Protein AF-0000000070731380 (afdb_homodimer)

Nearest PDB structures (foldseek):
  3ho8-assembly1_C  TM=2.239E-01  e=1.434E+00  Staphylococcus aureus subsp. aureus Mu50
  8gk8-assembly1_B  TM=1.859E-01  e=1.007E+00  Staphylococcus aureus
  3ho8-assembly1_C  TM=2.167E-01  e=9.719E-01  Staphylococcus aureus subsp. aureus Mu50
  8gk8-assembly1_B  TM=1.859E-01  e=8.645E-01  Staphylococcus aureus

Solvent-accessible surface area (backbone atoms only — not comparable to full-atom values): 27606 Å² total; per-residue (Å²): 126,84,63,78,65,35,31,37,34,36,36,62,54,86,43,34,48,44,84,89,49,60,71,89,42,73,86,28,41,56,64,56,75,80,41,58,64,25,43,37,60,58,47,55,52,47,38,51,51,52,49,53,53,54,44,70,73,31,83,32,39,35,38,34,28,17,12,10,35,44,42,66,91,71,37,94,46,26,16,10,51,32,54,46,63,73,46,41,65,55,30,64,75,73,71,35,61,91,39,49,48,64,28,59,63,25,53,49,75,56,40,28,49,57,47,41,50,47,52,46,25,46,68,68,73,45,73,61,70,30,39,35,39,32,43,54,42,91,46,45,60,47,51,53,49,43,34,34,33,65,50,62,42,40,59,67,93,37,52,46,77,51,61,48,71,65,57,42,79,87,50,50,72,68,51,42,52,50,48,52,49,50,49,53,49,48,42,41,64,70,42,45,54,49,38,72,74,30,52,72,44,46,47,73,73,49,33,53,53,32,54,65,24,34,67,70,45,77,57,65,14,53,56,72,66,35,66,86,47,20,70,34,47,57,60,57,63,60,83,55,86,59,69,56,64,68,61,51,47,55,47,46,70,74,34,89,69,88,128,83,62,79,64,35,30,37,35,37,37,62,54,84,44,34,49,45,83,90,49,61,72,90,42,73,86,28,41,56,65,57,74,78,41,58,65,25,42,36,62,58,47,55,52,46,39,52,51,51,48,54,52,55,43,72,74,30,83,31,39,37,39,33,27,17,12,10,35,44,42,64,92,72,37,95,46,26,16,10,50,32,52,46,63,73,47,41,66,54,31,63,75,72,71,35,60,90,36,50,49,64,28,61,63,26,53,50,76,58,39,28,50,57,46,41,51,47,49,46,24,46,68,68,75,45,73,62,70,30,38,36,39,33,44,54,41,91,46,44,62,47,50,53,51,44,34,34,34,64,50,61,41,39,60,68,93,37,51,46,77,50,58,45,70,66,57,43,79,88,50,50,72,71,52,41,54,51,49,54,50,50,50,52,50,48,42,42,64,70,42,45,54,50,38,73,74,29,55,73,44,45,47,72,72,49,33,54,54,33,55,64,25,33,67,69,46,77,58,67,14,52,56,74,68,34,67,86,47,19,69,34,47,56,60,56,63,60,83,55,85,58,69,55,63,67,60,51,47,56,48,45,69,75,33,88,68,89

Structure (mmCIF, N/CA/C/O backbone):
data_AF-0000000070731380-model_v1
#
loop_
_entity.id
_entity.type
_entity.pdbx_description
1 polymer 'DUF218 domain-containing protein'
#
loop_
_atom_site.group_PDB
_atom_site.id
_atom_site.type_symbol
_atom_site.label_atom_id
_atom_site.label_alt_id
_atom_site.label_comp_id
_atom_site.label_asym_id
_atom_site.label_entity_id
_atom_site.label_seq_id
_atom_site.pdbx_PDB_ins_code
_atom_site.Cartn_x
_atom_site.Cartn_y
_atom_site.Cartn_z
_atom_site.occupancy
_atom_site.B_iso_or_equiv
_atom_site.auth_seq_id
_atom_site.auth_comp_id
_atom_site.auth_asym_id
_atom_site.auth_atom_id
_atom_site.pdbx_PDB_model_num
ATOM 1 N N . MET A 1 1 ? -2.666 6.352 -26.812 1 32.25 1 MET A N 1
ATOM 2 C CA . MET A 1 1 ? -3.359 5.219 -27.406 1 32.25 1 MET A CA 1
ATOM 3 C C . MET A 1 1 ? -3.502 4.07 -26.422 1 32.25 1 MET A C 1
ATOM 5 O O . MET A 1 1 ? -2.504 3.49 -25.984 1 32.25 1 MET A O 1
ATOM 9 N N . THR A 1 2 ? -4.27 4.199 -25.344 1 46.62 2 THR A N 1
ATOM 10 C CA . THR A 1 2 ? -4.395 3.219 -24.266 1 46.62 2 THR A CA 1
ATOM 11 C C . THR A 1 2 ? -4.488 1.805 -24.828 1 46.62 2 THR A C 1
ATOM 13 O O . THR A 1 2 ? -5.383 1.507 -25.625 1 46.62 2 THR A O 1
ATOM 16 N N . HIS A 1 3 ? -3.408 1.236 -25.266 1 59.09 3 HIS A N 1
ATOM 17 C CA . HIS A 1 3 ? -3.387 -0.129 -25.781 1 59.09 3 HIS A CA 1
ATOM 18 C C . HIS A 1 3 ? -4.438 -0.991 -25.094 1 59.09 3 HIS A C 1
ATOM 20 O O . HIS A 1 3 ? -4.793 -0.74 -23.938 1 59.09 3 HIS A O 1
ATOM 26 N N . ASP A 1 4 ? -5.25 -1.627 -25.875 1 86.94 4 ASP A N 1
ATOM 27 C CA . ASP A 1 4 ? -6.277 -2.559 -25.422 1 86.94 4 ASP A CA 1
ATOM 28 C C . ASP A 1 4 ? -5.684 -3.637 -24.516 1 86.94 4 ASP A C 1
ATOM 30 O O . ASP A 1 4 ? -5.281 -4.699 -25 1 86.94 4 ASP A O 1
ATOM 34 N N . VAL A 1 5 ? -5.34 -3.283 -23.266 1 96.25 5 VAL A N 1
ATOM 35 C CA . VAL A 1 5 ? -4.77 -4.207 -22.297 1 96.25 5 VAL A CA 1
ATOM 36 C C . VAL A 1 5 ? -5.824 -5.223 -21.875 1 96.25 5 VAL A C 1
ATOM 38 O O . VAL A 1 5 ? -6.91 -4.848 -21.422 1 96.25 5 VAL A O 1
ATOM 41 N N . ASP A 1 6 ? -5.496 -6.527 -22.141 1 97.69 6 ASP A N 1
ATOM 42 C CA . ASP A 1 6 ? -6.477 -7.543 -21.781 1 97.69 6 ASP A CA 1
ATOM 43 C C . ASP A 1 6 ? -5.801 -8.758 -21.156 1 97.69 6 ASP A C 1
ATOM 45 O O . ASP A 1 6 ? -6.465 -9.75 -20.828 1 97.69 6 ASP A O 1
ATOM 49 N N . HIS A 1 7 ? -4.484 -8.75 -21.016 1 98.5 7 HIS A N 1
ATOM 50 C CA . HIS A 1 7 ? -3.723 -9.875 -20.484 1 98.5 7 HIS A CA 1
ATOM 51 C C . HIS A 1 7 ? -3.049 -9.516 -19.172 1 98.5 7 HIS A C 1
ATOM 53 O O . HIS A 1 7 ? -2.215 -8.609 -19.125 1 98.5 7 HIS A O 1
ATOM 59 N N . LEU A 1 8 ? -3.387 -10.242 -18.125 1 98.81 8 LEU A N 1
ATOM 60 C CA . LEU A 1 8 ? -2.811 -10.047 -16.797 1 98.81 8 LEU A CA 1
ATOM 61 C C . LEU A 1 8 ? -1.689 -11.047 -16.531 1 98.81 8 LEU A C 1
ATOM 63 O O . LEU A 1 8 ? -1.9 -12.258 -16.625 1 98.81 8 LEU A O 1
ATOM 67 N N . ILE A 1 9 ? -0.518 -10.57 -16.281 1 98.94 9 ILE A N 1
ATOM 68 C CA . ILE A 1 9 ? 0.602 -11.375 -15.812 1 98.94 9 ILE A CA 1
ATOM 69 C C . ILE A 1 9 ? 0.777 -11.188 -14.312 1 98.94 9 ILE A C 1
ATOM 71 O O . ILE A 1 9 ? 0.86 -10.055 -13.828 1 98.94 9 ILE A O 1
ATOM 75 N N . ILE A 1 10 ? 0.822 -12.273 -13.562 1 98.94 10 ILE A N 1
ATOM 76 C CA . ILE A 1 10 ? 0.937 -12.211 -12.109 1 98.94 10 ILE A CA 1
ATOM 77 C C . ILE A 1 10 ? 2.246 -12.859 -11.664 1 98.94 10 ILE A C 1
ATOM 79 O O . ILE A 1 10 ? 2.566 -13.977 -12.086 1 98.94 10 ILE A O 1
ATOM 83 N N . VAL A 1 11 ? 2.99 -12.156 -10.883 1 98.94 11 VAL A N 1
ATOM 84 C CA . VAL A 1 11 ? 4.102 -12.734 -10.133 1 98.94 11 VAL A CA 1
ATOM 85 C C . VAL A 1 11 ? 3.758 -12.766 -8.648 1 98.94 11 VAL A C 1
ATOM 87 O O . VAL A 1 11 ? 3.785 -11.727 -7.977 1 98.94 11 VAL A O 1
ATOM 90 N N . PRO A 1 12 ? 3.363 -13.898 -8.133 1 98.88 12 PRO A N 1
ATOM 91 C CA . PRO A 1 12 ? 3.148 -14.016 -6.691 1 98.88 12 PRO A CA 1
ATOM 92 C C . PRO A 1 12 ? 4.457 -14.047 -5.902 1 98.88 12 PRO A C 1
ATOM 94 O O . PRO A 1 12 ? 5.336 -14.867 -6.188 1 98.88 12 PRO A O 1
ATOM 97 N N . CYS A 1 13 ? 4.566 -13.211 -4.902 1 98.69 13 CYS A N 1
ATOM 98 C CA . CYS A 1 13 ? 5.805 -13.062 -4.145 1 98.69 13 CYS A CA 1
ATOM 99 C C . CYS A 1 13 ? 5.855 -14.055 -2.984 1 98.69 13 CYS A C 1
ATOM 101 O O . CYS A 1 13 ? 4.832 -14.625 -2.609 1 98.69 13 CYS A O 1
ATOM 103 N N . HIS A 1 14 ? 7.062 -14.219 -2.408 1 97.06 14 HIS A N 1
ATOM 104 C CA . HIS A 1 14 ? 7.281 -15.219 -1.369 1 97.06 14 HIS A CA 1
ATOM 105 C C . HIS A 1 14 ? 8.234 -14.695 -0.296 1 97.06 14 HIS A C 1
ATOM 107 O O . HIS A 1 14 ? 8.523 -15.398 0.673 1 97.06 14 HIS A O 1
ATOM 113 N N . GLY A 1 15 ? 8.75 -13.586 -0.439 1 97.56 15 GLY A N 1
ATOM 114 C CA . GLY A 1 15 ? 9.711 -12.969 0.464 1 97.56 15 GLY A CA 1
ATOM 115 C C . GLY A 1 15 ? 9.789 -11.461 0.301 1 97.56 15 GLY A C 1
ATOM 116 O O . GLY A 1 15 ? 9.117 -10.883 -0.555 1 97.56 15 GLY A O 1
ATOM 117 N N . VAL A 1 16 ? 10.539 -10.836 1.182 1 98.5 16 VAL A N 1
ATOM 118 C CA . VAL A 1 16 ? 10.711 -9.391 1.114 1 98.5 16 VAL A CA 1
ATOM 119 C C . VAL A 1 16 ? 12.18 -9.055 0.866 1 98.5 16 VAL A C 1
ATOM 121 O O . VAL A 1 16 ? 13.047 -9.422 1.662 1 98.5 16 VAL A O 1
ATOM 124 N N . TYR A 1 17 ? 12.438 -8.453 -0.257 1 98.44 17 TYR A N 1
ATOM 125 C CA . TYR A 1 17 ? 13.773 -8 -0.62 1 98.44 17 TYR A CA 1
ATOM 126 C C . TYR A 1 17 ? 14.195 -6.797 0.22 1 98.44 17 TYR A C 1
ATOM 128 O O . TYR A 1 17 ? 13.391 -5.883 0.448 1 98.44 17 TYR A O 1
ATOM 136 N N . LYS A 1 18 ? 15.414 -6.84 0.768 1 96.94 18 LYS A N 1
ATOM 137 C CA . LYS A 1 18 ? 15.977 -5.691 1.468 1 96.94 18 LYS A CA 1
ATOM 138 C C . LYS A 1 18 ? 16.484 -4.637 0.483 1 96.94 18 LYS A C 1
ATOM 140 O O . LYS A 1 18 ? 17.516 -4.816 -0.151 1 96.94 18 LYS A O 1
ATOM 145 N N . LEU A 1 19 ? 15.844 -3.568 0.442 1 96.38 19 LEU A N 1
ATOM 146 C CA . LEU A 1 19 ? 16.094 -2.537 -0.562 1 96.38 19 LEU A CA 1
ATOM 147 C C . LEU A 1 19 ? 17.547 -2.104 -0.551 1 96.38 19 LEU A C 1
ATOM 149 O O . LEU A 1 19 ? 18.125 -1.886 0.515 1 96.38 19 LEU A O 1
ATOM 153 N N . GLY A 1 20 ? 18.141 -1.966 -1.717 1 92.88 20 GLY A N 1
ATOM 154 C CA . GLY A 1 20 ? 19.484 -1.446 -1.865 1 92.88 20 GLY A CA 1
ATOM 155 C C . GLY A 1 20 ? 20.547 -2.525 -1.811 1 92.88 20 GLY A C 1
ATOM 156 O O . GLY A 1 20 ? 21.703 -2.291 -2.186 1 92.88 20 GLY A O 1
ATOM 157 N N . GLU A 1 21 ? 20.203 -3.738 -1.331 1 96 21 GLU A N 1
ATOM 158 C CA . GLU A 1 21 ? 21.156 -4.848 -1.267 1 96 21 GLU A CA 1
ATOM 159 C C . GLU A 1 21 ? 21.281 -5.547 -2.617 1 96 21 GLU A C 1
ATOM 161 O O . GLU A 1 21 ? 20.531 -5.238 -3.553 1 96 21 GLU A O 1
ATOM 166 N N . LEU A 1 22 ? 22.281 -6.402 -2.701 1 97.31 22 LEU A N 1
ATOM 167 C CA . LEU A 1 22 ? 22.453 -7.199 -3.91 1 97.31 22 LEU A CA 1
ATOM 168 C C . LEU A 1 22 ? 21.438 -8.328 -3.959 1 97.31 22 LEU A C 1
ATOM 170 O O . LEU A 1 22 ? 21.5 -9.273 -3.166 1 97.31 22 LEU A O 1
ATOM 174 N N . PRO A 1 23 ? 20.547 -8.266 -4.906 1 97.62 23 PRO A N 1
ATOM 175 C CA . PRO A 1 23 ? 19.406 -9.172 -4.871 1 97.62 23 PRO A CA 1
ATOM 176 C C . PRO A 1 23 ? 19.797 -10.641 -5.008 1 97.62 23 PRO A C 1
ATOM 178 O O . PRO A 1 23 ? 19.047 -11.531 -4.609 1 97.62 23 PRO A O 1
ATOM 181 N N . HIS A 1 24 ? 20.969 -11.008 -5.562 1 97.38 24 HIS A N 1
ATOM 182 C CA . HIS A 1 24 ? 21.359 -12.398 -5.801 1 97.38 24 HIS A CA 1
ATOM 183 C C . HIS A 1 24 ? 21.891 -13.047 -4.527 1 97.38 24 HIS A C 1
ATOM 185 O O . HIS A 1 24 ? 22.109 -14.258 -4.492 1 97.38 24 HIS A O 1
ATOM 191 N N . ARG A 1 25 ? 22.031 -12.273 -3.457 1 96.88 25 ARG A N 1
ATOM 192 C CA . ARG A 1 25 ? 22.5 -12.812 -2.182 1 96.88 25 ARG A CA 1
ATOM 193 C C . ARG A 1 25 ? 21.328 -13.25 -1.312 1 96.88 25 ARG A C 1
ATOM 195 O O . ARG A 1 25 ? 20.328 -12.539 -1.197 1 96.88 25 ARG A O 1
ATOM 202 N N . GLN A 1 26 ? 21.5 -14.352 -0.763 1 95.5 26 GLN A N 1
ATOM 203 C CA . GLN A 1 26 ? 20.469 -14.906 0.093 1 95.5 26 GLN A CA 1
ATOM 204 C C . GLN A 1 26 ? 20.188 -13.992 1.289 1 95.5 26 GLN A C 1
ATOM 206 O O . GLN A 1 26 ? 19.047 -13.82 1.695 1 95.5 26 GLN A O 1
ATOM 211 N N . GLN A 1 27 ? 21.203 -13.352 1.863 1 95.62 27 GLN A N 1
ATOM 212 C CA . GLN A 1 27 ? 21.109 -12.516 3.051 1 95.62 27 GLN A CA 1
ATOM 213 C C . GLN A 1 27 ? 20.359 -11.211 2.748 1 95.62 27 GLN A C 1
ATOM 215 O O . GLN A 1 27 ? 19.984 -10.484 3.666 1 95.62 27 GLN A O 1
ATOM 220 N N . SER A 1 28 ? 20.141 -10.953 1.449 1 97.56 28 SER A N 1
ATOM 221 C CA . SER A 1 28 ? 19.484 -9.727 1.027 1 97.56 28 SER A CA 1
ATOM 222 C C . SER A 1 28 ? 17.969 -9.867 1.085 1 97.56 28 SER A C 1
ATOM 224 O O . SER A 1 28 ? 17.234 -9.016 0.584 1 97.56 28 SER A O 1
ATOM 226 N N . TRP A 1 29 ? 17.5 -10.938 1.713 1 97.94 29 TRP A N 1
ATOM 227 C CA . TRP A 1 29 ? 16.078 -11.219 1.717 1 97.94 29 TRP A CA 1
ATOM 228 C C . TRP A 1 29 ? 15.602 -11.617 3.109 1 97.94 29 TRP A C 1
ATOM 230 O O . TRP A 1 29 ? 16.344 -12.25 3.865 1 97.94 29 TRP A O 1
ATOM 240 N N . HIS A 1 30 ? 14.445 -11.141 3.488 1 97.19 30 HIS A N 1
ATOM 241 C CA . HIS A 1 30 ? 13.688 -11.773 4.562 1 97.19 30 HIS A CA 1
ATOM 242 C C . HIS A 1 30 ? 12.891 -12.969 4.051 1 97.19 30 HIS A C 1
ATOM 244 O O . HIS A 1 30 ? 11.891 -12.797 3.346 1 97.19 30 HIS A O 1
ATOM 250 N N . MET A 1 31 ? 13.328 -14.164 4.344 1 95.44 31 MET A N 1
ATOM 251 C CA . MET A 1 31 ? 12.703 -15.406 3.889 1 95.44 31 MET A CA 1
ATOM 252 C C . MET A 1 31 ? 12.539 -16.391 5.043 1 95.44 31 MET A C 1
ATOM 254 O O . MET A 1 31 ? 13.188 -16.25 6.078 1 95.44 31 MET A O 1
ATOM 258 N N . ALA A 1 32 ? 11.672 -17.312 4.867 1 90.38 32 ALA A N 1
ATOM 259 C CA . ALA A 1 32 ? 11.523 -18.391 5.84 1 90.38 32 ALA A CA 1
ATOM 260 C C . ALA A 1 32 ? 12.703 -19.359 5.77 1 90.38 32 ALA A C 1
ATOM 262 O O . ALA A 1 32 ? 13.375 -19.453 4.738 1 90.38 32 ALA A O 1
ATOM 263 N N . ASP A 1 33 ? 12.852 -20.109 6.789 1 86.94 33 ASP A N 1
ATOM 264 C CA . ASP A 1 33 ? 13.992 -21.016 6.898 1 86.94 33 ASP A CA 1
ATOM 265 C C . ASP A 1 33 ? 13.992 -22.047 5.77 1 86.94 33 ASP A C 1
ATOM 267 O O . ASP A 1 33 ? 15.039 -22.328 5.184 1 86.94 33 ASP A O 1
ATOM 271 N N . PHE A 1 34 ? 12.891 -22.547 5.484 1 84.06 34 PHE A N 1
ATOM 272 C CA . PHE A 1 34 ? 12.812 -23.609 4.492 1 84.06 34 PHE A CA 1
ATOM 273 C C . PHE A 1 34 ? 13.141 -23.078 3.1 1 84.06 34 PHE A C 1
ATOM 275 O O . PHE A 1 34 ? 13.477 -23.859 2.199 1 84.06 34 PHE A O 1
ATOM 282 N N . GLN A 1 35 ? 13.086 -21.781 2.883 1 90.44 35 GLN A N 1
ATOM 283 C CA . GLN A 1 35 ? 13.375 -21.156 1.594 1 90.44 35 GLN A CA 1
ATOM 284 C C . GLN A 1 35 ? 14.875 -21.016 1.377 1 90.44 35 GLN A C 1
ATOM 286 O O . GLN A 1 35 ? 15.336 -20.859 0.242 1 90.44 35 GLN A O 1
ATOM 291 N N . LEU A 1 36 ? 15.57 -21.062 2.461 1 90.56 36 LEU A N 1
ATOM 292 C CA . LEU A 1 36 ? 17.016 -20.891 2.404 1 90.56 36 LEU A CA 1
ATOM 293 C C . LEU A 1 36 ? 17.688 -22.078 1.74 1 90.56 36 LEU A C 1
ATOM 295 O O . LEU A 1 36 ? 18.562 -21.922 0.883 1 90.56 36 LEU A O 1
ATOM 299 N N . GLU A 1 37 ? 17.203 -23.234 2.059 1 89.44 37 GLU A N 1
ATOM 300 C CA . GLU A 1 37 ? 17.797 -24.453 1.536 1 89.44 37 GLU A CA 1
ATOM 301 C C . GLU A 1 37 ? 17.688 -24.516 0.016 1 89.44 37 GLU A C 1
ATOM 303 O O . GLU A 1 37 ? 18.594 -25 -0.662 1 89.44 37 GLU A O 1
ATOM 308 N N . GLY A 1 38 ? 16.641 -24.078 -0.526 1 92.12 38 GLY A N 1
ATOM 309 C CA . GLY A 1 38 ? 16.375 -24.188 -1.951 1 92.12 38 GLY A CA 1
ATOM 310 C C . GLY A 1 38 ? 16.922 -23.016 -2.748 1 92.12 38 GLY A C 1
ATOM 311 O O . GLY A 1 38 ? 16.844 -23.016 -3.979 1 92.12 38 GLY A O 1
ATOM 312 N N . ASN A 1 39 ? 17.531 -22.047 -2.037 1 94.25 39 ASN A N 1
ATOM 313 C CA . ASN A 1 39 ? 17.922 -20.797 -2.695 1 94.25 39 ASN A CA 1
ATOM 314 C C . ASN A 1 39 ? 16.75 -20.172 -3.441 1 94.25 39 ASN A C 1
ATOM 316 O O . ASN A 1 39 ? 16.859 -19.828 -4.617 1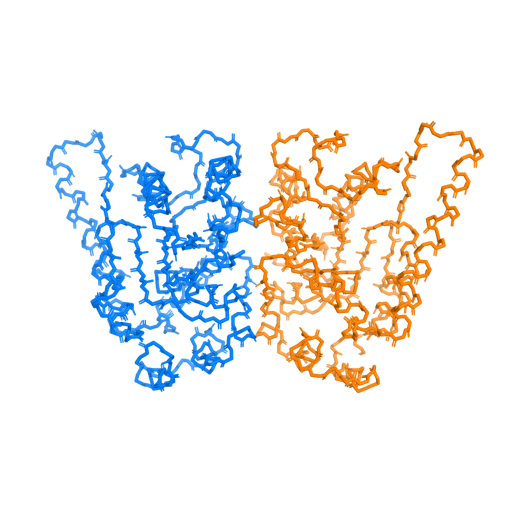 94.25 39 ASN A O 1
ATOM 320 N N . ASP A 1 40 ? 15.648 -20.062 -2.791 1 97.12 40 ASP A N 1
ATOM 321 C CA . ASP A 1 40 ? 14.398 -19.656 -3.414 1 97.12 40 ASP A CA 1
ATOM 322 C C . ASP A 1 40 ? 14.508 -18.25 -4.004 1 97.12 40 ASP A C 1
ATOM 324 O O . ASP A 1 40 ? 13.812 -17.922 -4.969 1 97.12 40 ASP A O 1
ATOM 328 N N . HIS A 1 41 ? 15.391 -17.359 -3.418 1 97.56 41 HIS A N 1
ATOM 329 C CA . HIS A 1 41 ? 15.531 -15.992 -3.895 1 97.56 41 HIS A CA 1
ATOM 330 C C . HIS A 1 41 ? 15.961 -15.961 -5.359 1 97.56 41 HIS A C 1
ATOM 332 O O . HIS A 1 41 ? 15.594 -15.039 -6.098 1 97.56 41 HIS A O 1
ATOM 338 N N . LEU A 1 42 ? 16.688 -17 -5.75 1 97.62 42 LEU A N 1
ATOM 339 C CA . LEU A 1 42 ? 17.109 -17.062 -7.148 1 97.62 42 LEU A CA 1
ATOM 340 C C . LEU A 1 42 ? 15.906 -17.312 -8.062 1 97.62 42 LEU A C 1
ATOM 342 O O . LEU A 1 42 ? 15.852 -16.781 -9.172 1 97.62 42 LEU A O 1
ATOM 346 N N . CYS A 1 43 ? 14.969 -18.109 -7.605 1 98 43 CYS A N 1
ATOM 347 C CA . CYS A 1 43 ? 13.734 -18.328 -8.344 1 98 43 CYS A CA 1
ATOM 348 C C . CYS A 1 43 ? 12.906 -17.047 -8.414 1 98 43 CYS A C 1
ATOM 350 O O . CYS A 1 43 ? 12.305 -16.75 -9.445 1 98 43 CYS A O 1
ATOM 352 N N . PHE A 1 44 ? 12.938 -16.266 -7.262 1 98.56 44 PHE A N 1
ATOM 353 C CA . PHE A 1 44 ? 12.219 -14.992 -7.25 1 98.56 44 PHE A CA 1
ATOM 354 C C . PHE A 1 44 ? 12.711 -14.078 -8.367 1 98.56 44 PHE A C 1
ATOM 356 O O . PHE A 1 44 ? 11.914 -13.5 -9.102 1 98.56 44 PHE A O 1
ATOM 363 N N . LEU A 1 45 ? 14.016 -14.016 -8.492 1 98.62 45 LEU A N 1
ATOM 364 C CA . LEU A 1 45 ? 14.633 -13.164 -9.508 1 98.62 45 LEU A CA 1
ATOM 365 C C . LEU A 1 45 ? 14.305 -13.664 -10.906 1 98.62 45 LEU A C 1
ATOM 367 O O . LEU A 1 45 ? 14.016 -12.867 -11.805 1 98.62 45 LEU A O 1
ATOM 371 N N . GLU A 1 46 ? 14.32 -14.953 -11.07 1 98.56 46 GLU A N 1
ATOM 372 C CA . GLU A 1 46 ? 14 -15.531 -12.367 1 98.56 46 GLU A CA 1
ATOM 373 C C . GLU A 1 46 ? 12.539 -15.281 -12.742 1 98.56 46 GLU A C 1
ATOM 375 O O . GLU A 1 46 ? 12.227 -15.07 -13.914 1 98.56 46 GLU A O 1
ATOM 380 N N . HIS A 1 47 ? 11.688 -15.398 -11.766 1 98.88 47 HIS A N 1
ATOM 381 C CA . HIS A 1 47 ? 10.289 -15.078 -12.008 1 98.88 47 HIS A CA 1
ATOM 382 C C . HIS A 1 47 ? 10.141 -13.672 -12.594 1 98.88 47 HIS A C 1
ATOM 384 O O . HIS A 1 47 ? 9.375 -13.469 -13.539 1 98.88 47 HIS A O 1
ATOM 390 N N . LEU A 1 48 ? 10.82 -12.703 -12.008 1 98.81 48 LEU A N 1
ATOM 391 C CA . LEU A 1 48 ? 10.766 -11.32 -12.477 1 98.81 48 LEU A CA 1
ATOM 392 C C . LEU A 1 48 ? 11.312 -11.211 -13.891 1 98.81 48 LEU A C 1
ATOM 394 O O . LEU A 1 48 ? 10.734 -10.523 -14.734 1 98.81 48 LEU A O 1
ATOM 398 N N . ASP A 1 49 ? 12.398 -11.93 -14.117 1 98.56 49 ASP A N 1
ATOM 399 C CA . ASP A 1 49 ? 12.992 -11.914 -15.453 1 98.56 49 ASP A CA 1
ATOM 400 C C . ASP A 1 49 ? 12.023 -12.461 -16.5 1 98.56 49 ASP A C 1
ATOM 402 O O . ASP A 1 49 ? 11.852 -11.875 -17.562 1 98.56 49 ASP A O 1
ATOM 406 N N . ILE A 1 50 ? 11.43 -13.594 -16.188 1 98.75 50 ILE A N 1
ATOM 407 C CA . ILE A 1 50 ? 10.469 -14.219 -17.078 1 98.75 50 ILE A CA 1
ATOM 408 C C . ILE A 1 50 ? 9.289 -13.281 -17.312 1 98.75 50 ILE A C 1
ATOM 410 O O . ILE A 1 50 ? 8.812 -13.125 -18.438 1 98.75 50 ILE A O 1
ATOM 414 N N . ALA A 1 51 ? 8.797 -12.633 -16.25 1 98.81 51 ALA A N 1
ATOM 415 C CA . ALA A 1 51 ? 7.664 -11.719 -16.359 1 98.81 51 ALA A CA 1
ATOM 416 C C . ALA A 1 51 ? 7.969 -10.562 -17.297 1 98.81 51 ALA A C 1
ATOM 418 O O . ALA A 1 51 ? 7.137 -10.195 -18.141 1 98.81 51 ALA A O 1
ATOM 419 N N . LEU A 1 52 ? 9.172 -9.992 -17.156 1 98.44 52 LEU A N 1
ATOM 420 C CA . LEU A 1 52 ? 9.57 -8.875 -18.016 1 98.44 52 LEU A CA 1
ATOM 421 C C . LEU A 1 52 ? 9.664 -9.32 -19.469 1 98.44 52 LEU A C 1
ATOM 423 O O . LEU A 1 52 ? 9.266 -8.578 -20.375 1 98.44 52 LEU A O 1
ATOM 427 N N . LYS A 1 53 ? 10.148 -10.547 -19.719 1 98.19 53 LYS A N 1
ATOM 428 C CA . LYS A 1 53 ? 10.227 -11.078 -21.078 1 98.19 53 LYS A CA 1
ATOM 429 C C . LYS A 1 53 ? 8.836 -11.281 -21.656 1 98.19 53 LYS A C 1
ATOM 431 O O . LYS A 1 53 ? 8.594 -10.961 -22.828 1 98.19 53 LYS A O 1
ATOM 436 N N . GLU A 1 54 ? 7.941 -11.859 -20.828 1 98 54 GLU A N 1
ATOM 437 C CA . GLU A 1 54 ? 6.566 -12.047 -21.281 1 98 54 GLU A CA 1
ATOM 438 C C . GLU A 1 54 ? 5.902 -10.711 -21.594 1 98 54 GLU A C 1
ATOM 440 O O . GLU A 1 54 ? 5.121 -10.602 -22.547 1 98 54 GLU A O 1
ATOM 445 N N . LEU A 1 55 ? 6.172 -9.719 -20.766 1 97.06 55 LEU A N 1
ATOM 446 C CA . LEU A 1 55 ? 5.633 -8.375 -20.969 1 97.06 55 LEU A CA 1
ATOM 447 C C . LEU A 1 55 ? 6.129 -7.777 -22.281 1 97.06 55 LEU A C 1
ATOM 449 O O . LEU A 1 55 ? 5.379 -7.098 -22.984 1 97.06 55 LEU A O 1
ATOM 453 N N . GLU A 1 56 ? 7.34 -7.965 -22.594 1 96.06 56 GLU A N 1
ATOM 454 C CA . GLU A 1 56 ? 7.938 -7.453 -23.812 1 96.06 56 GLU A CA 1
ATOM 455 C C . GLU A 1 56 ? 7.32 -8.117 -25.047 1 96.06 56 GLU A C 1
ATOM 457 O O . GLU A 1 56 ? 7.148 -7.473 -26.094 1 96.06 56 GLU A O 1
ATOM 462 N N . LYS A 1 57 ? 6.93 -9.352 -24.938 1 95.94 57 LYS A N 1
ATOM 463 C CA . LYS A 1 57 ? 6.387 -10.125 -26.047 1 95.94 57 LYS A CA 1
ATOM 464 C C . LYS A 1 57 ? 4.941 -9.727 -26.344 1 95.94 57 LYS A C 1
ATOM 466 O O . LYS A 1 57 ? 4.457 -9.922 -27.469 1 95.94 57 LYS A O 1
ATOM 471 N N . ASN A 1 58 ? 4.281 -9.281 -25.375 1 96.06 58 ASN A N 1
ATOM 472 C CA . ASN A 1 58 ? 2.854 -9.008 -25.484 1 96.06 58 ASN A CA 1
ATOM 473 C C . ASN A 1 58 ? 2.525 -7.574 -25.078 1 96.06 58 ASN A C 1
ATOM 475 O O . ASN A 1 58 ? 2.391 -7.277 -23.875 1 96.06 58 ASN A O 1
ATOM 479 N N . PHE A 1 59 ? 2.248 -6.77 -26.016 1 94.81 59 PHE A N 1
ATOM 480 C CA . PHE A 1 59 ? 2.025 -5.352 -25.766 1 94.81 59 PHE A CA 1
ATOM 481 C C . PHE A 1 59 ? 0.659 -5.125 -25.141 1 94.81 59 PHE A C 1
ATOM 483 O O . PHE A 1 59 ? 0.364 -4.023 -24.656 1 94.81 59 PHE A O 1
ATOM 490 N N . HIS A 1 60 ? -0.146 -6.164 -25.031 1 96.81 60 HIS A N 1
ATOM 491 C CA . HIS A 1 60 ? -1.463 -6.066 -24.406 1 96.81 60 HIS A CA 1
ATOM 492 C C . HIS A 1 60 ? -1.438 -6.59 -22.984 1 96.81 60 HIS A C 1
ATOM 494 O O . HIS A 1 60 ? -2.488 -6.723 -22.344 1 96.81 60 HIS A O 1
ATOM 500 N N . ALA A 1 61 ? -0.252 -6.84 -22.531 1 98.12 61 ALA A N 1
ATOM 501 C CA . ALA A 1 61 ? -0.121 -7.426 -21.203 1 98.12 61 ALA A CA 1
ATOM 502 C C . ALA A 1 61 ? 0.185 -6.355 -20.156 1 98.12 61 ALA A C 1
ATOM 504 O O . ALA A 1 61 ? 0.701 -5.285 -20.484 1 98.12 61 ALA A O 1
ATOM 505 N N . TYR A 1 62 ? -0.2 -6.578 -18.984 1 98.56 62 TYR A N 1
ATOM 506 C CA . TYR A 1 62 ? 0.038 -5.781 -17.781 1 98.56 62 TYR A CA 1
ATOM 507 C C . TYR A 1 62 ? 0.552 -6.648 -16.641 1 98.56 62 TYR A C 1
ATOM 509 O O . TYR A 1 62 ? -0.037 -7.688 -16.328 1 98.56 62 TYR A O 1
ATOM 517 N N . LEU A 1 63 ? 1.68 -6.266 -16.094 1 98.88 63 LEU A N 1
ATOM 518 C CA . LEU A 1 63 ? 2.307 -7.059 -15.039 1 98.88 63 LEU A CA 1
ATOM 519 C C . LEU A 1 63 ? 1.898 -6.547 -13.656 1 98.88 63 LEU A C 1
ATOM 521 O O . LEU A 1 63 ? 2.039 -5.359 -13.367 1 98.88 63 LEU A O 1
ATOM 525 N N . ILE A 1 64 ? 1.409 -7.414 -12.836 1 98.94 64 ILE A N 1
ATOM 526 C CA . ILE A 1 64 ? 1.121 -7.117 -11.438 1 98.94 64 ILE A CA 1
ATOM 527 C C . ILE A 1 64 ? 1.939 -8.039 -10.539 1 98.94 64 ILE A C 1
ATOM 529 O O . ILE A 1 64 ? 1.771 -9.258 -10.57 1 98.94 64 ILE A O 1
ATOM 533 N N . ILE A 1 65 ? 2.846 -7.473 -9.805 1 98.94 65 ILE A N 1
ATOM 534 C CA . ILE A 1 65 ? 3.584 -8.164 -8.758 1 98.94 65 ILE A CA 1
ATOM 535 C C . ILE A 1 65 ? 2.77 -8.164 -7.465 1 98.94 65 ILE A C 1
ATOM 537 O O . ILE A 1 65 ? 2.352 -7.102 -6.992 1 98.94 65 ILE A O 1
ATOM 541 N N . SER A 1 66 ? 2.557 -9.352 -6.883 1 98.94 66 SER A N 1
ATOM 542 C CA . SER A 1 66 ? 1.532 -9.438 -5.848 1 98.94 66 SER A CA 1
ATOM 543 C C . SER A 1 66 ? 2.096 -10.031 -4.559 1 98.94 66 SER A C 1
ATOM 545 O O . SER A 1 66 ? 2.729 -11.094 -4.586 1 98.94 66 SER A O 1
ATOM 547 N N . GLY A 1 67 ? 1.88 -9.328 -3.432 1 98.88 67 GLY A N 1
ATOM 548 C CA . GLY A 1 67 ? 2.281 -9.766 -2.104 1 98.88 67 GLY A CA 1
ATOM 549 C C . GLY A 1 67 ? 2.186 -8.664 -1.061 1 98.88 67 GLY A C 1
ATOM 550 O O . GLY A 1 67 ? 2.605 -7.535 -1.305 1 98.88 67 GLY A O 1
ATOM 551 N N . GLY A 1 68 ? 1.689 -8.93 0.026 1 98.69 68 GLY A N 1
ATOM 552 C CA . GLY A 1 68 ? 1.425 -7.953 1.069 1 98.69 68 GLY A CA 1
ATOM 553 C C . GLY A 1 68 ? 2.621 -7.699 1.968 1 98.69 68 GLY A C 1
ATOM 554 O O . GLY A 1 68 ? 3.756 -8 1.598 1 98.69 68 GLY A O 1
ATOM 555 N N . GLU A 1 69 ? 2.365 -6.91 3.049 1 98.31 69 GLU A N 1
ATOM 556 C CA . GLU A 1 69 ? 3.342 -6.672 4.105 1 98.31 69 GLU A CA 1
ATOM 557 C C . GLU A 1 69 ? 3.373 -7.828 5.102 1 98.31 69 GLU A C 1
ATOM 559 O O . GLU A 1 69 ? 2.795 -7.734 6.188 1 98.31 69 GLU A O 1
ATOM 564 N N . THR A 1 70 ? 4.117 -8.883 4.773 1 97.88 70 THR A N 1
ATOM 565 C CA . THR A 1 70 ? 3.898 -10.172 5.426 1 97.88 70 THR A CA 1
ATOM 566 C C . THR A 1 70 ? 4.914 -10.398 6.543 1 97.88 70 THR A C 1
ATOM 568 O O . THR A 1 70 ? 4.766 -11.312 7.355 1 97.88 70 THR A O 1
ATOM 571 N N . LYS A 1 71 ? 5.926 -9.594 6.551 1 96.25 71 LYS A N 1
ATOM 572 C CA . LYS A 1 71 ? 7 -9.82 7.52 1 96.25 71 LYS A CA 1
ATOM 573 C C . LYS A 1 71 ? 7.18 -8.609 8.43 1 96.25 71 LYS A C 1
ATOM 575 O O . LYS A 1 71 ? 7.566 -7.535 7.973 1 96.25 71 LYS A O 1
ATOM 580 N N . LYS A 1 72 ? 7.02 -8.867 9.672 1 95.06 72 LYS A N 1
ATOM 581 C CA . LYS A 1 72 ? 7.133 -7.793 10.648 1 95.06 72 LYS A CA 1
ATOM 582 C C . LYS A 1 72 ? 8.547 -7.215 10.664 1 95.06 72 LYS A C 1
ATOM 584 O O . LYS A 1 72 ? 8.727 -5.996 10.734 1 95.06 72 LYS A O 1
ATOM 589 N N . GLU A 1 73 ? 9.516 -8.094 10.508 1 94.12 73 GLU A N 1
ATOM 590 C CA . GLU A 1 73 ? 10.914 -7.699 10.641 1 94.12 73 GLU A CA 1
ATOM 591 C C . GLU A 1 73 ? 11.375 -6.875 9.445 1 94.12 73 GLU A C 1
ATOM 593 O O . GLU A 1 73 ? 12.445 -6.266 9.484 1 94.12 73 GLU A O 1
ATOM 598 N N . ALA A 1 74 ? 10.578 -6.855 8.398 1 95.69 74 ALA A N 1
ATOM 599 C CA . ALA A 1 74 ? 10.961 -6.117 7.199 1 95.69 74 ALA A CA 1
ATOM 600 C C . ALA A 1 74 ? 10.445 -4.68 7.254 1 95.69 74 ALA A C 1
ATOM 602 O O . ALA A 1 74 ? 10.805 -3.854 6.41 1 95.69 74 ALA A O 1
ATOM 603 N N . GLY A 1 75 ? 9.625 -4.289 8.312 1 95.94 75 GLY A N 1
ATOM 604 C CA . GLY A 1 75 ? 8.969 -2.992 8.305 1 95.94 75 GLY A CA 1
ATOM 605 C C . GLY A 1 75 ? 7.758 -2.943 7.387 1 95.94 75 GLY A C 1
ATOM 606 O O . GLY A 1 75 ? 7.328 -3.975 6.863 1 95.94 75 GLY A O 1
ATOM 607 N N . PRO A 1 76 ? 7.168 -1.75 7.246 1 97.56 76 PRO A N 1
ATOM 608 C CA . PRO A 1 76 ? 5.938 -1.615 6.465 1 97.56 76 PRO A CA 1
ATOM 609 C C . PRO A 1 76 ? 6.199 -1.584 4.957 1 97.56 76 PRO A C 1
ATOM 611 O O . PRO A 1 76 ? 5.844 -0.611 4.289 1 97.56 76 PRO A O 1
ATOM 614 N N . ILE A 1 77 ? 6.77 -2.652 4.488 1 97.81 77 ILE A N 1
ATOM 615 C CA . ILE A 1 77 ? 7.043 -2.822 3.066 1 97.81 77 ILE A CA 1
ATOM 616 C C . ILE A 1 77 ? 6.418 -4.125 2.574 1 97.81 77 ILE A C 1
ATOM 618 O O . ILE A 1 77 ? 6.5 -5.156 3.252 1 97.81 77 ILE A O 1
ATOM 622 N N . SER A 1 78 ? 5.707 -4.055 1.491 1 98.62 78 SER A N 1
ATOM 623 C CA . SER A 1 78 ? 5.105 -5.254 0.918 1 98.62 78 SER A CA 1
ATOM 624 C C . SER A 1 78 ? 6.137 -6.082 0.159 1 98.62 78 SER A C 1
ATOM 626 O O . SER A 1 78 ? 7.152 -5.551 -0.296 1 98.62 78 SER A O 1
ATOM 628 N N . GLU A 1 79 ? 5.852 -7.379 0.09 1 98.81 79 GLU A N 1
ATOM 629 C CA . GLU A 1 79 ? 6.629 -8.227 -0.811 1 98.81 79 GLU A CA 1
ATOM 630 C C . GLU A 1 79 ? 6.637 -7.66 -2.229 1 98.81 79 GLU A C 1
ATOM 632 O O . GLU A 1 79 ? 7.699 -7.523 -2.842 1 98.81 79 GLU A O 1
ATOM 637 N N . ALA A 1 80 ? 5.527 -7.262 -2.701 1 98.88 80 ALA A N 1
ATOM 638 C CA . ALA A 1 80 ? 5.328 -6.816 -4.078 1 98.88 80 ALA A CA 1
ATOM 639 C C . ALA A 1 80 ? 6.215 -5.617 -4.398 1 98.88 80 ALA A C 1
ATOM 641 O O . ALA A 1 80 ? 6.934 -5.617 -5.402 1 98.88 80 ALA A O 1
ATOM 642 N N . PHE A 1 81 ? 6.148 -4.645 -3.551 1 98.69 81 PHE A N 1
ATOM 643 C CA . PHE A 1 81 ? 6.938 -3.451 -3.83 1 98.69 81 PHE A CA 1
ATOM 644 C C . PHE A 1 81 ? 8.43 -3.768 -3.777 1 98.69 81 PHE A C 1
ATOM 646 O O . PHE A 1 81 ? 9.211 -3.223 -4.559 1 98.69 81 PHE A O 1
ATOM 653 N N . SER A 1 82 ? 8.82 -4.578 -2.789 1 98.62 82 SER A N 1
ATOM 654 C CA . SER A 1 82 ? 10.242 -4.898 -2.697 1 98.62 82 SER A CA 1
ATOM 655 C C . SER A 1 82 ? 10.742 -5.566 -3.975 1 98.62 82 SER A C 1
ATOM 657 O O . SER A 1 82 ? 11.875 -5.336 -4.398 1 98.62 82 SER A O 1
ATOM 659 N N . TYR A 1 83 ? 9.883 -6.441 -4.609 1 98.81 83 TYR A N 1
ATOM 660 C CA . TYR A 1 83 ? 10.219 -7.043 -5.895 1 98.81 83 TYR A CA 1
ATOM 661 C C . TYR A 1 83 ? 10.289 -5.984 -6.992 1 98.81 83 TYR A C 1
ATOM 663 O O . TYR A 1 83 ? 11.227 -5.977 -7.797 1 98.81 83 TYR A O 1
ATOM 671 N N . TYR A 1 84 ? 9.32 -5.141 -7.035 1 98.69 84 TYR A N 1
ATOM 672 C CA . TYR A 1 84 ? 9.297 -4.07 -8.031 1 98.69 84 TYR A CA 1
ATOM 673 C C . TYR A 1 84 ? 10.578 -3.256 -7.988 1 98.69 84 TYR A C 1
ATOM 675 O O . TYR A 1 84 ? 11.125 -2.881 -9.031 1 98.69 84 TYR A O 1
ATOM 683 N N . ALA A 1 85 ? 11.031 -2.967 -6.773 1 97.88 85 ALA A N 1
ATOM 684 C CA . ALA A 1 85 ? 12.219 -2.148 -6.586 1 97.88 85 ALA A CA 1
ATOM 685 C C . ALA A 1 85 ? 13.43 -2.766 -7.289 1 97.88 85 ALA A C 1
ATOM 687 O O . ALA A 1 85 ? 14.336 -2.053 -7.719 1 97.88 85 ALA A O 1
ATOM 688 N N . ILE A 1 86 ? 13.445 -4.078 -7.395 1 98.12 86 ILE A N 1
ATOM 689 C CA . ILE A 1 86 ? 14.547 -4.781 -8.039 1 98.12 86 ILE A CA 1
ATOM 690 C C . ILE A 1 86 ? 14.562 -4.469 -9.531 1 98.12 86 ILE A C 1
ATOM 692 O O . ILE A 1 86 ? 15.633 -4.297 -10.125 1 98.12 86 ILE A O 1
ATOM 696 N N . ILE A 1 87 ? 13.391 -4.363 -10.133 1 97.94 87 ILE A N 1
ATOM 697 C CA . ILE A 1 87 ? 13.32 -4.262 -11.586 1 97.94 87 ILE A CA 1
ATOM 698 C C . ILE A 1 87 ? 12.969 -2.83 -11.992 1 97.94 87 ILE A C 1
ATOM 700 O O . ILE A 1 87 ? 12.711 -2.557 -13.164 1 97.94 87 ILE A O 1
ATOM 704 N N . GLU A 1 88 ? 12.93 -1.909 -11.086 1 96.88 88 GLU A N 1
ATOM 705 C CA . GLU A 1 88 ? 12.477 -0.54 -11.32 1 96.88 88 GLU A CA 1
ATOM 706 C C . GLU A 1 88 ? 13.234 0.102 -12.477 1 96.88 88 GLU A C 1
ATOM 708 O O . GLU A 1 88 ? 12.641 0.762 -13.328 1 96.88 88 GLU A O 1
ATOM 713 N N . LYS A 1 89 ? 14.547 -0.008 -12.469 1 95.19 89 LYS A N 1
ATOM 714 C CA . LYS A 1 89 ? 15.367 0.606 -13.516 1 95.19 89 LYS A CA 1
ATOM 715 C C . LYS A 1 89 ? 14.977 0.083 -14.898 1 95.19 89 LYS A C 1
ATOM 717 O O . LYS A 1 89 ? 14.852 0.858 -15.844 1 95.19 89 LYS A O 1
ATOM 722 N N . GLN A 1 90 ? 14.852 -1.236 -14.953 1 96.5 90 GLN A N 1
ATOM 723 C CA . GLN A 1 90 ? 14.477 -1.84 -16.234 1 96.5 90 GLN A CA 1
ATOM 724 C C . GLN A 1 90 ? 13.094 -1.378 -16.672 1 96.5 90 GLN A C 1
ATOM 726 O O . GLN A 1 90 ? 12.859 -1.125 -17.859 1 96.5 90 GLN A O 1
ATOM 731 N N . VAL A 1 91 ? 12.18 -1.279 -15.711 1 96.19 91 VAL A N 1
ATOM 732 C CA . VAL A 1 91 ? 10.836 -0.809 -16.016 1 96.19 91 VAL A CA 1
ATOM 733 C C . VAL A 1 91 ? 10.891 0.624 -16.531 1 96.19 91 VAL A C 1
ATOM 735 O O . VAL A 1 91 ? 10.281 0.942 -17.562 1 96.19 91 VAL A O 1
ATOM 738 N N . ARG A 1 92 ? 11.578 1.401 -15.836 1 94.12 92 ARG A N 1
ATOM 739 C CA . ARG A 1 92 ? 11.672 2.818 -16.172 1 94.12 92 ARG A CA 1
ATOM 740 C C . ARG A 1 92 ? 12.312 3.02 -17.531 1 94.12 92 ARG A C 1
ATOM 742 O O . ARG A 1 92 ? 11.844 3.84 -18.328 1 94.12 92 ARG A O 1
ATOM 749 N N . GLU A 1 93 ? 13.305 2.264 -17.875 1 94.81 93 GLU A N 1
ATOM 750 C CA . GLU A 1 93 ? 14.133 2.523 -19.047 1 94.81 93 GLU A CA 1
ATOM 751 C C . GLU A 1 93 ? 13.625 1.749 -20.266 1 94.81 93 GLU A C 1
ATOM 753 O O . GLU A 1 93 ? 13.773 2.203 -21.406 1 94.81 93 GLU A O 1
ATOM 758 N N . GLU A 1 94 ? 12.984 0.578 -20.016 1 94.19 94 GLU A N 1
ATOM 759 C CA . GLU A 1 94 ? 12.758 -0.308 -21.156 1 94.19 94 GLU A CA 1
ATOM 760 C C . GLU A 1 94 ? 11.273 -0.63 -21.312 1 94.19 94 GLU A C 1
ATOM 762 O O . GLU A 1 94 ? 10.797 -0.852 -22.422 1 94.19 94 GLU A O 1
ATOM 767 N N . ILE A 1 95 ? 10.492 -0.692 -20.266 1 93.19 95 ILE A N 1
ATOM 768 C CA . ILE A 1 95 ? 9.133 -1.225 -20.312 1 93.19 95 ILE A CA 1
ATOM 769 C C . ILE A 1 95 ? 8.125 -0.078 -20.25 1 93.19 95 ILE A C 1
ATOM 771 O O . ILE A 1 95 ? 7.227 0.01 -21.094 1 93.19 95 ILE A O 1
ATOM 775 N N . GLY A 1 96 ? 8.398 0.854 -19.219 1 91.88 96 GLY A N 1
ATOM 776 C CA . GLY A 1 96 ? 7.434 1.904 -18.938 1 91.88 96 GLY A CA 1
ATOM 777 C C . GLY A 1 96 ? 6.629 1.649 -17.672 1 91.88 96 GLY A C 1
ATOM 778 O O . GLY A 1 96 ? 6.164 0.532 -17.453 1 91.88 96 GLY A O 1
ATOM 779 N N . PHE A 1 97 ? 6.363 2.699 -16.891 1 89.5 97 PHE A N 1
ATOM 780 C CA . PHE A 1 97 ? 5.691 2.619 -15.602 1 89.5 97 PHE A CA 1
ATOM 781 C C . PHE A 1 97 ? 4.227 2.238 -15.781 1 89.5 97 PHE A C 1
ATOM 783 O O . PHE A 1 97 ? 3.6 1.715 -14.852 1 89.5 97 PHE A O 1
ATOM 790 N N . ASP A 1 98 ? 3.711 2.406 -16.953 1 92.5 98 ASP A N 1
ATOM 791 C CA . ASP A 1 98 ? 2.287 2.217 -17.203 1 92.5 98 ASP A CA 1
ATOM 792 C C . ASP A 1 98 ? 1.976 0.753 -17.516 1 92.5 98 ASP A C 1
ATOM 794 O O . ASP A 1 98 ? 0.837 0.412 -17.844 1 92.5 98 ASP A O 1
ATOM 798 N N . ARG A 1 99 ? 2.9 -0.137 -17.344 1 96.69 99 ARG A N 1
ATOM 799 C CA . ARG A 1 99 ? 2.666 -1.529 -17.719 1 96.69 99 ARG A CA 1
ATOM 800 C C . ARG A 1 99 ? 2.902 -2.457 -16.531 1 96.69 99 ARG A C 1
ATOM 802 O O . ARG A 1 99 ? 2.695 -3.668 -16.641 1 96.69 99 ARG A O 1
ATOM 809 N N . VAL A 1 100 ? 3.379 -1.877 -15.477 1 98.06 100 VAL A N 1
ATOM 810 C CA . VAL A 1 100 ? 3.725 -2.666 -14.305 1 98.06 100 VAL A CA 1
ATOM 811 C C . VAL A 1 100 ? 3.166 -1.996 -13.047 1 98.06 100 VAL A C 1
ATOM 813 O O . VAL A 1 100 ? 3.238 -0.773 -12.906 1 98.06 100 VAL A O 1
ATOM 816 N N . THR A 1 101 ? 2.586 -2.74 -12.203 1 98.19 101 THR A N 1
ATOM 817 C CA . THR A 1 101 ? 2.184 -2.229 -10.898 1 98.19 101 THR A CA 1
ATOM 818 C C . THR A 1 101 ? 2.307 -3.312 -9.828 1 98.19 101 THR A C 1
ATOM 820 O O . THR A 1 101 ? 2.863 -4.383 -10.086 1 98.19 101 THR A O 1
ATOM 823 N N . THR A 1 102 ? 1.931 -2.945 -8.617 1 98.81 102 THR A N 1
ATOM 824 C CA . THR A 1 102 ? 2.004 -3.875 -7.492 1 98.81 102 THR A CA 1
ATOM 825 C C . THR A 1 102 ? 0.622 -4.105 -6.891 1 98.81 102 THR A C 1
ATOM 827 O O . THR A 1 102 ? -0.283 -3.287 -7.07 1 98.81 102 THR A O 1
ATOM 830 N N . GLU A 1 103 ? 0.347 -5.191 -6.387 1 98.88 103 GLU A N 1
ATOM 831 C CA . GLU A 1 103 ? -0.722 -5.551 -5.457 1 98.88 103 GLU A CA 1
ATOM 832 C C . GLU A 1 103 ? -0.167 -5.863 -4.074 1 98.88 103 GLU A C 1
ATOM 834 O O . GLU A 1 103 ? 0.61 -6.805 -3.908 1 98.88 103 GLU A O 1
ATOM 839 N N . ASN A 1 104 ? -0.537 -5.102 -3.014 1 98.75 104 ASN A N 1
ATOM 840 C CA . ASN A 1 104 ? 0.26 -5.027 -1.793 1 98.75 104 ASN A CA 1
ATOM 841 C C . ASN A 1 104 ? -0.472 -5.652 -0.608 1 98.75 104 ASN A C 1
ATOM 843 O O . ASN A 1 104 ? -0.154 -5.363 0.546 1 98.75 104 ASN A O 1
ATOM 847 N N . TYR A 1 105 ? -1.433 -6.566 -0.833 1 98.62 105 TYR A N 1
ATOM 848 C CA . TYR A 1 105 ? -2.264 -6.977 0.293 1 98.62 105 TYR A CA 1
ATOM 849 C C . TYR A 1 105 ? -2.352 -8.492 0.38 1 98.62 105 TYR A C 1
ATOM 851 O O . TYR A 1 105 ? -2.783 -9.039 1.398 1 98.62 105 TYR A O 1
ATOM 859 N N . ALA A 1 106 ? -1.976 -9.211 -0.661 1 98.81 106 ALA A N 1
ATOM 860 C CA . ALA A 1 106 ? -2.148 -10.664 -0.708 1 98.81 106 ALA A CA 1
ATOM 861 C C . ALA A 1 106 ? -1.389 -11.344 0.426 1 98.81 106 ALA A C 1
ATOM 863 O O . ALA A 1 106 ? -0.229 -11.016 0.689 1 98.81 106 ALA A O 1
ATOM 864 N N . ARG A 1 107 ? -2.062 -12.281 1.077 1 98.38 107 ARG A N 1
ATOM 865 C CA . ARG A 1 107 ? -1.485 -12.992 2.215 1 98.38 107 ARG A CA 1
ATOM 866 C C . ARG A 1 107 ? -1.339 -14.477 1.916 1 98.38 107 ARG A C 1
ATOM 868 O O . ARG A 1 107 ? -0.772 -15.227 2.717 1 98.38 107 ARG A O 1
ATOM 875 N N . ASP A 1 108 ? -1.832 -14.914 0.786 1 98 108 ASP A N 1
ATOM 876 C CA . ASP A 1 108 ? -1.671 -16.281 0.302 1 98 108 ASP A CA 1
ATOM 877 C C . ASP A 1 108 ? -1.822 -16.344 -1.217 1 98 108 ASP A C 1
ATOM 879 O O . ASP A 1 108 ? -1.952 -15.312 -1.879 1 98 108 ASP A O 1
ATOM 883 N N . SER A 1 109 ? -1.779 -17.641 -1.738 1 98.38 109 SER A N 1
ATOM 884 C CA . SER A 1 109 ? -1.79 -17.828 -3.184 1 98.38 109 SER A CA 1
ATOM 885 C C . SER A 1 109 ? -3.133 -17.438 -3.787 1 98.38 109 SER A C 1
ATOM 887 O O . SER A 1 109 ? -3.184 -16.859 -4.879 1 98.38 109 SER A O 1
ATOM 889 N N . PHE A 1 110 ? -4.246 -17.703 -3.135 1 98.69 110 PHE A N 1
ATOM 890 C CA . PHE A 1 110 ? -5.551 -17.328 -3.662 1 98.69 110 PHE A CA 1
ATOM 891 C C . PHE A 1 110 ? -5.684 -15.812 -3.762 1 98.69 110 PHE A C 1
ATOM 893 O O . PHE A 1 110 ? -6.117 -15.289 -4.789 1 98.69 110 PHE A O 1
ATOM 900 N N . GLU A 1 111 ? -5.27 -15.109 -2.688 1 98.69 111 GLU A N 1
ATOM 901 C CA . GLU A 1 111 ? -5.348 -13.648 -2.67 1 98.69 111 GLU A CA 1
ATOM 902 C C . GLU A 1 111 ? -4.418 -13.039 -3.711 1 98.69 111 GLU A C 1
ATOM 904 O O . GLU A 1 111 ? -4.727 -11.992 -4.289 1 98.69 111 GLU A O 1
ATOM 909 N N . ASN A 1 112 ? -3.275 -13.688 -3.977 1 98.88 112 ASN A N 1
ATOM 910 C CA . ASN A 1 112 ? -2.436 -13.211 -5.07 1 98.88 112 ASN A CA 1
ATOM 911 C C . ASN A 1 112 ? -3.213 -13.133 -6.383 1 98.88 112 ASN A C 1
ATOM 913 O O . ASN A 1 112 ? -3.053 -12.18 -7.145 1 98.88 112 ASN A O 1
ATOM 917 N N . VAL A 1 113 ? -4.062 -14.094 -6.578 1 98.81 113 VAL A N 1
ATOM 918 C CA . VAL A 1 113 ? -4.793 -14.18 -7.836 1 98.81 113 VAL A CA 1
ATOM 919 C C . VAL A 1 113 ? -5.949 -13.172 -7.832 1 98.81 113 VAL A C 1
ATOM 921 O O . VAL A 1 113 ? -5.977 -12.25 -8.641 1 98.81 113 VAL A O 1
ATOM 924 N N . ILE A 1 114 ? -6.844 -13.266 -6.863 1 98.69 114 ILE A N 1
ATOM 925 C CA . ILE A 1 114 ? -8.07 -12.484 -6.891 1 98.69 114 ILE A CA 1
ATOM 926 C C . ILE A 1 114 ? -7.746 -11 -6.703 1 98.69 114 ILE A C 1
ATOM 928 O O . ILE A 1 114 ? -8.359 -10.141 -7.336 1 98.69 114 ILE A O 1
ATOM 932 N N . PHE A 1 115 ? -6.754 -10.664 -5.852 1 98.81 115 PHE A N 1
ATOM 933 C CA . PHE A 1 115 ? -6.406 -9.258 -5.645 1 98.81 115 PHE A CA 1
ATOM 934 C C . PHE A 1 115 ? -5.711 -8.688 -6.875 1 98.81 115 PHE A C 1
ATOM 936 O O . PHE A 1 115 ? -5.852 -7.504 -7.18 1 98.81 115 PHE A O 1
ATOM 943 N N . SER A 1 116 ? -4.961 -9.531 -7.602 1 98.88 116 SER A N 1
ATOM 944 C CA . SER A 1 116 ? -4.387 -9.055 -8.859 1 98.88 116 SER A CA 1
ATOM 945 C C . SER A 1 116 ? -5.473 -8.758 -9.883 1 98.88 116 SER A C 1
ATOM 947 O O . SER A 1 116 ? -5.379 -7.773 -10.625 1 98.88 116 SER A O 1
ATOM 949 N N . ILE A 1 117 ? -6.5 -9.594 -9.945 1 98.62 117 ILE A N 1
ATOM 950 C CA . ILE A 1 117 ? -7.637 -9.344 -10.82 1 98.62 117 ILE A CA 1
ATOM 951 C C . ILE A 1 117 ? -8.32 -8.039 -10.422 1 98.62 117 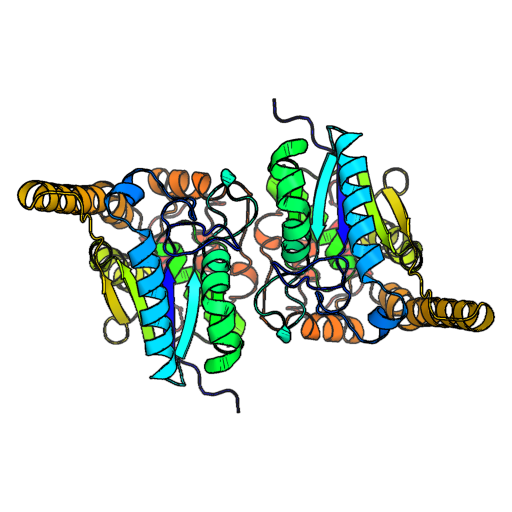ILE A C 1
ATOM 953 O O . ILE A 1 117 ? -8.664 -7.223 -11.281 1 98.62 117 ILE A O 1
ATOM 957 N N . CYS A 1 118 ? -8.461 -7.82 -9.148 1 98.62 118 CYS A N 1
ATOM 958 C CA . CYS A 1 118 ? -9.07 -6.594 -8.648 1 98.62 118 CYS A CA 1
ATOM 959 C C . CYS A 1 118 ? -8.203 -5.383 -8.977 1 98.62 118 CYS A C 1
ATOM 961 O O . CYS A 1 118 ? -8.719 -4.324 -9.336 1 98.62 118 CYS A O 1
ATOM 963 N N . ARG A 1 119 ? -6.883 -5.535 -8.789 1 98.62 119 ARG A N 1
ATOM 964 C CA . ARG A 1 119 ? -5.949 -4.469 -9.125 1 98.62 119 ARG A CA 1
ATOM 965 C C . ARG A 1 119 ? -6.031 -4.109 -10.602 1 98.62 119 ARG A C 1
ATOM 967 O O . ARG A 1 119 ? -6 -2.932 -10.969 1 98.62 119 ARG A O 1
ATOM 974 N N . PHE A 1 120 ? -6.117 -5.141 -11.445 1 98.56 120 PHE A N 1
ATOM 975 C CA . PHE A 1 120 ? -6.312 -4.941 -12.875 1 98.56 120 PHE A CA 1
ATOM 976 C C . PHE A 1 120 ? -7.57 -4.125 -13.141 1 98.56 120 PHE A C 1
ATOM 978 O O . PHE A 1 120 ? -7.547 -3.178 -13.93 1 98.56 120 PHE A O 1
ATOM 985 N N . TYR A 1 121 ? -8.633 -4.422 -12.453 1 97.94 121 TYR A N 1
ATOM 986 C CA . TYR A 1 121 ? -9.891 -3.705 -12.594 1 97.94 121 TYR A CA 1
ATOM 987 C C . TYR A 1 121 ? -9.75 -2.256 -12.148 1 97.94 121 TYR A C 1
ATOM 989 O O . TYR A 1 121 ? -10.344 -1.354 -12.742 1 97.94 121 TYR A O 1
ATOM 997 N N . GLU A 1 122 ? -9.008 -2.037 -11.102 1 97.44 122 GLU A N 1
ATOM 998 C CA . GLU A 1 122 ? -8.797 -0.673 -10.625 1 97.44 122 GLU A CA 1
ATOM 999 C C . GLU A 1 122 ? -8.148 0.194 -11.711 1 97.44 122 GLU A C 1
ATOM 1001 O O . GLU A 1 122 ? -8.484 1.373 -11.844 1 97.44 122 GLU A O 1
ATOM 1006 N N . VAL A 1 123 ? -7.266 -0.423 -12.438 1 97.12 123 VAL A N 1
ATOM 1007 C CA . VAL A 1 123 ? -6.469 0.33 -13.398 1 97.12 123 VAL A CA 1
ATOM 1008 C C . VAL A 1 123 ? -7.258 0.512 -14.688 1 97.12 123 VAL A C 1
ATOM 1010 O O . VAL A 1 123 ? -7.281 1.605 -15.266 1 97.12 123 VAL A O 1
ATOM 1013 N N . PHE A 1 124 ? -8.031 -0.527 -15.109 1 96.69 124 PHE A N 1
ATOM 1014 C CA . PHE A 1 124 ? -8.539 -0.502 -16.484 1 96.69 124 PHE A CA 1
ATOM 1015 C C . PHE A 1 124 ? -10.062 -0.48 -16.484 1 96.69 124 PHE A C 1
ATOM 1017 O O . PHE A 1 124 ? -10.68 -0.313 -17.547 1 96.69 124 PHE A O 1
ATOM 1024 N N . LYS A 1 125 ? -10.703 -0.703 -15.305 1 95.62 125 LYS A N 1
ATOM 1025 C CA . LYS A 1 125 ? -12.156 -0.764 -15.172 1 95.62 125 LYS A CA 1
ATOM 1026 C C . LYS A 1 125 ? -12.742 -1.874 -16.031 1 95.62 125 LYS A C 1
ATOM 1028 O O . LYS A 1 125 ? -13.82 -1.717 -16.609 1 95.62 125 LYS A O 1
ATOM 1033 N N . ARG A 1 126 ? -11.977 -2.889 -16.203 1 96.38 126 ARG A N 1
ATOM 1034 C CA . ARG A 1 126 ? -12.367 -4.141 -16.844 1 96.38 126 ARG A CA 1
ATOM 1035 C C . ARG A 1 126 ? -11.562 -5.312 -16.297 1 96.38 126 ARG A C 1
ATOM 1037 O O . ARG A 1 126 ? -10.562 -5.113 -15.602 1 96.38 126 ARG A O 1
ATOM 1044 N N . TYR A 1 127 ? -12.016 -6.5 -16.594 1 97.44 127 TYR A N 1
ATOM 1045 C CA . TYR A 1 127 ? -11.312 -7.699 -16.156 1 97.44 127 TYR A CA 1
ATOM 1046 C C . TYR A 1 127 ? -10.43 -8.258 -17.25 1 97.44 127 TYR A C 1
ATOM 1048 O O . TYR A 1 127 ? -10.672 -8.016 -18.438 1 97.44 127 TYR A O 1
ATOM 1056 N N . PRO A 1 128 ? -9.359 -8.938 -16.891 1 98.06 128 PRO A N 1
ATOM 1057 C CA . PRO A 1 128 ? -8.5 -9.516 -17.922 1 98.06 128 PRO A CA 1
ATOM 1058 C C . PRO A 1 128 ? -9.172 -10.656 -18.688 1 98.06 128 PRO A C 1
ATOM 1060 O O . PRO A 1 128 ? -9.938 -11.43 -18.094 1 98.06 128 PRO A O 1
ATOM 1063 N N . GLU A 1 129 ? -8.844 -10.742 -19.906 1 97.5 129 GLU A N 1
ATOM 1064 C CA . GLU A 1 129 ? -9.273 -11.867 -20.719 1 97.5 129 GLU A CA 1
ATOM 1065 C C . GLU A 1 129 ? -8.375 -13.078 -20.516 1 97.5 129 GLU A C 1
ATOM 1067 O O . GLU A 1 129 ? -8.852 -14.219 -20.516 1 97.5 129 GLU A O 1
ATOM 1072 N N . TYR A 1 130 ? -7.113 -12.82 -20.391 1 98.06 130 TYR A N 1
ATOM 1073 C CA . TYR A 1 130 ? -6.105 -13.859 -20.188 1 98.06 130 TYR A CA 1
ATOM 1074 C C . TYR A 1 130 ? -5.312 -13.617 -18.906 1 98.06 130 TYR A C 1
ATOM 1076 O O . TYR A 1 130 ? -5.102 -12.469 -18.516 1 98.06 130 TYR A O 1
ATOM 1084 N N . ILE A 1 131 ? -4.867 -14.719 -18.297 1 98.69 131 ILE A N 1
ATOM 1085 C CA . ILE A 1 131 ? -4.031 -14.617 -17.109 1 98.69 131 ILE A CA 1
ATOM 1086 C C . ILE A 1 131 ? -2.822 -15.539 -17.25 1 98.69 131 ILE A C 1
ATOM 1088 O O . ILE A 1 131 ? -2.963 -16.703 -17.625 1 98.69 131 ILE A O 1
ATOM 1092 N N . THR A 1 132 ? -1.679 -15.008 -17.047 1 98.88 132 THR A N 1
ATOM 1093 C CA . THR A 1 132 ? -0.457 -15.797 -16.922 1 98.88 132 THR A CA 1
ATOM 1094 C C . THR A 1 132 ? 0.122 -15.664 -15.516 1 98.88 132 THR A C 1
ATOM 1096 O O . THR A 1 132 ? 0.28 -14.555 -15.008 1 98.88 132 THR A O 1
ATOM 1099 N N . ILE A 1 133 ? 0.381 -16.766 -14.906 1 98.88 133 ILE A N 1
ATOM 1100 C CA . ILE A 1 133 ? 1.028 -16.781 -13.594 1 98.88 133 ILE A CA 1
ATOM 1101 C C . ILE A 1 133 ? 2.463 -17.281 -13.734 1 98.88 133 ILE A C 1
ATOM 1103 O O . ILE A 1 133 ? 2.709 -18.297 -14.398 1 98.88 133 ILE A O 1
ATOM 1107 N N . ILE A 1 134 ? 3.344 -16.594 -13.164 1 98.88 134 ILE A N 1
ATOM 1108 C CA . ILE A 1 134 ? 4.746 -17 -13.117 1 98.88 134 ILE A CA 1
ATOM 1109 C C . ILE A 1 134 ? 5.152 -17.281 -11.68 1 98.88 134 ILE A C 1
ATOM 1111 O O . ILE A 1 134 ? 5.188 -16.375 -10.836 1 98.88 134 ILE A O 1
ATOM 1115 N N . GLY A 1 135 ? 5.43 -18.531 -11.328 1 98.56 135 GLY A N 1
ATOM 1116 C CA . GLY A 1 135 ? 5.727 -18.922 -9.953 1 98.56 135 GLY A CA 1
ATOM 1117 C C . GLY A 1 135 ? 6.391 -20.281 -9.844 1 98.56 135 GLY A C 1
ATOM 1118 O O . GLY A 1 135 ? 6.945 -20.781 -10.82 1 98.56 135 GLY A O 1
ATOM 1119 N N . PHE A 1 136 ? 6.402 -20.844 -8.695 1 98.06 136 PHE A N 1
ATOM 1120 C CA . PHE A 1 136 ? 6.996 -22.156 -8.453 1 98.06 136 PHE A CA 1
ATOM 1121 C C . PHE A 1 136 ? 6.18 -23.266 -9.117 1 98.06 136 PHE A C 1
ATOM 1123 O O . PHE A 1 136 ? 4.957 -23.312 -8.969 1 98.06 136 PHE A O 1
ATOM 1130 N N . GLU A 1 137 ? 6.816 -24.156 -9.703 1 97.81 137 GLU A N 1
ATOM 1131 C CA . GLU A 1 137 ? 6.156 -25.25 -10.414 1 97.81 137 GLU A CA 1
ATOM 1132 C C . GLU A 1 137 ? 5.316 -26.109 -9.461 1 97.81 137 GLU A C 1
ATOM 1134 O O . GLU A 1 137 ? 4.227 -26.547 -9.82 1 97.81 137 GLU A O 1
ATOM 1139 N N . PHE A 1 138 ? 5.832 -26.344 -8.305 1 96.62 138 PHE A N 1
ATOM 1140 C CA . PHE A 1 138 ? 5.148 -27.234 -7.375 1 96.62 138 PHE A CA 1
ATOM 1141 C C . PHE A 1 138 ? 3.838 -26.625 -6.898 1 96.62 138 PHE A C 1
ATOM 1143 O O . PHE A 1 138 ? 3.051 -27.281 -6.215 1 96.62 138 PHE A O 1
ATOM 1150 N N . LYS A 1 139 ? 3.566 -25.375 -7.254 1 97.81 139 LYS A N 1
ATOM 1151 C CA . LYS A 1 139 ? 2.32 -24.719 -6.875 1 97.81 139 LYS A CA 1
ATOM 1152 C C . LYS A 1 139 ? 1.347 -24.656 -8.047 1 97.81 139 LYS A C 1
ATOM 1154 O O . LYS A 1 139 ? 0.222 -24.172 -7.902 1 97.81 139 LYS A O 1
ATOM 1159 N N . ARG A 1 140 ? 1.678 -25.156 -9.219 1 97.62 140 ARG A N 1
ATOM 1160 C CA . ARG A 1 140 ? 0.9 -25.078 -10.445 1 97.62 140 ARG A CA 1
ATOM 1161 C C . ARG A 1 140 ? -0.523 -25.578 -10.227 1 97.62 140 ARG A C 1
ATOM 1163 O O . ARG A 1 140 ? -1.488 -24.906 -10.594 1 97.62 140 ARG A O 1
ATOM 1170 N N . GLU A 1 141 ? -0.629 -26.688 -9.641 1 95.81 141 GLU A N 1
ATOM 1171 C CA . GLU A 1 141 ? -1.936 -27.312 -9.469 1 95.81 141 GLU A CA 1
ATOM 1172 C C . GLU A 1 141 ? -2.863 -26.438 -8.633 1 95.81 141 GLU A C 1
ATOM 1174 O O . GLU A 1 141 ? -4.031 -26.25 -8.984 1 95.81 141 GLU A O 1
ATOM 1179 N N . ARG A 1 142 ? -2.354 -25.922 -7.605 1 97.19 142 ARG A N 1
ATOM 1180 C CA . ARG A 1 142 ? -3.135 -25.094 -6.703 1 97.19 142 ARG A CA 1
ATOM 1181 C C . ARG A 1 142 ? -3.631 -23.828 -7.414 1 97.19 142 ARG A C 1
ATOM 1183 O O . ARG A 1 142 ? -4.816 -23.5 -7.336 1 97.19 142 ARG A O 1
ATOM 1190 N N . PHE A 1 143 ? -2.768 -23.156 -8.156 1 98.38 143 PHE A N 1
ATOM 1191 C CA . PHE A 1 143 ? -3.123 -21.922 -8.844 1 98.38 143 PHE A CA 1
ATOM 1192 C C . PHE A 1 143 ? -4.125 -22.203 -9.961 1 98.38 143 PHE A C 1
ATOM 1194 O O . PHE A 1 143 ? -5.152 -21.516 -10.062 1 98.38 143 PHE A O 1
ATOM 1201 N N . LEU A 1 144 ? -3.885 -23.203 -10.812 1 97.81 144 LEU A N 1
ATOM 1202 C CA . LEU A 1 144 ? -4.699 -23.438 -12 1 97.81 144 LEU A CA 1
ATOM 1203 C C . LEU A 1 144 ? -6.008 -24.125 -11.641 1 97.81 144 LEU A C 1
ATOM 1205 O O . LEU A 1 144 ? -7.086 -23.672 -12.023 1 97.81 144 LEU A O 1
ATOM 1209 N N . ASN A 1 145 ? -5.953 -25.172 -10.805 1 97.06 145 ASN A N 1
ATOM 1210 C CA . ASN A 1 145 ? -7.133 -26 -10.594 1 97.06 145 ASN A CA 1
ATOM 1211 C C . ASN A 1 145 ? -7.949 -25.516 -9.398 1 97.06 145 ASN A C 1
ATOM 1213 O O . ASN A 1 145 ? -9.18 -25.469 -9.469 1 97.06 145 ASN A O 1
ATOM 1217 N N . LEU A 1 146 ? -7.289 -25.156 -8.328 1 98 146 LEU A N 1
ATOM 1218 C CA . LEU A 1 146 ? -8.031 -24.797 -7.125 1 98 146 LEU A CA 1
ATOM 1219 C C . LEU A 1 146 ? -8.453 -23.328 -7.16 1 98 146 LEU A C 1
ATOM 1221 O O . LEU A 1 146 ? -9.633 -23.016 -6.992 1 98 146 LEU A O 1
ATOM 1225 N N . HIS A 1 147 ? -7.512 -22.391 -7.426 1 98.5 147 HIS A N 1
ATOM 1226 C CA . HIS A 1 147 ? -7.812 -20.953 -7.348 1 98.5 147 HIS A CA 1
ATOM 1227 C C . HIS A 1 147 ? -8.57 -20.484 -8.586 1 98.5 147 HIS A C 1
ATOM 1229 O O . HIS A 1 147 ? -9.703 -20.016 -8.484 1 98.5 147 HIS A O 1
ATOM 1235 N N . LEU A 1 148 ? -8.016 -20.703 -9.797 1 98.19 148 LEU A N 1
ATOM 1236 C CA . LEU A 1 148 ? -8.562 -20.109 -11.008 1 98.19 148 LEU A CA 1
ATOM 1237 C C . LEU A 1 148 ? -9.773 -20.891 -11.5 1 98.19 148 LEU A C 1
ATOM 1239 O O . LEU A 1 148 ? -10.805 -20.297 -11.844 1 98.19 148 LEU A O 1
ATOM 1243 N N . SER A 1 149 ? -9.672 -22.219 -11.516 1 96.12 149 SER A N 1
ATOM 1244 C CA . SER A 1 149 ? -10.758 -23.016 -12.062 1 96.12 149 SER A CA 1
ATOM 1245 C C . SER A 1 149 ? -11.859 -23.234 -11.031 1 96.12 149 SER A C 1
ATOM 1247 O O . SER A 1 149 ? -12.961 -22.703 -11.164 1 96.12 149 SER A O 1
ATOM 1249 N N . GLN A 1 150 ? -11.531 -23.844 -9.906 1 96.06 150 GLN A N 1
ATOM 1250 C CA . GLN A 1 150 ? -12.539 -24.234 -8.922 1 96.06 150 GLN A CA 1
ATOM 1251 C C . GLN A 1 150 ? -13.117 -23.016 -8.211 1 96.06 150 GLN A C 1
ATOM 1253 O O . GLN A 1 150 ? -14.328 -22.812 -8.203 1 96.06 150 GLN A O 1
ATOM 1258 N N . ALA A 1 151 ? -12.312 -22.188 -7.68 1 97.62 151 ALA A N 1
ATOM 1259 C CA . ALA A 1 151 ? -12.766 -21.109 -6.809 1 97.62 151 ALA A CA 1
ATOM 1260 C C . ALA A 1 151 ? -13.328 -19.938 -7.621 1 97.62 151 ALA A C 1
ATOM 1262 O O . ALA A 1 151 ? -14.375 -19.391 -7.285 1 97.62 151 ALA A O 1
ATOM 1263 N N . LEU A 1 152 ? -12.688 -19.578 -8.773 1 97.88 152 LEU A N 1
ATOM 1264 C CA . LEU A 1 152 ? -13.031 -18.344 -9.461 1 97.88 152 LEU A CA 1
ATOM 1265 C C . LEU A 1 152 ? -13.766 -18.625 -10.766 1 97.88 152 LEU A C 1
ATOM 1267 O O . LEU A 1 152 ? -14.359 -17.734 -11.367 1 97.88 152 LEU A O 1
ATOM 1271 N N . ARG A 1 153 ? -13.75 -19.844 -11.25 1 96.94 153 ARG A N 1
ATOM 1272 C CA . ARG A 1 153 ? -14.398 -20.266 -12.484 1 96.94 153 ARG A CA 1
ATOM 1273 C C . ARG A 1 153 ? -13.852 -19.5 -13.688 1 96.94 153 ARG A C 1
ATOM 1275 O O . ARG A 1 153 ? -14.602 -19.141 -14.594 1 96.94 153 ARG A O 1
ATOM 1282 N N . PHE A 1 154 ? -12.57 -19.141 -13.594 1 97.38 154 PHE A N 1
ATOM 1283 C CA . PHE A 1 154 ? -11.93 -18.531 -14.75 1 97.38 154 PHE A CA 1
ATOM 1284 C C . PHE A 1 154 ? -11.695 -19.547 -15.852 1 97.38 154 PHE A C 1
ATOM 1286 O O . PHE A 1 154 ? -11.281 -20.688 -15.586 1 97.38 154 PHE A O 1
ATOM 1293 N N . PRO A 1 155 ? -11.992 -19.25 -17.109 1 95.62 155 PRO A N 1
ATOM 1294 C CA . PRO A 1 155 ? -11.859 -20.234 -18.188 1 95.62 155 PRO A CA 1
ATOM 1295 C C . PRO A 1 155 ? -10.445 -20.797 -18.297 1 95.62 155 PRO A C 1
ATOM 1297 O O . PRO A 1 155 ? -9.484 -20.047 -18.484 1 95.62 155 PRO A O 1
ATOM 1300 N N . ARG A 1 156 ? -10.32 -22.062 -18.266 1 95.56 156 ARG A N 1
ATOM 1301 C CA . ARG A 1 156 ? -9.023 -22.734 -18.188 1 95.56 156 ARG A CA 1
ATOM 1302 C C . ARG A 1 156 ? -8.211 -22.5 -19.453 1 95.56 156 ARG A C 1
ATOM 1304 O O . ARG A 1 156 ? -6.984 -22.453 -19.406 1 95.56 156 ARG A O 1
ATOM 1311 N N . ASP A 1 157 ? -8.844 -22.328 -20.578 1 96.19 157 ASP A N 1
ATOM 1312 C CA . ASP A 1 157 ? -8.156 -22.172 -21.844 1 96.19 157 ASP A CA 1
ATOM 1313 C C . ASP A 1 157 ? -7.562 -20.766 -21.984 1 96.19 157 ASP A C 1
ATOM 1315 O O . ASP A 1 157 ? -6.883 -20.453 -22.969 1 96.19 157 ASP A O 1
ATOM 1319 N N . ARG A 1 158 ? -7.77 -19.938 -20.984 1 97.62 158 ARG A N 1
ATOM 1320 C CA . ARG A 1 158 ? -7.27 -18.562 -21.031 1 97.62 158 ARG A CA 1
ATOM 1321 C C . ARG A 1 158 ? -6.277 -18.297 -19.906 1 97.62 158 ARG A C 1
ATOM 1323 O O .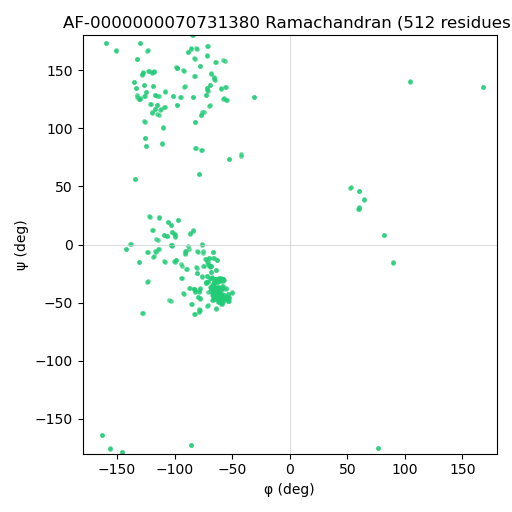 ARG A 1 158 ? -5.977 -17.141 -19.594 1 97.62 158 ARG A O 1
ATOM 1330 N N . VAL A 1 159 ? -5.855 -19.375 -19.266 1 98 159 VAL A N 1
ATOM 1331 C CA . VAL A 1 159 ? -4.895 -19.25 -18.172 1 98 159 VAL A CA 1
ATOM 1332 C C . VAL A 1 159 ? -3.617 -20.016 -18.516 1 98 159 VAL A C 1
ATOM 1334 O O . VAL A 1 159 ? -3.672 -21.125 -19.047 1 98 159 VAL A O 1
ATOM 1337 N N . TYR A 1 160 ? -2.533 -19.406 -18.25 1 97.81 160 TYR A N 1
ATOM 1338 C CA . TYR A 1 160 ? -1.215 -20 -18.469 1 97.81 160 TYR A CA 1
ATOM 1339 C C . TYR A 1 160 ? -0.37 -19.922 -17.203 1 97.81 160 TYR A C 1
ATOM 1341 O O . TYR A 1 160 ? -0.563 -19.031 -16.375 1 97.81 160 TYR A O 1
ATOM 1349 N N . TYR A 1 161 ? 0.467 -20.922 -17.062 1 98.69 161 TYR A N 1
ATOM 1350 C CA . TYR A 1 161 ? 1.364 -20.984 -15.914 1 98.69 161 TYR A CA 1
ATOM 1351 C C . TYR A 1 161 ? 2.795 -21.266 -16.359 1 98.69 161 TYR A C 1
ATOM 1353 O O . TYR A 1 161 ? 3.041 -22.203 -17.125 1 98.69 161 TYR A O 1
ATOM 1361 N N . ILE A 1 162 ? 3.695 -20.438 -15.977 1 98.75 162 ILE A N 1
ATOM 1362 C CA . ILE A 1 162 ? 5.121 -20.641 -16.203 1 98.75 162 ILE A CA 1
ATOM 1363 C C . ILE A 1 162 ? 5.828 -20.891 -14.883 1 98.75 162 ILE A C 1
ATOM 1365 O O . ILE A 1 162 ? 5.855 -20.031 -14.008 1 98.75 162 ILE A O 1
ATOM 1369 N N . GLY A 1 163 ? 6.383 -22.062 -14.742 1 98.25 163 GLY A N 1
ATOM 1370 C CA . GLY A 1 163 ? 6.918 -22.484 -13.453 1 98.25 163 GLY A CA 1
ATOM 1371 C C . GLY A 1 163 ? 8.406 -22.75 -13.484 1 98.25 163 GLY A C 1
ATOM 1372 O O . GLY A 1 163 ? 8.961 -23.109 -14.531 1 98.25 163 GLY A O 1
ATOM 1373 N N . ASN A 1 164 ? 9.047 -22.484 -12.336 1 97.44 164 ASN A N 1
ATOM 1374 C CA . ASN A 1 164 ? 10.406 -22.938 -12.086 1 97.44 164 ASN A CA 1
ATOM 1375 C C . ASN A 1 164 ? 10.523 -23.641 -10.742 1 97.44 164 ASN A C 1
ATOM 1377 O O . ASN A 1 164 ? 9.523 -23.828 -10.039 1 97.44 164 ASN A O 1
ATOM 1381 N N . SER A 1 165 ? 11.688 -24.203 -10.484 1 96.12 165 SER A N 1
ATOM 1382 C CA . SER A 1 165 ? 11.906 -24.969 -9.258 1 96.12 165 SER A CA 1
ATOM 1383 C C . SER A 1 165 ? 13.156 -24.484 -8.523 1 96.12 165 SER A C 1
ATOM 1385 O O . SER A 1 165 ? 14.117 -24.031 -9.148 1 96.12 165 SER A O 1
ATOM 1387 N N . PRO A 1 166 ? 13.039 -24.562 -7.195 1 94.56 166 PRO A N 1
ATOM 1388 C CA . PRO A 1 166 ? 14.25 -24.25 -6.441 1 94.56 166 PRO A CA 1
ATOM 1389 C C . PRO A 1 166 ? 15.445 -25.109 -6.844 1 94.56 166 PRO A C 1
ATOM 1391 O O . PRO A 1 166 ? 15.266 -26.141 -7.504 1 94.56 166 PRO A O 1
ATOM 1394 N N . ASN A 1 167 ? 16.609 -24.547 -6.535 1 91.31 167 ASN A N 1
ATOM 1395 C CA . ASN A 1 167 ? 17.844 -25.266 -6.832 1 91.31 167 ASN A CA 1
ATOM 1396 C C . ASN A 1 167 ? 18.719 -25.406 -5.594 1 91.31 167 ASN A C 1
ATOM 1398 O O . ASN A 1 167 ? 19.625 -24.609 -5.379 1 91.31 167 ASN A O 1
ATOM 1402 N N . PRO A 1 168 ? 18.562 -26.5 -4.848 1 92.5 168 PRO A N 1
ATOM 1403 C CA . PRO A 1 168 ? 19.469 -26.766 -3.727 1 92.5 168 PRO A CA 1
ATOM 1404 C C . PRO A 1 168 ? 20.828 -27.297 -4.176 1 92.5 168 PRO A C 1
ATOM 1406 O O . PRO A 1 168 ? 21.094 -28.484 -4.035 1 92.5 168 PRO A O 1
ATOM 1409 N N . ASN A 1 169 ? 21.625 -26.406 -4.555 1 87.94 169 ASN A N 1
ATOM 1410 C CA . ASN A 1 169 ? 22.859 -26.766 -5.254 1 87.94 169 ASN A CA 1
ATOM 1411 C C . ASN A 1 169 ? 23.875 -27.422 -4.324 1 87.94 169 ASN A C 1
ATOM 1413 O O . ASN A 1 169 ? 24.812 -28.078 -4.781 1 87.94 169 ASN A O 1
ATOM 1417 N N . HIS A 1 170 ? 23.719 -27.344 -3.137 1 89.88 170 HIS A N 1
ATOM 1418 C CA . HIS A 1 170 ? 24.688 -27.891 -2.186 1 89.88 170 HIS A CA 1
ATOM 1419 C C . HIS A 1 170 ? 24.344 -29.328 -1.824 1 89.88 170 HIS A C 1
ATOM 1421 O O . HIS A 1 170 ? 25.141 -30.016 -1.178 1 89.88 170 HIS A O 1
ATOM 1427 N N . LEU A 1 171 ? 23.266 -29.812 -2.215 1 90.62 171 LEU A N 1
ATOM 1428 C CA . LEU A 1 171 ? 22.781 -31.141 -1.848 1 90.62 171 LEU A CA 1
ATOM 1429 C C . LEU A 1 171 ? 23.234 -32.188 -2.871 1 90.62 171 LEU A C 1
ATOM 1431 O O . LEU A 1 171 ? 23.422 -31.859 -4.047 1 90.62 171 LEU A O 1
ATOM 1435 N N . THR A 1 172 ? 23.422 -33.344 -2.389 1 92.81 172 THR A N 1
ATOM 1436 C CA . THR A 1 172 ? 23.672 -34.469 -3.283 1 92.81 172 THR A CA 1
ATOM 1437 C C . THR A 1 172 ? 22.406 -34.844 -4.047 1 92.81 172 THR A C 1
ATOM 1439 O O . THR A 1 172 ? 21.312 -34.344 -3.736 1 92.81 172 THR A O 1
ATOM 1442 N N . LYS A 1 173 ? 22.625 -35.719 -4.992 1 92.88 173 LYS A N 1
ATOM 1443 C CA . LYS A 1 173 ? 21.484 -36.125 -5.801 1 92.88 173 LYS A CA 1
ATOM 1444 C C . LYS A 1 173 ? 20.406 -36.781 -4.938 1 92.88 173 LYS A C 1
ATOM 1446 O O . LYS A 1 173 ? 19.219 -36.5 -5.09 1 92.88 173 LYS A O 1
ATOM 1451 N N . GLU A 1 174 ? 20.812 -37.594 -4.109 1 93.5 174 GLU A N 1
ATOM 1452 C CA . GLU A 1 174 ? 19.875 -38.281 -3.23 1 93.5 174 GLU A CA 1
ATOM 1453 C C . GLU A 1 174 ? 19.172 -37.312 -2.295 1 93.5 174 GLU A C 1
ATOM 1455 O O . GLU A 1 174 ? 17.969 -37.406 -2.062 1 93.5 174 GLU A O 1
ATOM 1460 N N . GLU A 1 175 ? 19.906 -36.406 -1.81 1 93.56 175 GLU A N 1
ATOM 1461 C CA . GLU A 1 175 ? 19.375 -35.375 -0.916 1 93.56 175 GLU A CA 1
ATOM 1462 C C . GLU A 1 175 ? 18.406 -34.438 -1.651 1 93.56 175 GLU A C 1
ATOM 1464 O O . GLU A 1 175 ? 17.406 -34 -1.075 1 93.56 175 GLU A O 1
ATOM 1469 N N . LYS A 1 176 ? 18.688 -34.188 -2.881 1 93.31 176 LYS A N 1
ATOM 1470 C CA . LYS A 1 176 ? 17.812 -33.375 -3.703 1 93.31 176 LYS A CA 1
ATOM 1471 C C . LYS A 1 176 ? 16.469 -34.062 -3.932 1 93.31 176 LYS A C 1
ATOM 1473 O O . LYS A 1 176 ? 15.414 -33.438 -3.873 1 93.31 176 LYS A O 1
ATOM 1478 N N . ASP A 1 177 ? 16.531 -35.312 -4.207 1 94.19 177 ASP A N 1
ATOM 1479 C CA . ASP A 1 177 ? 15.289 -36.062 -4.387 1 94.19 177 ASP A CA 1
ATOM 1480 C C . ASP A 1 177 ? 14.422 -36.031 -3.133 1 94.19 177 ASP A C 1
ATOM 1482 O O . ASP A 1 177 ? 13.211 -35.844 -3.223 1 94.19 177 ASP A O 1
ATOM 1486 N N . LYS A 1 178 ? 15.102 -36.188 -2.049 1 94.25 178 LYS A N 1
ATOM 1487 C CA . LYS A 1 178 ? 14.391 -36.094 -0.777 1 94.25 178 LYS A CA 1
ATOM 1488 C C . LYS A 1 178 ? 13.836 -34.688 -0.54 1 94.25 178 LYS A C 1
ATOM 1490 O O . LYS A 1 178 ? 12.711 -34.531 -0.049 1 94.25 178 LYS A O 1
ATOM 1495 N N . TYR A 1 179 ? 14.609 -33.781 -0.897 1 93.5 179 TYR A N 1
ATOM 1496 C CA . TYR A 1 179 ? 14.195 -32.375 -0.77 1 93.5 179 TYR A CA 1
ATOM 1497 C C . TYR A 1 179 ? 12.914 -32.125 -1.552 1 93.5 179 TYR A C 1
ATOM 1499 O O . TYR A 1 179 ? 11.961 -31.547 -1.02 1 93.5 179 TYR A O 1
ATOM 1507 N N . PHE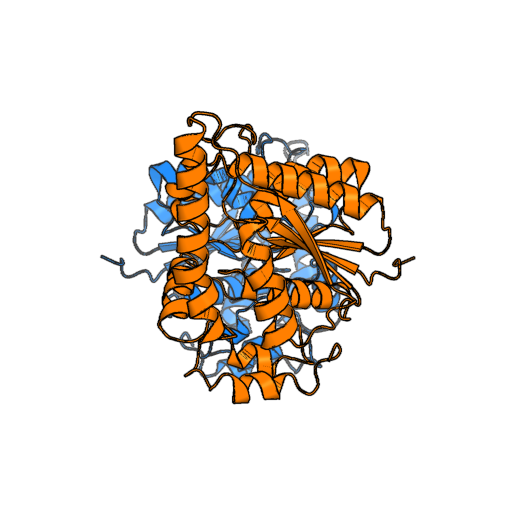 A 1 180 ? 12.859 -32.531 -2.752 1 94.5 180 PHE A N 1
ATOM 1508 C CA . PHE A 1 180 ? 11.711 -32.25 -3.611 1 94.5 180 PHE A CA 1
ATOM 1509 C C . PHE A 1 180 ? 10.508 -33.094 -3.191 1 94.5 180 PHE A C 1
ATOM 1511 O O . PHE A 1 180 ? 9.367 -32.656 -3.314 1 94.5 180 PHE A O 1
ATOM 1518 N N . GLU A 1 181 ? 10.766 -34.25 -2.709 1 94.94 181 GLU A N 1
ATOM 1519 C CA . GLU A 1 181 ? 9.68 -35.062 -2.168 1 94.94 181 GLU A CA 1
ATOM 1520 C C . GLU A 1 181 ? 9.039 -34.375 -0.957 1 94.94 181 GLU A C 1
ATOM 1522 O O . GLU A 1 181 ? 7.816 -34.344 -0.843 1 94.94 181 GLU A O 1
ATOM 1527 N N . ASP A 1 182 ? 9.891 -33.906 -0.118 1 94.38 182 ASP A N 1
ATOM 1528 C CA . ASP A 1 182 ? 9.406 -33.219 1.064 1 94.38 182 ASP A CA 1
ATOM 1529 C C . ASP A 1 182 ? 8.648 -31.938 0.676 1 94.38 182 ASP A C 1
ATOM 1531 O O . ASP A 1 182 ? 7.641 -31.609 1.292 1 94.38 182 ASP A O 1
ATOM 1535 N N . LEU A 1 183 ? 9.203 -31.312 -0.3 1 93.75 183 LEU A N 1
ATOM 1536 C CA . LEU A 1 183 ? 8.578 -30.078 -0.793 1 93.75 183 LEU A CA 1
ATOM 1537 C C . LEU A 1 183 ? 7.18 -30.359 -1.333 1 93.75 183 LEU A C 1
ATOM 1539 O O . LEU A 1 183 ? 6.23 -29.656 -1.001 1 93.75 183 LEU A O 1
ATOM 1543 N N . ARG A 1 184 ? 7.031 -31.359 -2.111 1 94.75 184 ARG A N 1
ATOM 1544 C CA . ARG A 1 184 ? 5.742 -31.734 -2.686 1 94.75 184 ARG A CA 1
ATOM 1545 C C . ARG A 1 184 ? 4.77 -32.188 -1.602 1 94.75 184 ARG A C 1
ATOM 1547 O O . ARG A 1 184 ? 3.588 -31.828 -1.634 1 94.75 184 ARG A O 1
ATOM 1554 N N . SER A 1 185 ? 5.285 -32.906 -0.683 1 95.31 185 SER A N 1
ATOM 1555 C CA . SER A 1 185 ? 4.449 -33.375 0.409 1 95.31 185 SER A CA 1
ATOM 1556 C C . SER A 1 185 ? 3.955 -32.25 1.285 1 95.31 185 SER A C 1
ATOM 1558 O O . SER A 1 185 ? 2.793 -32.219 1.698 1 95.31 185 SER A O 1
ATOM 1560 N N . SER A 1 186 ? 4.84 -31.375 1.579 1 93.94 186 SER A N 1
ATOM 1561 C CA . SER A 1 186 ? 4.477 -30.203 2.383 1 93.94 186 SER A CA 1
ATOM 1562 C C . SER A 1 186 ? 3.445 -29.344 1.667 1 93.94 186 SER A C 1
ATOM 1564 O O . SER A 1 186 ? 2.471 -28.891 2.277 1 93.94 186 SER A O 1
ATOM 1566 N N . GLU A 1 187 ? 3.652 -29.141 0.369 1 94.56 187 GLU A N 1
ATOM 1567 C CA . GLU A 1 187 ? 2.693 -28.406 -0.454 1 94.56 187 GLU A CA 1
ATOM 1568 C C . GLU A 1 187 ? 1.325 -29.094 -0.44 1 94.56 187 GLU A C 1
ATOM 1570 O O . GLU A 1 187 ? 0.3 -28.422 -0.279 1 94.56 187 GLU A O 1
ATOM 1575 N N . TYR A 1 188 ? 1.292 -30.312 -0.606 1 94.69 188 TYR A N 1
ATOM 1576 C CA . TYR A 1 188 ? 0.034 -31.062 -0.63 1 94.69 188 TYR A CA 1
ATOM 1577 C C . TYR A 1 188 ? -0.67 -30.984 0.719 1 94.69 188 TYR A C 1
ATOM 1579 O O . TYR A 1 188 ? -1.846 -30.609 0.792 1 94.69 188 TYR A O 1
ATOM 1587 N N . ARG A 1 189 ? 0.051 -31.141 1.812 1 94.81 189 ARG A N 1
ATOM 1588 C CA . ARG A 1 189 ? -0.524 -31.25 3.148 1 94.81 189 ARG A CA 1
ATOM 1589 C C . ARG A 1 189 ? -0.933 -29.875 3.682 1 94.81 189 ARG A C 1
ATOM 1591 O O . ARG A 1 189 ? -1.998 -29.734 4.285 1 94.81 189 ARG A O 1
ATOM 1598 N N . ASN A 1 190 ? -0.117 -28.906 3.369 1 92.56 190 ASN A N 1
ATOM 1599 C CA . ASN A 1 190 ? -0.309 -27.641 4.055 1 92.56 190 ASN A CA 1
ATOM 1600 C C . ASN A 1 190 ? -1.059 -26.641 3.178 1 92.56 190 ASN A C 1
ATOM 1602 O O . ASN A 1 190 ? -1.562 -25.625 3.672 1 92.56 190 ASN A O 1
ATOM 1606 N N . ALA A 1 191 ? -1.156 -26.922 1.907 1 94.38 191 ALA A N 1
ATOM 1607 C CA . ALA A 1 191 ? -1.777 -25.938 1.021 1 94.38 191 ALA A CA 1
ATOM 1608 C C . ALA A 1 191 ? -2.883 -26.578 0.186 1 94.38 191 ALA A C 1
ATOM 1610 O O . ALA A 1 191 ? -4.062 -26.25 0.354 1 94.38 191 ALA A O 1
ATOM 1611 N N . VAL A 1 192 ? -2.598 -27.562 -0.584 1 96.25 192 VAL A N 1
ATOM 1612 C CA . VAL A 1 192 ? -3.562 -28.141 -1.514 1 96.25 192 VAL A CA 1
ATOM 1613 C C . VAL A 1 192 ? -4.754 -28.703 -0.74 1 96.25 192 VAL A C 1
ATOM 1615 O O . VAL A 1 192 ? -5.902 -28.344 -1.014 1 96.25 192 VAL A O 1
ATOM 1618 N N . GLN A 1 193 ? -4.52 -29.453 0.245 1 96.75 193 GLN A N 1
ATOM 1619 C CA . GLN A 1 193 ? -5.59 -30.094 1.011 1 96.75 193 GLN A CA 1
ATOM 1620 C C . GLN A 1 193 ? -6.438 -29.047 1.736 1 96.75 193 GLN A C 1
ATOM 1622 O O . GLN A 1 193 ? -7.66 -29.172 1.807 1 96.75 193 GLN A O 1
ATOM 1627 N N . GLU A 1 194 ? -5.754 -28.078 2.26 1 97.19 194 GLU A N 1
ATOM 1628 C CA . GLU A 1 194 ? -6.465 -27.047 2.992 1 97.19 194 GLU A CA 1
ATOM 1629 C C . GLU A 1 194 ? -7.344 -26.203 2.059 1 97.19 194 GLU A C 1
ATOM 1631 O O . GLU A 1 194 ? -8.5 -25.922 2.381 1 97.19 194 GLU A O 1
ATOM 1636 N N . PHE A 1 195 ? -6.891 -25.922 0.835 1 97.75 195 PHE A N 1
ATOM 1637 C CA . PHE A 1 195 ? -7.66 -25.109 -0.101 1 97.75 195 PHE A CA 1
ATOM 1638 C C . PHE A 1 195 ? -8.742 -25.938 -0.782 1 97.75 195 PHE A C 1
ATOM 1640 O O . PHE A 1 195 ? -9.719 -25.391 -1.291 1 97.75 195 PHE A O 1
ATOM 1647 N N . ARG A 1 196 ? -8.523 -27.219 -0.847 1 97.19 196 ARG A N 1
ATOM 1648 C CA . ARG A 1 196 ? -9.594 -28.078 -1.343 1 97.19 196 ARG A CA 1
ATOM 1649 C C . ARG A 1 196 ? -10.82 -28.016 -0.435 1 97.19 196 ARG A C 1
ATOM 1651 O O . ARG A 1 196 ? -11.953 -28.078 -0.909 1 97.19 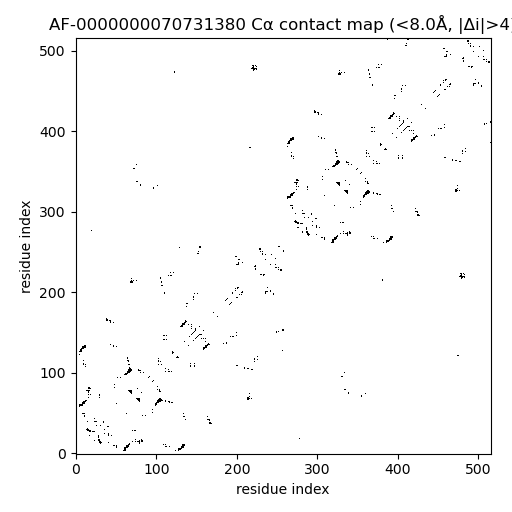196 ARG A O 1
ATOM 1658 N N . LYS A 1 197 ? -10.586 -27.828 0.845 1 96.62 197 LYS A N 1
ATOM 1659 C CA . LYS A 1 197 ? -11.648 -27.766 1.838 1 96.62 197 LYS A CA 1
ATOM 1660 C C . LYS A 1 197 ? -12.18 -26.328 1.968 1 96.62 197 LYS A C 1
ATOM 1662 O O . LYS A 1 197 ? -13.375 -26.125 2.182 1 96.62 197 LYS A O 1
ATOM 1667 N N . ASP A 1 198 ? -11.367 -25.375 1.878 1 97.56 198 ASP A N 1
ATOM 1668 C CA . ASP A 1 198 ? -11.641 -23.953 2.049 1 97.56 198 ASP A CA 1
ATOM 1669 C C . ASP A 1 198 ? -11.195 -23.156 0.827 1 97.56 198 ASP A C 1
ATOM 1671 O O . ASP A 1 198 ? -10.125 -22.531 0.841 1 97.56 198 ASP A O 1
ATOM 1675 N N . TRP A 1 199 ? -12.062 -23.094 -0.163 1 98.12 199 TRP A N 1
ATOM 1676 C CA . TRP A 1 199 ? -11.719 -22.625 -1.501 1 98.12 199 TRP A CA 1
ATOM 1677 C C . TRP A 1 199 ? -11.164 -21.203 -1.453 1 98.12 199 TRP A C 1
ATOM 1679 O O . TRP A 1 199 ? -10.344 -20.828 -2.285 1 98.12 199 TRP A O 1
ATOM 1689 N N . TYR A 1 200 ? -11.633 -20.484 -0.472 1 98 200 TYR A N 1
ATOM 1690 C CA . TYR A 1 200 ? -11.352 -19.062 -0.468 1 98 200 TYR A CA 1
ATOM 1691 C C . TYR A 1 200 ? -10.469 -18.688 0.718 1 98 200 TYR A C 1
ATOM 1693 O O . TYR A 1 200 ? -10.195 -17.5 0.943 1 98 200 TYR A O 1
ATOM 1701 N N . GLY A 1 201 ? -10.016 -19.641 1.509 1 96.88 201 GLY A N 1
ATOM 1702 C CA . GLY A 1 201 ? -9.094 -19.453 2.615 1 96.88 201 GLY A CA 1
ATOM 1703 C C . GLY A 1 201 ? -9.68 -18.594 3.729 1 96.88 201 GLY A C 1
ATOM 1704 O O . GLY A 1 201 ? -8.977 -17.766 4.316 1 96.88 201 GLY A O 1
ATOM 1705 N N . VAL A 1 202 ? -10.922 -18.734 4.047 1 96.12 202 VAL A N 1
ATOM 1706 C CA . VAL A 1 202 ? -11.555 -17.844 4.996 1 96.12 202 VAL A CA 1
ATOM 1707 C C . VAL A 1 202 ? -11.938 -18.594 6.258 1 96.12 202 VAL A C 1
ATOM 1709 O O . VAL A 1 202 ? -12.453 -18.016 7.215 1 96.12 202 VAL A O 1
ATOM 1712 N N . GLN A 1 203 ? -11.719 -19.891 6.262 1 95.25 203 GLN A N 1
ATOM 1713 C CA . GLN A 1 203 ? -12.008 -20.688 7.445 1 95.25 203 GLN A CA 1
ATOM 1714 C C . GLN A 1 203 ? -10.844 -20.656 8.43 1 95.25 203 GLN A C 1
ATOM 1716 O O . GLN A 1 203 ? -9.797 -20.078 8.141 1 95.25 203 GLN A O 1
ATOM 1721 N N . ASP A 1 204 ? -10.945 -21.312 9.531 1 93.56 204 ASP A N 1
ATOM 1722 C CA . ASP A 1 204 ? -10.094 -21.109 10.703 1 93.56 204 ASP A CA 1
ATOM 1723 C C . ASP A 1 204 ? -8.625 -21.359 10.359 1 93.56 204 ASP A C 1
ATOM 1725 O O . ASP A 1 204 ? -7.773 -20.516 10.641 1 93.56 204 ASP A O 1
ATOM 1729 N N . VAL A 1 205 ? -8.312 -22.469 9.742 1 95.12 205 VAL A N 1
ATOM 1730 C CA . VAL A 1 205 ? -6.93 -22.875 9.516 1 95.12 205 VAL A CA 1
ATOM 1731 C C . VAL A 1 205 ? -6.238 -21.875 8.602 1 95.12 205 VAL A C 1
ATOM 1733 O O . VAL A 1 205 ? -5.219 -21.281 8.969 1 95.12 205 VAL A O 1
ATOM 1736 N N . LEU A 1 206 ? -6.777 -21.641 7.461 1 96.69 206 LEU A N 1
ATOM 1737 C CA . LEU A 1 206 ? -6.148 -20.766 6.477 1 96.69 206 LEU A CA 1
ATOM 1738 C C . LEU A 1 206 ? -6.242 -19.297 6.91 1 96.69 206 LEU A C 1
ATOM 1740 O O . LEU A 1 206 ? -5.332 -18.516 6.648 1 96.69 206 LEU A O 1
ATOM 1744 N N . MET A 1 207 ? -7.285 -18.922 7.578 1 95.81 207 MET A N 1
ATOM 1745 C CA . MET A 1 207 ? -7.43 -17.547 8.047 1 95.81 207 MET A CA 1
ATOM 1746 C C . MET A 1 207 ? -6.371 -17.219 9.102 1 95.81 207 MET A C 1
ATOM 1748 O O . MET A 1 207 ? -5.852 -16.109 9.141 1 95.81 207 MET A O 1
ATOM 1752 N N . SER A 1 208 ? -6.141 -18.188 9.984 1 96.06 208 SER A N 1
ATOM 1753 C CA . SER A 1 208 ? -5.102 -17.984 10.984 1 96.06 208 SER A CA 1
ATOM 1754 C C . SER A 1 208 ? -3.744 -17.734 10.344 1 96.06 208 SER A C 1
ATOM 1756 O O . SER A 1 208 ? -2.982 -16.875 10.797 1 96.06 208 SER A O 1
ATOM 1758 N N . LYS A 1 209 ? -3.465 -18.438 9.281 1 95.94 209 LYS A N 1
ATOM 1759 C CA . LYS A 1 209 ? -2.223 -18.219 8.539 1 95.94 209 LYS A CA 1
ATOM 1760 C C . LYS A 1 209 ? -2.182 -16.844 7.91 1 95.94 209 LYS A C 1
ATOM 1762 O O . LYS A 1 209 ? -1.152 -16.156 7.957 1 95.94 209 LYS A O 1
ATOM 1767 N N . LYS A 1 210 ? -3.281 -16.422 7.359 1 96.62 210 LYS A N 1
ATOM 1768 C CA . LYS A 1 210 ? -3.383 -15.094 6.754 1 96.62 210 LYS A CA 1
ATOM 1769 C C . LYS A 1 210 ? -3.135 -14 7.789 1 96.62 210 LYS A C 1
ATOM 1771 O O . LYS A 1 210 ? -2.432 -13.023 7.512 1 96.62 210 LYS A O 1
ATOM 1776 N N . GLU A 1 211 ? -3.707 -14.164 8.922 1 95.81 211 GLU A N 1
ATOM 1777 C CA . GLU A 1 211 ? -3.594 -13.164 9.969 1 95.81 211 GLU A CA 1
ATOM 1778 C C . GLU A 1 211 ? -2.145 -12.984 10.414 1 95.81 211 GLU A C 1
ATOM 1780 O O . GLU A 1 211 ? -1.697 -11.867 10.664 1 95.81 211 GLU A O 1
ATOM 1785 N N . LYS A 1 212 ? -1.407 -14.07 10.438 1 96.5 212 LYS A N 1
ATOM 1786 C CA . LYS A 1 212 ? 0.003 -14.023 10.812 1 96.5 212 LYS A CA 1
ATOM 1787 C C . LYS A 1 212 ? 0.828 -13.289 9.766 1 96.5 212 LYS A C 1
ATOM 1789 O O . LYS A 1 212 ? 1.892 -12.742 10.07 1 96.5 212 LYS A O 1
ATOM 1794 N N . ARG A 1 213 ? 0.279 -13.281 8.547 1 97.25 213 ARG A N 1
ATOM 1795 C CA . ARG A 1 213 ? 0.982 -12.656 7.43 1 97.25 213 ARG A CA 1
ATOM 1796 C C . ARG A 1 213 ? 0.485 -11.242 7.188 1 97.25 213 ARG A C 1
ATOM 1798 O O . ARG A 1 213 ? 0.646 -10.695 6.09 1 97.25 213 ARG A O 1
ATOM 1805 N N . ASN A 1 214 ? -0.122 -10.633 8.172 1 97.38 214 ASN A N 1
ATOM 1806 C CA . ASN A 1 214 ? -0.568 -9.242 8.133 1 97.38 214 ASN A CA 1
ATOM 1807 C C . ASN A 1 214 ? -0.201 -8.5 9.414 1 97.38 214 ASN A C 1
ATOM 1809 O O . ASN A 1 214 ? -1.064 -7.902 10.062 1 97.38 214 ASN A O 1
ATOM 1813 N N . PRO A 1 215 ? 1.118 -8.508 9.727 1 96.94 215 PRO A N 1
ATOM 1814 C CA . PRO A 1 215 ? 1.547 -7.938 11.008 1 96.94 215 PRO A CA 1
ATOM 1815 C C . PRO A 1 215 ? 1.256 -6.441 11.117 1 96.94 215 PRO A C 1
ATOM 1817 O O . PRO A 1 215 ? 1.252 -5.891 12.219 1 96.94 215 PRO A O 1
ATOM 1820 N N . TYR A 1 216 ? 0.92 -5.777 10.031 1 96.56 216 TYR A N 1
ATOM 1821 C CA . TYR A 1 216 ? 0.715 -4.336 10.078 1 96.56 216 TYR A CA 1
ATOM 1822 C C . TYR A 1 216 ? -0.76 -3.988 9.914 1 96.56 216 TYR A C 1
ATOM 1824 O O . TYR A 1 216 ? -1.108 -2.834 9.656 1 96.56 216 TYR A O 1
ATOM 1832 N N . SER A 1 217 ? -1.65 -4.938 9.922 1 96.44 217 SER A N 1
ATOM 1833 C CA . SER A 1 217 ? -3.098 -4.75 9.961 1 96.44 217 SER A CA 1
ATOM 1834 C C . SER A 1 217 ? -3.586 -3.963 8.75 1 96.44 217 SER A C 1
ATOM 1836 O O . SER A 1 217 ? -4.359 -3.014 8.891 1 96.44 217 SER A O 1
ATOM 1838 N N . ARG A 1 218 ? -3.086 -4.367 7.582 1 97.81 218 ARG A N 1
ATOM 1839 C CA . ARG A 1 218 ? -3.473 -3.697 6.344 1 97.81 218 ARG A CA 1
ATOM 1840 C C . ARG A 1 218 ? -4.797 -4.238 5.82 1 97.81 218 ARG A C 1
ATOM 1842 O O . ARG A 1 218 ? -5.078 -5.434 5.938 1 97.81 218 ARG A O 1
ATOM 1849 N N . SER A 1 219 ? -5.586 -3.383 5.238 1 96.75 219 SER A N 1
ATOM 1850 C CA . SER A 1 219 ? -6.82 -3.75 4.559 1 96.75 219 SER A CA 1
ATOM 1851 C C . SER A 1 219 ? -6.848 -3.213 3.131 1 96.75 219 SER A C 1
ATOM 1853 O O . SER A 1 219 ? -6.414 -2.088 2.879 1 96.75 219 SER A O 1
ATOM 1855 N N . HIS A 1 220 ? -7.277 -4.016 2.242 1 97.12 220 HIS A N 1
ATOM 1856 C CA . HIS A 1 220 ? -7.328 -3.621 0.839 1 97.12 220 HIS A CA 1
ATOM 1857 C C . HIS A 1 220 ? -8.586 -2.816 0.539 1 97.12 220 HIS A C 1
ATOM 1859 O O . HIS A 1 220 ? -9.57 -2.891 1.283 1 97.12 220 HIS A O 1
ATOM 1865 N N . GLY A 1 221 ? -8.57 -2.062 -0.554 1 96.88 221 GLY A N 1
ATOM 1866 C CA . GLY A 1 221 ? -9.695 -1.219 -0.937 1 96.88 221 GLY A CA 1
ATOM 1867 C C . GLY A 1 221 ? -10.516 -1.801 -2.07 1 96.88 221 GLY A C 1
ATOM 1868 O O . GLY A 1 221 ? -11.359 -1.11 -2.652 1 96.88 221 GLY A O 1
ATOM 1869 N N . TYR A 1 222 ? -10.391 -3.07 -2.357 1 97.38 222 TYR A N 1
ATOM 1870 C CA . TYR A 1 222 ? -11 -3.652 -3.545 1 97.38 222 TYR A CA 1
ATOM 1871 C C . TYR A 1 222 ? -12.516 -3.736 -3.391 1 97.38 222 TYR A C 1
ATOM 1873 O O . TYR A 1 222 ? -13.25 -3.678 -4.379 1 97.38 222 TYR A O 1
ATOM 1881 N N . THR A 1 223 ? -13.047 -3.84 -2.166 1 94.94 223 THR A N 1
ATOM 1882 C CA . THR A 1 223 ? -14.484 -3.844 -1.959 1 94.94 223 THR A CA 1
ATOM 1883 C C . THR A 1 223 ? -15.102 -2.51 -2.379 1 94.94 223 THR A C 1
ATOM 1885 O O . THR A 1 223 ? -16.25 -2.461 -2.83 1 94.94 223 THR A O 1
ATOM 1888 N N . LEU A 1 224 ? -14.312 -1.48 -2.25 1 93.19 224 LEU A N 1
ATOM 1889 C CA . LEU A 1 224 ? -14.766 -0.149 -2.637 1 93.19 224 LEU A CA 1
ATOM 1890 C C . LEU A 1 224 ? -14.617 0.061 -4.141 1 93.19 224 LEU A C 1
ATOM 1892 O O . LEU A 1 224 ? -15.5 0.643 -4.781 1 93.19 224 LEU A O 1
ATOM 1896 N N . SER A 1 225 ? -13.531 -0.406 -4.707 1 95.38 225 SER A N 1
ATOM 1897 C CA . SER A 1 225 ? -13.195 -0.051 -6.082 1 95.38 225 SER A CA 1
ATOM 1898 C C . SER A 1 225 ? -13.812 -1.032 -7.07 1 95.38 225 SER A C 1
ATOM 1900 O O . SER A 1 225 ? -13.922 -0.732 -8.266 1 95.38 225 SER A O 1
ATOM 1902 N N . ASN A 1 226 ? -14.148 -2.201 -6.59 1 96 226 ASN A N 1
ATOM 1903 C CA . ASN A 1 226 ? -14.641 -3.236 -7.492 1 96 226 ASN A CA 1
ATOM 1904 C C . ASN A 1 226 ? -16.125 -3.518 -7.262 1 96 226 ASN A C 1
ATOM 1906 O O . ASN A 1 226 ? -16.484 -4.484 -6.59 1 96 226 ASN A O 1
ATOM 1910 N N . GLY A 1 227 ? -16.969 -2.795 -7.891 1 93.19 227 GLY A N 1
ATOM 1911 C CA . GLY A 1 227 ? -18.422 -2.852 -7.715 1 93.19 227 GLY A CA 1
ATOM 1912 C C . GLY A 1 227 ? -19.016 -4.176 -8.148 1 93.19 227 GLY A C 1
ATOM 1913 O O . GLY A 1 227 ? -19.75 -4.805 -7.395 1 93.19 227 GLY A O 1
ATOM 1914 N N . PRO A 1 228 ? -18.656 -4.68 -9.273 1 95.19 228 PRO A N 1
ATOM 1915 C CA . PRO A 1 228 ? -19.312 -5.863 -9.836 1 95.19 228 PRO A CA 1
ATOM 1916 C C . PRO A 1 228 ? -19.172 -7.094 -8.945 1 95.19 228 PRO A C 1
ATOM 1918 O O . PRO A 1 228 ? -20.094 -7.914 -8.875 1 95.19 228 PRO A O 1
ATOM 1921 N N . ILE A 1 229 ? -18.047 -7.207 -8.18 1 96.56 229 ILE A N 1
ATOM 1922 C CA . ILE A 1 229 ? -17.906 -8.406 -7.367 1 96.56 229 ILE A CA 1
ATOM 1923 C C . ILE A 1 229 ? -17.75 -8.023 -5.895 1 96.56 229 ILE A C 1
ATOM 1925 O O . ILE A 1 229 ? -17.156 -8.766 -5.109 1 96.56 229 ILE A O 1
ATOM 1929 N N . ARG A 1 230 ? -18.219 -6.902 -5.5 1 94.94 230 ARG A N 1
ATOM 1930 C CA . ARG A 1 230 ? -18.109 -6.375 -4.145 1 94.94 230 ARG A CA 1
ATOM 1931 C C . ARG A 1 230 ? -18.656 -7.363 -3.125 1 94.94 230 ARG A C 1
ATOM 1933 O O . ARG A 1 230 ? -18.047 -7.59 -2.08 1 94.94 230 ARG A O 1
ATOM 1940 N N . GLU A 1 231 ? -19.797 -7.91 -3.393 1 94.19 231 GLU A N 1
ATOM 1941 C CA . GLU A 1 231 ? -20.422 -8.852 -2.461 1 94.19 231 GLU A CA 1
ATOM 1942 C C . GLU A 1 231 ? -19.516 -10.055 -2.209 1 94.19 231 GLU A C 1
ATOM 1944 O O . GLU A 1 231 ? -19.359 -10.484 -1.067 1 94.19 231 GLU A O 1
ATOM 1949 N N . PHE A 1 232 ? -19 -10.625 -3.293 1 96.69 232 PHE A N 1
ATOM 1950 C CA . PHE A 1 232 ? -18.062 -11.727 -3.18 1 96.69 232 PHE A CA 1
ATOM 1951 C C . PHE A 1 232 ? -16.859 -11.336 -2.318 1 96.69 232 PHE A C 1
ATOM 1953 O O . PHE A 1 232 ? -16.484 -12.07 -1.399 1 96.69 232 PHE A O 1
ATOM 1960 N N . LEU A 1 233 ? -16.266 -10.117 -2.566 1 96.69 233 LEU A N 1
ATOM 1961 C CA . LEU A 1 233 ? -15.078 -9.648 -1.854 1 96.69 233 LEU A CA 1
ATOM 1962 C C . LEU A 1 233 ? -15.383 -9.43 -0.376 1 96.69 233 LEU A C 1
ATOM 1964 O O . LEU A 1 233 ? -14.531 -9.672 0.48 1 96.69 233 LEU A O 1
ATOM 1968 N N . CYS A 1 234 ? -16.547 -8.969 -0.066 1 94.31 234 CYS A N 1
ATOM 1969 C CA . CYS A 1 234 ? -16.953 -8.797 1.325 1 94.31 234 CYS A CA 1
ATOM 1970 C C . CYS A 1 234 ? -17.031 -10.141 2.037 1 94.31 234 CYS A C 1
ATOM 1972 O O . CYS A 1 234 ? -16.625 -10.266 3.191 1 94.31 234 CYS A O 1
ATOM 1974 N N . GLN A 1 235 ? -17.484 -11.156 1.34 1 94.5 235 GLN A N 1
ATOM 1975 C CA . GLN A 1 235 ? -17.641 -12.484 1.923 1 94.5 235 GLN A CA 1
ATOM 1976 C C . GLN A 1 235 ? -16.281 -13.109 2.23 1 94.5 235 GLN A C 1
ATOM 1978 O O . GLN A 1 235 ? -16.141 -13.875 3.191 1 94.5 235 GLN A O 1
ATOM 1983 N N . ILE A 1 236 ? -15.305 -12.719 1.451 1 95.94 236 ILE A N 1
ATOM 1984 C CA . ILE A 1 236 ? -14.023 -13.383 1.645 1 95.94 236 ILE A CA 1
ATOM 1985 C C . ILE A 1 236 ? -13.086 -12.477 2.441 1 95.94 236 ILE A C 1
ATOM 1987 O O . ILE A 1 236 ? -11.883 -12.742 2.525 1 95.94 236 ILE A O 1
ATOM 1991 N N . SER A 1 237 ? -13.508 -11.383 3.023 1 91.31 237 SER A N 1
ATOM 1992 C CA . SER A 1 237 ? -12.68 -10.398 3.707 1 91.31 237 SER A CA 1
ATOM 1993 C C . SER A 1 237 ? -12.219 -10.914 5.066 1 91.31 237 SER A C 1
ATOM 1995 O O . SER A 1 237 ? -11.281 -10.367 5.656 1 91.31 237 SER A O 1
ATOM 1997 N N . GLY A 1 238 ? -12.891 -11.969 5.641 1 86 238 GLY A N 1
ATOM 1998 C CA . GLY A 1 238 ? -12.547 -12.5 6.953 1 86 238 GLY A CA 1
ATOM 1999 C C . GLY A 1 238 ? -13.148 -11.703 8.094 1 86 238 GLY A C 1
ATOM 2000 O O . GLY A 1 238 ? -12.875 -11.984 9.266 1 86 238 GLY A O 1
ATOM 2001 N N . ARG A 1 239 ? -14.023 -10.742 7.867 1 81.5 239 ARG A N 1
ATOM 2002 C CA . ARG A 1 239 ? -14.531 -9.844 8.898 1 81.5 239 ARG A CA 1
ATOM 2003 C C . ARG A 1 239 ? -15.844 -10.359 9.477 1 81.5 239 ARG A C 1
ATOM 2005 O O . ARG A 1 239 ? -16.312 -9.867 10.508 1 81.5 239 ARG A O 1
ATOM 2012 N N . ALA A 1 240 ? -16.422 -11.25 8.742 1 81.12 240 ALA A N 1
ATOM 2013 C CA . ALA A 1 240 ? -17.641 -11.875 9.211 1 81.12 240 ALA A CA 1
ATOM 2014 C C . ALA A 1 240 ? -17.5 -13.398 9.266 1 81.12 240 ALA A C 1
ATOM 2016 O O . ALA A 1 240 ? -16.5 -13.945 8.789 1 81.12 240 ALA A O 1
ATOM 2017 N N . ARG A 1 241 ? -18.438 -14.023 9.914 1 88.19 241 ARG A N 1
ATOM 2018 C CA . ARG A 1 241 ? -18.453 -15.484 9.891 1 88.19 241 ARG A CA 1
ATOM 2019 C C . ARG A 1 241 ? -18.469 -16 8.453 1 88.19 241 ARG A C 1
ATOM 2021 O O . ARG A 1 241 ? -19.312 -15.586 7.648 1 88.19 241 ARG A O 1
ATOM 2028 N N . PRO A 1 242 ? -17.516 -16.781 8.234 1 91.38 242 PRO A N 1
ATOM 2029 C CA . PRO A 1 242 ? -17.406 -17.25 6.848 1 91.38 242 PRO A CA 1
ATOM 2030 C C . PRO A 1 242 ? -18.594 -18.109 6.426 1 91.38 242 PRO A C 1
ATOM 2032 O O . PRO A 1 242 ? -19.109 -18.906 7.227 1 91.38 242 PRO A O 1
ATOM 2035 N N . GLU A 1 243 ? -19 -17.953 5.285 1 93.31 243 GLU A N 1
ATOM 2036 C CA . GLU A 1 243 ? -20.016 -18.797 4.668 1 93.31 243 GLU A CA 1
ATOM 2037 C C . GLU A 1 243 ? -19.406 -20.047 4.035 1 93.31 243 GLU A C 1
ATOM 2039 O O . GLU A 1 243 ? -18.172 -20.172 3.959 1 93.31 243 GLU A O 1
ATOM 2044 N N . SER A 1 244 ? -20.281 -21.016 3.654 1 95.5 244 SER A N 1
ATOM 2045 C CA . SER A 1 244 ? -19.797 -22.203 2.963 1 95.5 244 SER A CA 1
ATOM 2046 C C . SER A 1 244 ? -19.203 -21.844 1.602 1 95.5 244 SER A C 1
ATOM 2048 O O . SER A 1 244 ? -19.516 -20.797 1.039 1 95.5 244 SER A O 1
ATOM 2050 N N . ASN A 1 245 ? -18.328 -22.719 1.104 1 96.94 245 ASN A N 1
ATOM 2051 C CA . ASN A 1 245 ? -17.75 -22.531 -0.224 1 96.94 245 ASN A CA 1
ATOM 2052 C C . ASN A 1 245 ? -18.844 -22.266 -1.271 1 96.94 245 ASN A C 1
ATOM 2054 O O . ASN A 1 245 ? -18.688 -21.391 -2.125 1 96.94 245 ASN A O 1
ATOM 2058 N N . GLU A 1 246 ? -19.938 -23 -1.182 1 95.88 246 GLU A N 1
ATOM 2059 C CA . GLU A 1 246 ? -21 -22.938 -2.168 1 95.88 246 GLU A CA 1
ATOM 2060 C C . GLU A 1 246 ? -21.703 -21.578 -2.139 1 95.88 246 GLU A C 1
ATOM 2062 O O . GLU A 1 246 ? -22.031 -21.031 -3.188 1 95.88 246 GLU A O 1
ATOM 2067 N N . VAL A 1 247 ? -21.906 -21.094 -0.939 1 95.69 247 VAL A N 1
ATOM 2068 C CA . VAL A 1 247 ? -22.578 -19.797 -0.783 1 95.69 247 VAL A CA 1
ATOM 2069 C C . VAL A 1 247 ? -21.688 -18.688 -1.347 1 95.69 247 VAL A C 1
ATOM 2071 O O . VAL A 1 247 ? -22.156 -17.828 -2.096 1 95.69 247 VAL A O 1
ATOM 2074 N N . VAL A 1 248 ? -20.422 -18.734 -1.02 1 96.31 248 VAL A N 1
ATOM 2075 C CA . VAL A 1 248 ? -19.484 -17.734 -1.522 1 96.31 248 VAL A CA 1
ATOM 2076 C C . VAL A 1 248 ? -19.359 -17.859 -3.041 1 96.31 248 VAL A C 1
ATOM 2078 O O . VAL A 1 248 ? -19.312 -16.859 -3.748 1 96.31 248 VAL A O 1
ATOM 2081 N N . HIS A 1 249 ? -19.312 -19.094 -3.49 1 96.25 249 HIS A N 1
ATOM 2082 C CA . HIS A 1 249 ? -19.203 -19.375 -4.918 1 96.25 249 HIS A CA 1
ATOM 2083 C C . HIS A 1 249 ? -20.359 -18.766 -5.695 1 96.25 249 HIS A C 1
ATOM 2085 O O . HIS A 1 249 ? -20.172 -18.281 -6.816 1 96.25 249 HIS A O 1
ATOM 2091 N N . LYS A 1 250 ? -21.547 -18.734 -5.145 1 95.56 250 LYS A N 1
ATOM 2092 C CA . LYS A 1 250 ? -22.75 -18.188 -5.773 1 95.56 250 LYS A CA 1
ATOM 2093 C C . LYS A 1 250 ? -22.641 -16.672 -5.945 1 95.56 250 LYS A C 1
ATOM 2095 O O . LYS A 1 250 ? -23.203 -16.109 -6.883 1 95.56 250 LYS A O 1
ATOM 2100 N N . ALA A 1 251 ? -21.859 -16.094 -5.035 1 94.88 251 ALA A N 1
ATOM 2101 C CA . ALA A 1 251 ? -21.672 -14.656 -5.125 1 94.88 251 ALA A CA 1
ATOM 2102 C C . ALA A 1 251 ? -20.906 -14.281 -6.391 1 94.88 251 ALA A C 1
ATOM 2104 O O . ALA A 1 251 ? -20.875 -13.109 -6.781 1 94.88 251 ALA A O 1
ATOM 2105 N N . LEU A 1 252 ? -20.312 -15.273 -7.086 1 94.94 252 LEU A N 1
ATOM 2106 C CA . LEU A 1 252 ? -19.547 -15.039 -8.305 1 94.94 252 LEU A CA 1
ATOM 2107 C C . LEU A 1 252 ? -20.391 -15.352 -9.539 1 94.94 252 LEU A C 1
ATOM 2109 O O . LEU A 1 252 ? -19.875 -15.312 -10.664 1 94.94 252 LEU A O 1
ATOM 2113 N N . ASP A 1 253 ? -21.625 -15.633 -9.383 1 93.06 253 ASP A N 1
ATOM 2114 C CA . ASP A 1 253 ? -22.484 -16.031 -10.5 1 93.06 253 ASP A CA 1
ATOM 2115 C C . ASP A 1 253 ? -22.516 -14.953 -11.578 1 93.06 253 ASP A C 1
ATOM 2117 O O . ASP A 1 253 ? -22.562 -15.258 -12.773 1 93.06 253 ASP A O 1
ATOM 2121 N N . ASP A 1 254 ? -22.391 -13.688 -11.18 1 87.44 254 ASP A N 1
ATOM 2122 C CA . ASP A 1 254 ? -22.469 -12.594 -12.141 1 87.44 254 ASP A CA 1
ATOM 2123 C C . ASP A 1 254 ? -21.094 -11.992 -12.406 1 87.44 254 ASP A C 1
ATOM 2125 O O . ASP A 1 254 ? -20.984 -10.852 -12.867 1 87.44 254 ASP A O 1
ATOM 2129 N N . ALA A 1 255 ? -20.078 -12.812 -12.055 1 88.81 255 ALA A N 1
ATOM 2130 C CA . ALA A 1 255 ? -18.75 -12.297 -12.344 1 88.81 255 ALA A CA 1
ATOM 2131 C C . ALA A 1 255 ? -18.516 -12.164 -13.844 1 88.81 255 ALA A C 1
ATOM 2133 O O . ALA A 1 255 ? -18.922 -13.039 -14.617 1 88.81 255 ALA A O 1
ATOM 2134 N N . PRO A 1 256 ? -17.844 -11.188 -14.227 1 88 256 PRO A N 1
ATOM 2135 C CA . PRO A 1 256 ? -17.766 -10.859 -15.648 1 88 256 PRO A CA 1
ATOM 2136 C C . PRO A 1 256 ? -16.953 -11.875 -16.453 1 88 256 PRO A C 1
ATOM 2138 O O . PRO A 1 256 ? -17.031 -11.898 -17.672 1 88 256 PRO A O 1
ATOM 2141 N N . TRP A 1 257 ? -16.172 -12.656 -15.844 1 86.06 257 TRP A N 1
ATOM 2142 C CA . TRP A 1 257 ? -15.352 -13.594 -16.594 1 86.06 257 TRP A CA 1
ATOM 2143 C C . TRP A 1 257 ? -15.938 -15 -16.531 1 86.06 257 TRP A C 1
ATOM 2145 O O . TRP A 1 257 ? -15.367 -15.945 -17.078 1 86.06 257 TRP A O 1
ATOM 2155 N N . THR A 1 258 ? -17 -15.109 -15.836 1 79.5 258 THR A N 1
ATOM 2156 C CA . THR A 1 258 ? -17.609 -16.438 -15.742 1 79.5 258 THR A CA 1
ATOM 2157 C C . THR A 1 258 ? -18.531 -16.688 -16.922 1 79.5 258 THR A C 1
ATOM 2159 O O . THR A 1 258 ? -19.062 -15.75 -17.516 1 79.5 258 THR A O 1
ATOM 2162 N N . MET B 1 1 ? 3.346 -6.188 26.469 1 32 1 MET B N 1
ATOM 2163 C CA . MET B 1 1 ? 2.607 -5.168 27.219 1 32 1 MET B CA 1
ATOM 2164 C C . MET B 1 1 ? 2.137 -4.055 26.281 1 32 1 MET B C 1
ATOM 2166 O O . MET B 1 1 ? 2.953 -3.328 25.719 1 32 1 MET B O 1
ATOM 2170 N N . THR B 1 2 ? 1.232 -4.281 25.344 1 46.5 2 THR B N 1
ATOM 2171 C CA . THR B 1 2 ? 0.795 -3.334 24.328 1 46.5 2 THR B CA 1
ATOM 2172 C C . THR B 1 2 ? 0.596 -1.945 24.922 1 46.5 2 THR B C 1
ATOM 2174 O O . THR B 1 2 ? -0.165 -1.78 25.875 1 46.5 2 THR B O 1
ATOM 2177 N N . HIS B 1 3 ? 1.638 -1.213 25.156 1 59.06 3 HIS B N 1
ATOM 2178 C CA . HIS B 1 3 ? 1.55 0.145 25.688 1 59.06 3 HIS B CA 1
ATOM 2179 C C . HIS B 1 3 ? 0.263 0.829 25.234 1 59.06 3 HIS B C 1
ATOM 2181 O O . HIS B 1 3 ? -0.264 0.523 24.156 1 59.06 3 HIS B O 1
ATOM 2187 N N . ASP B 1 4 ? -0.467 1.332 26.172 1 87 4 ASP B N 1
ATOM 2188 C CA . ASP B 1 4 ? -1.698 2.086 25.953 1 87 4 ASP B CA 1
ATOM 2189 C C . ASP B 1 4 ? -1.473 3.238 24.969 1 87 4 ASP B C 1
ATOM 2191 O O . ASP B 1 4 ? -1.161 4.355 25.391 1 87 4 ASP B O 1
ATOM 2195 N N . VAL B 1 5 ? -1.327 2.926 23.688 1 96.25 5 VAL B N 1
ATOM 2196 C CA . VAL B 1 5 ? -1.112 3.92 22.641 1 96.25 5 VAL B CA 1
ATOM 2197 C C . VAL B 1 5 ? -2.387 4.734 22.422 1 96.25 5 VAL B C 1
ATOM 2199 O O . VAL B 1 5 ? -3.455 4.176 22.172 1 96.25 5 VAL B O 1
ATOM 2202 N N . ASP B 1 6 ? -2.238 6.074 22.656 1 97.69 6 ASP B N 1
ATOM 2203 C CA . ASP B 1 6 ? -3.428 6.906 22.5 1 97.69 6 ASP B CA 1
ATOM 2204 C C . ASP B 1 6 ? -3.096 8.211 21.781 1 97.69 6 ASP B C 1
ATOM 2206 O O . ASP B 1 6 ? -3.961 9.078 21.625 1 97.69 6 ASP B O 1
ATOM 2210 N N . HIS B 1 7 ? -1.851 8.422 21.391 1 98.5 7 HIS B N 1
ATOM 2211 C CA . HIS B 1 7 ? -1.401 9.648 20.75 1 98.5 7 HIS B CA 1
ATOM 2212 C C . HIS B 1 7 ? -0.938 9.391 19.328 1 98.5 7 HIS B C 1
ATOM 2214 O O . HIS B 1 7 ? 0.01 8.633 19.109 1 98.5 7 HIS B O 1
ATOM 2220 N N . LEU B 1 8 ? -1.581 10.031 18.375 1 98.81 8 LEU B N 1
ATOM 2221 C CA . LEU B 1 8 ? -1.243 9.914 16.953 1 98.81 8 LEU B CA 1
ATOM 2222 C C . LEU B 1 8 ? -0.375 11.086 16.5 1 98.81 8 LEU B C 1
ATOM 2224 O O . LEU B 1 8 ? -0.767 12.242 16.656 1 98.81 8 LEU B O 1
ATOM 2228 N N . ILE B 1 9 ? 0.792 10.805 16.031 1 98.94 9 ILE B N 1
ATOM 2229 C CA . ILE B 1 9 ? 1.647 11.781 15.367 1 98.94 9 ILE B CA 1
ATOM 2230 C C . ILE B 1 9 ? 1.563 11.594 13.852 1 98.94 9 ILE B C 1
ATOM 2232 O O . ILE B 1 9 ? 1.739 10.484 13.344 1 98.94 9 ILE B O 1
ATOM 2236 N N . ILE B 1 10 ? 1.281 12.656 13.125 1 98.94 10 ILE B N 1
ATOM 2237 C CA . ILE B 1 10 ? 1.126 12.594 11.68 1 98.94 10 ILE B CA 1
ATOM 2238 C C . ILE B 1 10 ? 2.201 13.453 11.008 1 98.94 10 ILE B C 1
ATOM 2240 O O . ILE B 1 10 ? 2.402 14.609 11.375 1 98.94 10 ILE B O 1
ATOM 2244 N N . VAL B 1 11 ? 2.885 12.875 10.078 1 98.94 11 VAL B N 1
ATOM 2245 C CA . VAL B 1 11 ? 3.723 13.617 9.141 1 98.94 11 VAL B CA 1
ATOM 2246 C C . VAL B 1 11 ? 3.105 13.57 7.746 1 98.94 11 VAL B C 1
ATOM 2248 O O . VAL B 1 11 ? 3.178 12.539 7.066 1 98.94 11 VAL B O 1
ATOM 2251 N N . PRO B 1 12 ? 2.439 14.609 7.344 1 98.88 12 PRO B N 1
ATOM 2252 C CA . PRO B 1 12 ? 1.937 14.672 5.969 1 98.88 12 PRO B CA 1
ATOM 2253 C C . PRO B 1 12 ? 3.043 14.906 4.945 1 98.88 12 PRO B C 1
ATOM 2255 O O . PRO B 1 12 ? 3.809 15.867 5.07 1 98.88 12 PRO B O 1
ATOM 2258 N N . CYS B 1 13 ? 3.096 14.086 3.934 1 98.69 13 CYS B N 1
ATOM 2259 C CA . CYS B 1 13 ? 4.176 14.133 2.953 1 98.69 13 CYS B CA 1
ATOM 2260 C C . CYS B 1 13 ? 3.84 15.102 1.822 1 98.69 13 CYS B C 1
ATOM 2262 O O . CYS B 1 13 ? 2.682 15.484 1.654 1 98.69 13 CYS B O 1
ATOM 2264 N N . HIS B 1 14 ? 4.875 15.461 1.029 1 97.06 14 HIS B N 1
ATOM 2265 C CA . HIS B 1 14 ? 4.723 16.469 -0.018 1 97.06 14 HIS B CA 1
ATOM 2266 C C . HIS B 1 14 ? 5.527 16.094 -1.259 1 97.06 14 HIS B C 1
ATOM 2268 O O . HIS B 1 14 ? 5.512 16.812 -2.254 1 97.06 14 HIS B O 1
ATOM 2274 N N . GLY B 1 15 ? 6.242 15.078 -1.229 1 97.56 15 GLY B N 1
ATOM 2275 C CA . GLY B 1 15 ? 7.098 14.609 -2.307 1 97.56 15 GLY B CA 1
ATOM 2276 C C . GLY B 1 15 ? 7.457 13.141 -2.188 1 97.56 15 GLY B C 1
ATOM 2277 O O . GLY B 1 15 ? 7.062 12.477 -1.229 1 97.56 15 GLY B O 1
ATOM 2278 N N . VAL B 1 16 ? 8.117 12.641 -3.203 1 98.5 16 VAL B N 1
ATOM 2279 C CA . VAL B 1 16 ? 8.539 11.242 -3.193 1 98.5 16 VAL B CA 1
ATOM 2280 C C . VAL B 1 16 ? 10.062 11.164 -3.236 1 98.5 16 VAL B C 1
ATOM 2282 O O . VAL B 1 16 ? 10.695 11.656 -4.176 1 98.5 16 VAL B O 1
ATOM 2285 N N . TYR B 1 17 ? 10.633 10.625 -2.191 1 98.44 17 TYR B N 1
ATOM 2286 C CA . TYR B 1 17 ? 12.07 10.414 -2.098 1 98.44 17 TYR B CA 1
ATOM 2287 C C . TYR B 1 17 ? 12.516 9.281 -3.02 1 98.44 17 TYR B C 1
ATOM 2289 O O . TYR B 1 17 ? 11.852 8.242 -3.104 1 98.44 17 TYR B O 1
ATOM 2297 N N . LYS B 1 18 ? 13.586 9.516 -3.779 1 96.94 18 LYS B N 1
ATOM 2298 C CA . LYS B 1 18 ? 14.195 8.461 -4.594 1 96.94 18 LYS B CA 1
ATOM 2299 C C . LYS B 1 18 ? 15.039 7.523 -3.738 1 96.94 18 LYS B C 1
ATOM 2301 O O . LYS B 1 18 ? 16.141 7.887 -3.309 1 96.94 18 LYS B O 1
ATOM 2306 N N . LEU B 1 19 ? 14.617 6.363 -3.602 1 96.38 19 LEU B N 1
ATOM 2307 C CA . LEU B 1 19 ? 15.211 5.406 -2.676 1 96.38 19 LEU B CA 1
ATOM 2308 C C . LEU B 1 19 ? 16.703 5.223 -2.969 1 96.38 19 LEU B C 1
ATOM 2310 O O . LEU B 1 19 ? 17.094 5.086 -4.129 1 96.38 19 LEU B O 1
ATOM 2314 N N . GLY B 1 20 ? 17.5 5.207 -1.937 1 92.88 20 GLY B N 1
ATOM 2315 C CA . GLY B 1 20 ? 18.922 4.922 -2.051 1 92.88 20 GLY B CA 1
ATOM 2316 C C . GLY B 1 20 ? 19.766 6.164 -2.289 1 92.88 20 GLY B C 1
ATOM 2317 O O . GLY B 1 20 ? 20.984 6.129 -2.143 1 92.88 20 GLY B O 1
ATOM 2318 N N . GLU B 1 21 ? 19.141 7.293 -2.684 1 96 21 GLU B N 1
ATOM 2319 C CA . GLU B 1 21 ? 19.859 8.547 -2.908 1 96 21 GLU B CA 1
ATOM 2320 C C . GLU B 1 21 ? 20.125 9.273 -1.594 1 96 21 GLU B C 1
ATOM 2322 O O . GLU B 1 21 ? 19.625 8.867 -0.542 1 96 21 GLU B O 1
ATOM 2327 N N . LEU B 1 22 ? 20.984 10.289 -1.683 1 97.31 22 LEU B N 1
ATOM 2328 C CA . LEU B 1 22 ? 21.234 11.125 -0.515 1 97.31 22 LEU B CA 1
ATOM 2329 C C . LEU B 1 22 ? 20.062 12.07 -0.257 1 97.31 22 LEU B C 1
ATOM 2331 O O . LEU B 1 22 ? 19.828 12.992 -1.037 1 97.31 22 LEU B O 1
ATOM 2335 N N . PRO B 1 23 ? 19.391 11.875 0.836 1 97.62 23 PRO B N 1
ATOM 2336 C CA . PRO B 1 23 ? 18.125 12.57 1.03 1 97.62 23 PRO B CA 1
ATOM 2337 C C . PRO B 1 23 ? 18.297 14.086 1.109 1 97.62 23 PRO B C 1
ATOM 2339 O O . PRO B 1 23 ? 17.344 14.836 0.869 1 97.62 23 PRO B O 1
ATOM 2342 N N . HIS B 1 24 ? 19.469 14.664 1.442 1 97.38 24 HIS B N 1
ATOM 2343 C CA . HIS B 1 24 ? 19.656 16.094 1.623 1 97.38 24 HIS B CA 1
ATOM 2344 C C . HIS B 1 24 ? 19.812 16.812 0.283 1 97.38 24 HIS B C 1
ATOM 2346 O O . HIS B 1 24 ? 19.812 18.047 0.222 1 97.38 24 HIS B O 1
ATOM 2352 N N . ARG B 1 25 ? 19.891 16.047 -0.811 1 96.81 25 ARG B N 1
ATOM 2353 C CA . ARG B 1 25 ? 20.016 16.641 -2.141 1 96.81 25 ARG B CA 1
ATOM 2354 C C . ARG B 1 25 ? 18.641 16.859 -2.764 1 96.81 25 ARG B C 1
ATOM 2356 O O . ARG B 1 25 ? 17.766 15.992 -2.699 1 96.81 25 ARG B O 1
ATOM 2363 N N . GLN B 1 26 ? 18.531 17.969 -3.322 1 95.5 26 GLN B N 1
ATOM 2364 C CA . GLN B 1 26 ? 17.266 18.328 -3.957 1 95.5 26 GLN B CA 1
ATOM 2365 C C . GLN B 1 26 ? 16.922 17.359 -5.094 1 95.5 26 GLN B C 1
ATOM 2367 O O . GLN B 1 26 ? 15.766 17 -5.273 1 95.5 26 GLN B O 1
ATOM 2372 N N . GLN B 1 27 ? 17.891 16.891 -5.855 1 95.62 27 GLN B N 1
ATOM 2373 C CA . GLN B 1 27 ? 17.719 16.031 -7.016 1 95.62 27 GLN B CA 1
ATOM 2374 C C . GLN B 1 27 ? 17.266 14.625 -6.598 1 95.62 27 GLN B C 1
ATOM 2376 O O . GLN B 1 27 ? 16.844 13.828 -7.438 1 95.62 27 GLN B O 1
ATOM 2381 N N . SER B 1 28 ? 17.344 14.352 -5.289 1 97.56 28 SER B N 1
ATOM 2382 C CA . SER B 1 28 ? 16.984 13.039 -4.77 1 97.56 28 SER B CA 1
ATOM 2383 C C . SER B 1 28 ? 15.484 12.93 -4.531 1 97.56 28 SER B C 1
ATOM 2385 O O . SER B 1 28 ? 15.016 11.969 -3.916 1 97.56 28 SER B O 1
ATOM 2387 N N . TRP B 1 29 ? 14.742 13.891 -5.043 1 97.94 29 TRP B N 1
ATOM 2388 C CA . TRP B 1 29 ? 13.312 13.93 -4.77 1 97.94 29 TRP B CA 1
ATOM 2389 C C . TRP B 1 29 ? 12.516 14.227 -6.039 1 97.94 29 TRP B C 1
ATOM 2391 O O . TRP B 1 29 ? 12.984 14.969 -6.91 1 97.94 29 TRP B O 1
ATOM 2401 N N . HIS B 1 30 ? 11.406 13.555 -6.195 1 97.06 30 HIS B N 1
ATOM 2402 C CA . HIS B 1 30 ? 10.367 14.031 -7.098 1 97.06 30 HIS B CA 1
ATOM 2403 C C . HIS B 1 30 ? 9.492 15.086 -6.422 1 97.06 30 HIS B C 1
ATOM 2405 O O . HIS B 1 30 ? 8.695 14.766 -5.539 1 97.06 30 HIS B O 1
ATOM 2411 N N . MET B 1 31 ? 9.672 16.344 -6.777 1 95.31 31 MET B N 1
ATOM 2412 C CA . MET B 1 31 ? 8.945 17.469 -6.191 1 95.31 31 MET B CA 1
ATOM 2413 C C . MET B 1 31 ? 8.406 18.391 -7.281 1 95.31 31 MET B C 1
ATOM 2415 O O . MET B 1 31 ? 8.867 18.359 -8.422 1 95.31 31 MET B O 1
ATOM 2419 N N . ALA B 1 32 ? 7.441 19.156 -6.93 1 90.19 32 ALA B N 1
ATOM 2420 C CA . ALA B 1 32 ? 6.938 20.188 -7.844 1 90.19 32 ALA B CA 1
ATOM 2421 C C . ALA B 1 32 ? 7.934 21.328 -7.98 1 90.19 32 ALA B C 1
ATOM 2423 O O . ALA B 1 32 ? 8.766 21.547 -7.098 1 90.19 32 ALA B O 1
ATOM 2424 N N . ASP B 1 33 ? 7.762 22.094 -8.992 1 86.75 33 ASP B N 1
ATOM 2425 C CA . ASP B 1 33 ? 8.695 23.172 -9.305 1 86.75 33 ASP B CA 1
ATOM 2426 C C . ASP B 1 33 ? 8.742 24.203 -8.18 1 86.75 33 ASP B C 1
ATOM 2428 O O . ASP B 1 33 ? 9.812 24.656 -7.801 1 86.75 33 ASP B O 1
ATOM 2432 N N . PHE B 1 34 ? 7.641 24.516 -7.684 1 84 34 PHE B N 1
ATOM 2433 C CA . PHE B 1 34 ? 7.582 25.562 -6.676 1 84 34 PHE B CA 1
ATOM 2434 C C . PHE B 1 34 ? 8.25 25.125 -5.383 1 84 34 PHE B C 1
ATOM 2436 O O . PHE B 1 34 ? 8.625 25.953 -4.551 1 84 34 PHE B O 1
ATOM 2443 N N . GLN B 1 35 ? 8.453 23.828 -5.176 1 90.12 35 GLN B N 1
ATOM 2444 C CA . GLN B 1 35 ? 9.078 23.281 -3.977 1 90.12 35 GLN B CA 1
ATOM 2445 C C . GLN B 1 35 ? 10.602 23.375 -4.055 1 90.12 35 GLN B C 1
ATOM 2447 O O . GLN B 1 35 ? 11.281 23.312 -3.031 1 90.12 35 GLN B O 1
ATOM 2452 N N . LEU B 1 36 ? 11.047 23.531 -5.246 1 90.5 36 LEU B N 1
ATOM 2453 C CA . LEU B 1 36 ? 12.484 23.594 -5.473 1 90.5 36 LEU B CA 1
ATOM 2454 C C . LEU B 1 36 ? 13.062 24.891 -4.934 1 90.5 36 LEU B C 1
ATOM 2456 O O . LEU B 1 36 ? 14.094 24.891 -4.262 1 90.5 36 LEU B O 1
ATOM 2460 N N . GLU B 1 37 ? 12.344 25.938 -5.141 1 89.44 37 GLU B N 1
ATOM 2461 C CA . GLU B 1 37 ? 12.82 27.266 -4.723 1 89.44 37 GLU B CA 1
ATOM 2462 C C . GLU B 1 37 ? 12.984 27.328 -3.209 1 89.44 37 GLU B C 1
ATOM 2464 O O . GLU B 1 37 ? 13.914 27.969 -2.711 1 89.44 37 GLU B O 1
ATOM 2469 N N . GLY B 1 38 ? 12.148 26.734 -2.484 1 92.19 38 GLY B N 1
ATOM 2470 C CA . GLY B 1 38 ? 12.141 26.812 -1.032 1 92.19 38 GLY B CA 1
ATOM 2471 C C . GLY B 1 38 ? 13.023 25.781 -0.371 1 92.19 38 GLY B C 1
ATOM 2472 O O . GLY B 1 38 ? 13.188 25.781 0.851 1 92.19 38 GLY B O 1
ATOM 2473 N N . ASN B 1 39 ? 13.625 24.891 -1.204 1 94.25 39 ASN B N 1
ATOM 2474 C CA . ASN B 1 39 ? 14.328 23.734 -0.65 1 94.25 39 ASN B CA 1
ATOM 2475 C C . ASN B 1 39 ? 13.438 22.938 0.297 1 94.25 39 ASN B C 1
ATOM 2477 O O . ASN B 1 39 ? 13.836 22.641 1.425 1 94.25 39 ASN B O 1
ATOM 2481 N N . ASP B 1 40 ? 12.289 22.641 -0.133 1 97.12 40 ASP B N 1
ATOM 2482 C CA . ASP B 1 40 ? 11.258 22.047 0.715 1 97.12 40 ASP B CA 1
ATOM 2483 C C . ASP B 1 40 ? 11.711 20.688 1.252 1 97.12 40 ASP B C 1
ATOM 2485 O O . ASP B 1 40 ? 11.273 20.266 2.324 1 97.12 40 ASP B O 1
ATOM 2489 N N . HIS B 1 41 ? 12.602 19.953 0.497 1 97.56 41 HIS B N 1
ATOM 2490 C CA . HIS B 1 41 ? 13.055 18.625 0.917 1 97.56 41 HIS B CA 1
ATOM 2491 C C . HIS B 1 41 ? 13.75 18.703 2.271 1 97.56 41 HIS B C 1
ATOM 2493 O O . HIS B 1 41 ? 13.688 17.75 3.053 1 97.56 41 HIS B O 1
ATOM 2499 N N . LEU B 1 42 ? 14.375 19.844 2.531 1 97.62 42 LEU B N 1
ATOM 2500 C CA . LEU B 1 42 ? 15.031 20 3.826 1 97.62 42 LEU B CA 1
ATOM 2501 C C . LEU B 1 42 ? 14 20.062 4.949 1 97.62 42 LEU B C 1
ATOM 2503 O O . LEU B 1 42 ? 14.242 19.562 6.051 1 97.62 42 LEU B O 1
ATOM 2507 N N . CYS B 1 43 ? 12.867 20.688 4.691 1 98 43 CYS B N 1
ATOM 2508 C CA . CYS B 1 43 ? 11.773 20.703 5.656 1 98 43 CYS B CA 1
ATOM 2509 C C . CYS B 1 43 ? 11.203 19.297 5.859 1 98 43 CYS B C 1
ATOM 2511 O O . CYS B 1 43 ? 10.867 18.922 6.98 1 98 43 CYS B O 1
ATOM 2513 N N . PHE B 1 44 ? 11.141 18.516 4.723 1 98.56 44 PHE B N 1
ATOM 2514 C CA . PHE B 1 44 ? 10.656 17.141 4.828 1 98.56 44 PHE B CA 1
ATOM 2515 C C . PHE B 1 44 ? 11.5 16.344 5.812 1 98.56 44 PHE B C 1
ATOM 2517 O O . PHE B 1 44 ? 10.961 15.656 6.68 1 98.56 44 PHE B O 1
ATOM 2524 N N . LEU B 1 45 ? 12.797 16.5 5.684 1 98.62 45 LEU B N 1
ATOM 2525 C CA . LEU B 1 45 ? 13.727 15.789 6.547 1 98.62 45 LEU B CA 1
ATOM 2526 C C . LEU B 1 45 ? 13.594 16.25 7.992 1 98.62 45 LEU B C 1
ATOM 2528 O O . LEU B 1 45 ? 13.617 15.43 8.914 1 98.62 45 LEU B O 1
ATOM 2532 N N . GLU B 1 46 ? 13.422 17.531 8.172 1 98.62 46 GLU B N 1
ATOM 2533 C CA . GLU B 1 46 ? 13.266 18.062 9.516 1 98.62 46 GLU B CA 1
ATOM 2534 C C . GLU B 1 46 ? 11.969 17.578 10.156 1 98.62 46 GLU B C 1
ATOM 2536 O O . GLU B 1 46 ? 11.914 17.344 11.367 1 98.62 46 GLU B O 1
ATOM 2541 N N . HIS B 1 47 ? 10.93 17.531 9.359 1 98.88 47 HIS B N 1
ATOM 2542 C CA . HIS B 1 47 ? 9.68 16.984 9.859 1 98.88 47 HIS B CA 1
ATOM 2543 C C . HIS B 1 47 ? 9.875 15.586 10.438 1 98.88 47 HIS B C 1
ATOM 2545 O O . HIS B 1 47 ? 9.359 15.266 11.508 1 98.88 47 HIS B O 1
ATOM 2551 N N . LEU B 1 48 ? 10.586 14.734 9.719 1 98.81 48 LEU B N 1
ATOM 2552 C CA . LEU B 1 48 ? 10.852 13.375 10.164 1 98.81 48 LEU B CA 1
ATOM 2553 C C . LEU B 1 48 ? 11.672 13.375 11.453 1 98.81 48 LEU B C 1
ATOM 2555 O O . LEU B 1 48 ? 11.391 12.609 12.375 1 98.81 48 LEU B O 1
ATOM 2559 N N . ASP B 1 49 ? 12.648 14.266 11.477 1 98.56 49 ASP B N 1
ATOM 2560 C CA . ASP B 1 49 ? 13.477 14.375 12.672 1 98.56 49 ASP B CA 1
ATOM 2561 C C . ASP B 1 49 ? 12.641 14.766 13.883 1 98.56 49 ASP B C 1
ATOM 2563 O O . ASP B 1 49 ? 12.781 14.18 14.961 1 98.56 49 ASP B O 1
ATOM 2567 N N . ILE B 1 50 ? 11.82 15.781 13.711 1 98.75 50 ILE B N 1
ATOM 2568 C CA . ILE B 1 50 ? 10.961 16.25 14.789 1 98.75 50 ILE B CA 1
ATOM 2569 C C . ILE B 1 50 ? 10.008 15.133 15.219 1 98.75 50 ILE B C 1
ATOM 2571 O O . ILE B 1 50 ? 9.797 14.914 16.422 1 98.75 50 ILE B O 1
ATOM 2575 N N . ALA B 1 51 ? 9.445 14.391 14.266 1 98.81 51 ALA B N 1
ATOM 2576 C CA . ALA B 1 51 ? 8.523 13.305 14.57 1 98.81 51 ALA B CA 1
ATOM 2577 C C . ALA B 1 51 ? 9.195 12.227 15.422 1 98.81 51 ALA B C 1
ATOM 2579 O O . ALA B 1 51 ? 8.609 11.742 16.391 1 98.81 51 ALA B O 1
ATOM 2580 N N . LEU B 1 52 ? 10.422 11.867 15.039 1 98.44 52 LEU B N 1
ATOM 2581 C CA . LEU B 1 52 ? 11.156 10.852 15.781 1 98.44 52 LEU B CA 1
ATOM 2582 C C . LEU B 1 52 ? 11.445 11.32 17.203 1 98.44 52 LEU B C 1
ATOM 2584 O O . LEU B 1 52 ? 11.359 10.539 18.156 1 98.44 52 LEU B O 1
ATOM 2588 N N . LYS B 1 53 ? 11.758 12.609 17.375 1 98.19 53 LYS B N 1
ATOM 2589 C CA . LYS B 1 53 ? 12 13.172 18.703 1 98.19 53 LYS B CA 1
ATOM 2590 C C . LYS B 1 53 ? 10.734 13.148 19.547 1 98.19 53 LYS B C 1
ATOM 2592 O O . LYS B 1 53 ? 10.781 12.812 20.734 1 98.19 53 LYS B O 1
ATOM 2597 N N . GLU B 1 54 ? 9.609 13.555 18.906 1 98 54 GLU B N 1
ATOM 2598 C CA . GLU B 1 54 ? 8.336 13.516 19.609 1 98 54 GLU B CA 1
ATOM 2599 C C . GLU B 1 54 ? 7.977 12.094 20.016 1 98 54 GLU B C 1
ATOM 2601 O O . GLU B 1 54 ? 7.422 11.875 21.094 1 98 54 GLU B O 1
ATOM 2606 N N . LEU B 1 55 ? 8.25 11.141 19.156 1 97.06 55 LEU B N 1
ATOM 2607 C CA . LEU B 1 55 ? 7.996 9.727 19.438 1 97.06 55 LEU B CA 1
ATOM 2608 C C . LEU B 1 55 ? 8.828 9.25 20.625 1 97.06 55 LEU B C 1
ATOM 2610 O O . LEU B 1 55 ? 8.344 8.461 21.438 1 97.06 55 LEU B O 1
ATOM 2614 N N . GLU B 1 56 ? 10.023 9.641 20.688 1 96.12 56 GLU B N 1
ATOM 2615 C CA . GLU B 1 56 ? 10.922 9.258 21.766 1 96.12 56 GLU B CA 1
ATOM 2616 C C . GLU B 1 56 ? 10.445 9.82 23.109 1 96.12 56 GLU B C 1
ATOM 2618 O O . GLU B 1 56 ? 10.586 9.18 24.141 1 96.12 56 GLU B O 1
ATOM 2623 N N . LYS B 1 57 ? 9.844 10.977 23.094 1 95.94 57 LYS B N 1
ATOM 2624 C CA . LYS B 1 57 ? 9.398 11.672 24.297 1 95.94 57 LYS B CA 1
ATOM 2625 C C . LYS B 1 57 ? 8.125 11.039 24.844 1 95.94 57 LYS B C 1
ATOM 2627 O O . LYS B 1 57 ? 7.824 11.172 26.047 1 95.94 57 LYS B O 1
ATOM 2632 N N . ASN B 1 58 ? 7.379 10.461 24.016 1 96.06 58 ASN B N 1
ATOM 2633 C CA . ASN B 1 58 ? 6.062 9.953 24.391 1 96.06 58 ASN B CA 1
ATOM 2634 C C . ASN B 1 58 ? 5.91 8.484 24.016 1 96.06 58 ASN B C 1
ATOM 2636 O O . ASN B 1 58 ? 5.609 8.148 22.875 1 96.06 58 ASN B O 1
ATOM 2640 N N . PHE B 1 59 ? 5.953 7.66 25 1 94.81 59 PHE B N 1
ATOM 2641 C CA . PHE B 1 59 ? 5.922 6.219 24.766 1 94.81 59 PHE B CA 1
ATOM 2642 C C . PHE B 1 59 ? 4.52 5.758 24.391 1 94.81 59 PHE B C 1
ATOM 2644 O O . PHE B 1 59 ? 4.328 4.621 23.969 1 94.81 59 PHE B O 1
ATOM 2651 N N . HIS B 1 60 ? 3.541 6.648 24.469 1 96.88 60 HIS B N 1
ATOM 2652 C CA . HIS B 1 60 ? 2.166 6.324 24.109 1 96.88 60 HIS B CA 1
ATOM 2653 C C . HIS B 1 60 ? 1.831 6.824 22.703 1 96.88 60 HIS B C 1
ATOM 2655 O O . HIS B 1 60 ? 0.674 6.766 22.281 1 96.88 60 HIS B O 1
ATOM 2661 N N . ALA B 1 61 ? 2.854 7.266 22.047 1 98.12 61 ALA B N 1
ATOM 2662 C CA . ALA B 1 61 ? 2.629 7.848 20.719 1 98.12 61 ALA B CA 1
ATOM 2663 C C . ALA B 1 61 ? 2.908 6.828 19.625 1 98.12 61 ALA B C 1
ATOM 2665 O O . ALA B 1 61 ? 3.65 5.867 19.828 1 98.12 61 ALA B O 1
ATOM 2666 N N . TYR B 1 62 ? 2.275 6.961 18.547 1 98.56 62 TYR B N 1
ATOM 2667 C CA . TYR B 1 62 ? 2.412 6.195 17.312 1 98.56 62 TYR B CA 1
ATOM 2668 C C . TYR B 1 62 ? 2.547 7.125 16.109 1 98.56 62 TYR B C 1
ATOM 2670 O O . TYR B 1 62 ? 1.748 8.047 15.938 1 98.56 62 TYR B O 1
ATOM 2678 N N . LEU B 1 63 ? 3.594 6.922 15.344 1 98.88 63 LEU B N 1
ATOM 2679 C CA . LEU B 1 63 ? 3.867 7.793 14.203 1 98.88 63 LEU B CA 1
ATOM 2680 C C . LEU B 1 63 ? 3.297 7.199 12.922 1 98.88 63 LEU B C 1
ATOM 2682 O O . LEU B 1 63 ? 3.58 6.047 12.586 1 98.88 63 LEU B O 1
ATOM 2686 N N . ILE B 1 64 ? 2.518 7.961 12.227 1 98.94 64 ILE B N 1
ATOM 2687 C CA . ILE B 1 64 ? 2.023 7.602 10.898 1 98.94 64 ILE B CA 1
ATOM 2688 C C . ILE B 1 64 ? 2.494 8.633 9.875 1 98.94 64 ILE B C 1
ATOM 2690 O O . ILE B 1 64 ? 2.135 9.812 9.961 1 98.94 64 ILE B O 1
ATOM 2694 N N . ILE B 1 65 ? 3.33 8.219 8.984 1 98.94 65 ILE B N 1
ATOM 2695 C CA . ILE B 1 65 ? 3.725 9.008 7.828 1 98.94 65 ILE B CA 1
ATOM 2696 C C . ILE B 1 65 ? 2.693 8.844 6.711 1 98.94 65 ILE B C 1
ATOM 2698 O O . ILE B 1 65 ? 2.375 7.723 6.312 1 98.94 65 ILE B O 1
ATOM 2702 N N . SER B 1 66 ? 2.186 9.961 6.199 1 98.94 66 SER B N 1
ATOM 2703 C CA . SER B 1 66 ? 0.982 9.859 5.379 1 98.94 66 SER B CA 1
ATOM 2704 C C . SER B 1 66 ? 1.181 10.523 4.02 1 98.94 66 SER B C 1
ATOM 2706 O O . SER B 1 66 ? 1.619 11.672 3.939 1 98.94 66 SER B O 1
ATOM 2708 N N . GLY B 1 67 ? 0.878 9.773 2.939 1 98.88 67 GLY B N 1
ATOM 2709 C CA . GLY B 1 67 ? 0.939 10.25 1.566 1 98.88 67 GLY B CA 1
ATOM 2710 C C . GLY B 1 67 ? 0.833 9.141 0.542 1 98.88 67 GLY B C 1
ATOM 2711 O O . GLY B 1 67 ? 1.467 8.094 0.69 1 98.88 67 GLY B O 1
ATOM 2712 N N . GLY B 1 68 ? 0.108 9.297 -0.43 1 98.69 68 GLY B N 1
ATOM 2713 C CA . GLY B 1 68 ? -0.183 8.273 -1.423 1 98.69 68 GLY B CA 1
ATOM 2714 C C . GLY B 1 68 ? 0.851 8.211 -2.531 1 98.69 68 GLY B C 1
ATOM 2715 O O . GLY B 1 68 ? 1.973 8.695 -2.371 1 98.69 68 GLY B O 1
ATOM 2716 N N . GLU B 1 69 ? 0.521 7.379 -3.566 1 98.31 69 GLU B N 1
ATOM 2717 C CA . GLU B 1 69 ? 1.312 7.285 -4.789 1 98.31 69 GLU B CA 1
ATOM 2718 C C . GLU B 1 69 ? 0.964 8.414 -5.758 1 98.31 69 GLU B C 1
ATOM 2720 O O . GLU B 1 69 ? 0.221 8.203 -6.719 1 98.31 69 GLU B O 1
ATOM 2725 N N . THR B 1 70 ? 1.57 9.594 -5.555 1 97.88 70 THR B N 1
ATOM 2726 C CA . THR B 1 70 ? 1.021 10.812 -6.133 1 97.88 70 THR B CA 1
ATOM 2727 C C . THR B 1 70 ? 1.753 11.18 -7.418 1 97.88 70 THR B C 1
ATOM 2729 O O . THR B 1 70 ? 1.297 12.039 -8.18 1 97.88 70 THR B O 1
ATOM 2732 N N . LYS B 1 71 ? 2.861 10.555 -7.633 1 96.19 71 LYS B N 1
ATOM 2733 C CA . LYS B 1 71 ? 3.674 10.938 -8.781 1 96.19 71 LYS B CA 1
ATOM 2734 C C . LYS B 1 71 ? 3.881 9.75 -9.727 1 96.19 71 LYS B C 1
ATOM 2736 O O . LYS B 1 71 ? 4.516 8.766 -9.359 1 96.19 71 LYS B O 1
ATOM 2741 N N . LYS B 1 72 ? 3.449 9.961 -10.914 1 95 72 LYS B N 1
ATOM 2742 C CA . LYS B 1 72 ? 3.561 8.898 -11.906 1 95 72 LYS B CA 1
ATOM 2743 C C . LYS B 1 72 ? 5.023 8.562 -12.195 1 95 72 LYS B C 1
ATOM 2745 O O . LYS B 1 72 ? 5.387 7.391 -12.305 1 95 72 LYS B O 1
ATOM 2750 N N . GLU B 1 73 ? 5.848 9.586 -12.211 1 94.06 73 GLU B N 1
ATOM 2751 C CA . GLU B 1 73 ? 7.242 9.43 -12.609 1 94.06 73 GLU B CA 1
ATOM 2752 C C . GLU B 1 73 ? 8.047 8.719 -11.531 1 94.06 73 GLU B C 1
ATOM 2754 O O . GLU B 1 73 ? 9.18 8.289 -11.773 1 94.06 73 GLU B O 1
ATOM 2759 N N . ALA B 1 74 ? 7.477 8.594 -10.359 1 95.69 74 ALA B N 1
ATOM 2760 C CA . ALA B 1 74 ? 8.188 7.953 -9.258 1 95.69 74 ALA B CA 1
ATOM 2761 C C . ALA B 1 74 ? 7.93 6.449 -9.227 1 95.69 74 ALA B C 1
ATOM 2763 O O . ALA B 1 74 ? 8.562 5.715 -8.469 1 95.69 74 ALA B O 1
ATOM 2764 N N . GLY B 1 75 ? 7.004 5.902 -10.133 1 95.94 75 GLY B N 1
ATOM 2765 C CA . GLY B 1 75 ? 6.586 4.512 -10.016 1 95.94 75 GLY B CA 1
ATOM 2766 C C . GLY B 1 75 ? 5.594 4.281 -8.891 1 95.94 75 GLY B C 1
ATOM 2767 O O . GLY B 1 75 ? 5.102 5.234 -8.281 1 95.94 75 GLY B O 1
ATOM 2768 N N . PRO B 1 76 ? 5.246 3.008 -8.664 1 97.56 76 PRO B N 1
ATOM 2769 C CA . PRO B 1 76 ? 4.223 2.686 -7.668 1 97.56 76 PRO B CA 1
ATOM 2770 C C . PRO B 1 76 ? 4.762 2.721 -6.238 1 97.56 76 PRO B C 1
ATOM 2772 O O . PRO B 1 76 ? 4.695 1.716 -5.523 1 97.56 76 PRO B O 1
ATOM 2775 N N . ILE B 1 77 ? 5.23 3.875 -5.871 1 97.81 77 ILE B N 1
ATOM 2776 C CA . ILE B 1 77 ? 5.73 4.113 -4.52 1 97.81 77 ILE B CA 1
ATOM 2777 C C . ILE B 1 77 ? 5 5.301 -3.898 1 97.81 77 ILE B C 1
ATOM 2779 O O . ILE B 1 77 ? 4.777 6.316 -4.562 1 97.81 77 ILE B O 1
ATOM 2783 N N . SER B 1 78 ? 4.531 5.133 -2.701 1 98.62 78 SER B N 1
ATOM 2784 C CA . SER B 1 78 ? 3.855 6.227 -2.006 1 98.62 78 SER B CA 1
ATOM 2785 C C . SER B 1 78 ? 4.859 7.227 -1.444 1 98.62 78 SER B C 1
ATOM 2787 O O . SER B 1 78 ? 6.016 6.883 -1.196 1 98.62 78 SER B O 1
ATOM 2789 N N . GLU B 1 79 ? 4.371 8.461 -1.308 1 98.81 79 GLU B N 1
ATOM 2790 C CA . GLU B 1 79 ? 5.152 9.438 -0.558 1 98.81 79 GLU B CA 1
ATOM 2791 C C . GLU B 1 79 ? 5.527 8.906 0.823 1 98.81 79 GLU B C 1
ATOM 2793 O O . GLU B 1 79 ? 6.691 8.961 1.22 1 98.81 79 GLU B O 1
ATOM 2798 N N . ALA B 1 80 ? 4.609 8.344 1.497 1 98.88 80 ALA B N 1
ATOM 2799 C CA . ALA B 1 80 ? 4.758 7.891 2.879 1 98.88 80 ALA B CA 1
ATOM 2800 C C . ALA B 1 80 ? 5.875 6.863 3.006 1 98.88 80 ALA B C 1
ATOM 2802 O O . ALA B 1 80 ? 6.762 7 3.855 1 98.88 80 ALA B O 1
ATOM 2803 N N . PHE B 1 81 ? 5.816 5.875 2.168 1 98.69 81 PHE B N 1
ATOM 2804 C CA . PHE B 1 81 ? 6.836 4.836 2.277 1 98.69 81 PHE B CA 1
ATOM 2805 C C . PHE B 1 81 ? 8.219 5.398 1.947 1 98.69 81 PHE B C 1
ATOM 2807 O O . PHE B 1 81 ? 9.211 5.004 2.555 1 98.69 81 PHE B O 1
ATOM 2814 N N . SER B 1 82 ? 8.266 6.238 0.913 1 98.62 82 SER B N 1
ATOM 2815 C CA . SER B 1 82 ? 9.57 6.793 0.559 1 98.62 82 SER B CA 1
ATOM 2816 C C . SER B 1 82 ? 10.18 7.559 1.729 1 98.62 82 SER B C 1
ATOM 2818 O O . SER B 1 82 ? 11.398 7.531 1.925 1 98.62 82 SER B O 1
ATOM 2820 N N . TYR B 1 83 ? 9.328 8.289 2.531 1 98.81 83 TYR B N 1
ATOM 2821 C CA . TYR B 1 83 ? 9.797 8.961 3.738 1 98.81 83 TYR B CA 1
ATOM 2822 C C . TYR B 1 83 ? 10.25 7.945 4.785 1 98.81 83 TYR B C 1
ATOM 2824 O O . TYR B 1 83 ? 11.305 8.102 5.395 1 98.81 83 TYR B O 1
ATOM 2832 N N . TYR B 1 84 ? 9.461 6.953 4.996 1 98.69 84 TYR B N 1
ATOM 2833 C CA . TYR B 1 84 ? 9.797 5.91 5.961 1 98.69 84 TYR B CA 1
ATOM 2834 C C . TYR B 1 84 ? 11.172 5.316 5.664 1 98.69 84 TYR B C 1
ATOM 2836 O O . TYR B 1 84 ? 11.953 5.055 6.582 1 98.69 84 TYR B O 1
ATOM 2844 N N . ALA B 1 85 ? 11.422 5.09 4.379 1 97.88 85 ALA B N 1
ATOM 2845 C CA . ALA B 1 85 ? 12.68 4.477 3.959 1 97.88 85 ALA B CA 1
ATOM 2846 C C . ALA B 1 85 ? 13.875 5.297 4.438 1 97.88 85 ALA B C 1
ATOM 2848 O O . ALA B 1 85 ? 14.953 4.746 4.68 1 97.88 85 ALA B O 1
ATOM 2849 N N . ILE B 1 86 ? 13.695 6.594 4.559 1 98.12 86 ILE B N 1
ATOM 2850 C CA . ILE B 1 86 ? 14.766 7.48 4.988 1 98.12 86 ILE B CA 1
ATOM 2851 C C . ILE B 1 86 ? 15.117 7.195 6.449 1 98.12 86 ILE B C 1
ATOM 2853 O O . ILE B 1 86 ? 16.297 7.215 6.828 1 98.12 86 ILE B O 1
ATOM 2857 N N . ILE B 1 87 ? 14.117 6.906 7.262 1 98 87 ILE B N 1
ATOM 2858 C CA . ILE B 1 87 ? 14.344 6.816 8.695 1 98 87 ILE B CA 1
ATOM 2859 C C . ILE B 1 87 ? 14.32 5.355 9.133 1 98 87 ILE B C 1
ATOM 2861 O O . ILE B 1 87 ? 14.344 5.055 10.328 1 98 87 ILE B O 1
ATOM 2865 N N . GLU B 1 88 ? 14.258 4.422 8.242 1 96.94 88 GLU B N 1
ATOM 2866 C CA . GLU B 1 88 ? 14.094 3 8.523 1 96.94 88 GLU B CA 1
ATOM 2867 C C . GLU B 1 88 ? 15.156 2.51 9.5 1 96.94 88 GLU B C 1
ATOM 2869 O O . GLU B 1 88 ? 14.852 1.76 10.438 1 96.94 88 GLU B O 1
ATOM 2874 N N . LYS B 1 89 ? 16.406 2.848 9.25 1 95.25 89 LYS B N 1
ATOM 2875 C CA . LYS B 1 89 ? 17.5 2.391 10.109 1 95.25 89 LYS B CA 1
ATOM 2876 C C . LYS B 1 89 ? 17.297 2.855 11.547 1 95.25 89 LYS B C 1
ATOM 2878 O O . LYS B 1 89 ? 17.484 2.078 12.484 1 95.25 89 LYS B O 1
ATOM 2883 N N . GLN B 1 90 ? 16.969 4.125 11.664 1 96.62 90 GLN B N 1
ATOM 2884 C CA . GLN B 1 90 ? 16.75 4.672 13 1 96.62 90 GLN B CA 1
ATOM 2885 C C . GLN B 1 90 ? 15.562 3.99 13.68 1 96.62 90 GLN B C 1
ATOM 2887 O O . GLN B 1 90 ? 15.609 3.717 14.883 1 96.62 90 GLN B O 1
ATOM 2892 N N . VAL B 1 91 ? 14.523 3.734 12.914 1 96.38 91 VAL B N 1
ATOM 2893 C CA . VAL B 1 91 ? 13.352 3.051 13.445 1 96.38 91 VAL B CA 1
ATOM 2894 C C . VAL B 1 91 ? 13.742 1.652 13.922 1 96.38 91 VAL B C 1
ATOM 2896 O O . VAL B 1 91 ? 13.391 1.249 15.039 1 96.38 91 VAL B O 1
ATOM 2899 N N . ARG B 1 92 ? 14.406 0.998 13.078 1 94.31 92 ARG B N 1
ATOM 2900 C CA . ARG B 1 92 ? 14.797 -0.379 13.367 1 94.31 92 ARG B CA 1
ATOM 2901 C C . ARG B 1 92 ? 15.711 -0.45 14.586 1 94.31 92 ARG B C 1
ATOM 2903 O O . ARG B 1 92 ? 15.547 -1.33 15.438 1 94.31 92 ARG B O 1
ATOM 2910 N N . GLU B 1 93 ? 16.609 0.454 14.75 1 94.94 93 GLU B N 1
ATOM 2911 C CA . GLU B 1 93 ? 17.672 0.354 15.742 1 94.94 93 GLU B CA 1
ATOM 2912 C C . GLU B 1 93 ? 17.281 1.041 17.047 1 94.94 93 GLU B C 1
ATOM 2914 O O . GLU B 1 93 ? 17.719 0.63 18.125 1 94.94 93 GLU B O 1
ATOM 2919 N N . GLU B 1 94 ? 16.422 2.086 16.953 1 94.25 94 GLU B N 1
ATOM 2920 C CA . GLU B 1 94 ? 16.266 2.93 18.141 1 94.25 94 GLU B CA 1
ATOM 2921 C C . GLU B 1 94 ? 14.797 3.008 18.562 1 94.25 94 GLU B C 1
ATOM 2923 O O . GLU B 1 94 ? 14.508 3.137 19.75 1 94.25 94 GLU B O 1
ATOM 2928 N N . ILE B 1 95 ? 13.844 2.963 17.688 1 93.19 95 ILE B N 1
ATOM 2929 C CA . ILE B 1 95 ? 12.445 3.279 17.984 1 93.19 95 ILE B CA 1
ATOM 2930 C C . ILE B 1 95 ? 11.641 1.989 18.109 1 93.19 95 ILE B C 1
ATOM 2932 O O . ILE B 1 95 ? 10.914 1.79 19.078 1 93.19 95 ILE B O 1
ATOM 2936 N N . GLY B 1 96 ? 11.875 1.084 17.031 1 92.12 96 GLY B N 1
ATOM 2937 C CA . GLY B 1 96 ? 11.055 -0.111 16.922 1 92.12 96 GLY B CA 1
ATOM 2938 C C . GLY B 1 96 ? 10 -0.016 15.836 1 92.12 96 GLY B C 1
ATOM 2939 O O . GLY B 1 96 ? 9.32 1.005 15.711 1 92.12 96 GLY B O 1
ATOM 2940 N N . PHE B 1 97 ? 9.781 -1.113 15.102 1 90 97 PHE B N 1
ATOM 2941 C CA . PHE B 1 97 ? 8.875 -1.171 13.961 1 90 97 PHE B CA 1
ATOM 2942 C C . PHE B 1 97 ? 7.426 -1.041 14.414 1 90 97 PHE B C 1
ATOM 2944 O O . PHE B 1 97 ? 6.559 -0.653 13.633 1 90 97 PHE B O 1
ATOM 2951 N N . ASP B 1 98 ? 7.176 -1.28 15.656 1 92.69 98 ASP B N 1
ATOM 2952 C CA . ASP B 1 98 ? 5.812 -1.325 16.172 1 92.69 98 ASP B CA 1
ATOM 2953 C C . ASP B 1 98 ? 5.328 0.069 16.562 1 92.69 98 ASP B C 1
ATOM 2955 O O . ASP B 1 98 ? 4.234 0.22 17.109 1 92.69 98 ASP B O 1
ATOM 2959 N N . ARG B 1 99 ? 6.047 1.104 16.25 1 96.75 99 ARG B N 1
ATOM 2960 C CA . ARG B 1 99 ? 5.66 2.445 16.672 1 96.75 99 ARG B CA 1
ATOM 2961 C C . ARG B 1 99 ? 5.504 3.379 15.477 1 96.75 99 ARG B C 1
ATOM 2963 O O . ARG B 1 99 ? 5.117 4.539 15.641 1 96.75 99 ARG B O 1
ATOM 2970 N N . VAL B 1 100 ? 5.859 2.871 14.352 1 98.12 100 VAL B N 1
ATOM 2971 C CA . VAL B 1 100 ? 5.836 3.691 13.148 1 98.12 100 VAL B CA 1
ATOM 2972 C C . VAL B 1 100 ? 5.172 2.92 12.008 1 98.12 100 VAL B C 1
ATOM 2974 O O . VAL B 1 100 ? 5.418 1.724 11.836 1 98.12 100 VAL B O 1
ATOM 2977 N N . THR B 1 101 ? 4.32 3.537 11.297 1 98.25 101 THR B N 1
ATOM 2978 C CA . THR B 1 101 ? 3.77 2.943 10.086 1 98.25 101 THR B CA 1
ATOM 2979 C C . THR B 1 101 ? 3.504 4.016 9.031 1 98.25 101 THR B C 1
ATOM 2981 O O . THR B 1 101 ? 3.908 5.168 9.195 1 98.25 101 THR B O 1
ATOM 2984 N N . THR B 1 102 ? 2.973 3.576 7.902 1 98.81 102 THR B N 1
ATOM 2985 C CA . THR B 1 102 ? 2.674 4.488 6.805 1 98.81 102 THR B CA 1
ATOM 2986 C C . THR B 1 102 ? 1.183 4.477 6.48 1 98.81 102 THR B C 1
ATOM 2988 O O . THR B 1 102 ? 0.48 3.516 6.809 1 98.81 102 THR B O 1
ATOM 2991 N N . GLU B 1 103 ? 0.637 5.492 6.07 1 98.88 103 GLU B N 1
ATOM 2992 C CA . GLU B 1 103 ? -0.631 5.652 5.363 1 98.88 103 GLU B CA 1
ATOM 2993 C C . GLU B 1 103 ? -0.405 6.027 3.902 1 98.88 103 GLU B C 1
ATOM 2995 O O . GLU B 1 103 ? 0.164 7.082 3.609 1 98.88 103 GLU B O 1
ATOM 3000 N N . ASN B 1 104 ? -0.836 5.199 2.92 1 98.75 104 ASN B N 1
ATOM 3001 C CA . ASN B 1 104 ? -0.281 5.238 1.57 1 98.75 104 ASN B CA 1
ATOM 3002 C C . ASN B 1 104 ? -1.315 5.711 0.553 1 98.75 104 ASN B C 1
ATOM 3004 O O . ASN B 1 104 ? -1.172 5.465 -0.646 1 98.75 104 ASN B O 1
ATOM 3008 N N . TYR B 1 105 ? -2.365 6.457 0.969 1 98.62 105 TYR B N 1
ATOM 3009 C CA . TYR B 1 105 ? -3.447 6.711 0.025 1 98.62 105 TYR B CA 1
ATOM 3010 C C . TYR B 1 105 ? -3.799 8.195 -0.017 1 98.62 105 TYR B C 1
ATOM 3012 O O . TYR B 1 105 ? -4.492 8.648 -0.931 1 98.62 105 TYR B O 1
ATOM 3020 N N . ALA B 1 106 ? -3.359 8.977 0.949 1 98.81 106 ALA B N 1
ATOM 3021 C CA . ALA B 1 106 ? -3.76 10.383 1.055 1 98.81 106 ALA B CA 1
ATOM 3022 C C . ALA B 1 106 ? -3.35 11.164 -0.189 1 98.81 106 ALA B C 1
ATOM 3024 O O . ALA B 1 106 ? -2.223 11.031 -0.669 1 98.81 106 ALA B O 1
ATOM 3025 N N . ARG B 1 107 ? -4.281 11.961 -0.691 1 98.38 107 ARG B N 1
ATOM 3026 C CA . ARG B 1 107 ? -4.055 12.742 -1.905 1 98.38 107 ARG B CA 1
ATOM 3027 C C . ARG B 1 107 ? -4.105 14.234 -1.615 1 98.38 107 ARG B C 1
ATOM 3029 O O . ARG B 1 107 ? -3.828 15.055 -2.494 1 98.38 107 ARG B O 1
ATOM 3036 N N . ASP B 1 108 ? -4.453 14.602 -0.403 1 98 108 ASP B N 1
ATOM 3037 C CA . ASP B 1 108 ? -4.438 15.984 0.06 1 98 108 ASP B CA 1
ATOM 3038 C C . ASP B 1 108 ? -4.309 16.062 1.579 1 98 108 ASP B C 1
ATOM 3040 O O . ASP B 1 108 ? -4.125 15.031 2.24 1 98 108 ASP B O 1
ATOM 3044 N N . SER B 1 109 ? -4.383 17.344 2.1 1 98.38 109 SER B N 1
ATOM 3045 C CA . SER B 1 109 ? -4.152 17.562 3.523 1 98.38 109 SER B CA 1
ATOM 3046 C C . SER B 1 109 ? -5.266 16.953 4.363 1 98.38 109 SER B C 1
ATOM 3048 O O . SER B 1 109 ? -5.012 16.391 5.434 1 98.38 109 SER B O 1
ATOM 3050 N N . PHE B 1 110 ? -6.52 17.016 3.941 1 98.69 110 PHE B N 1
ATOM 3051 C CA . PHE B 1 110 ? -7.621 16.438 4.703 1 98.69 110 PHE B CA 1
ATOM 3052 C C . PHE B 1 110 ? -7.473 14.914 4.801 1 98.69 110 PHE B C 1
ATOM 3054 O O . PHE B 1 110 ? -7.605 14.344 5.883 1 98.69 110 PHE B O 1
ATOM 3061 N N . GLU B 1 111 ? -7.16 14.273 3.656 1 98.69 111 GLU B N 1
ATOM 3062 C CA . GLU B 1 111 ? -6.996 12.828 3.629 1 98.69 111 GLU B CA 1
ATOM 3063 C C . GLU B 1 111 ? -5.793 12.391 4.465 1 98.69 111 GLU B C 1
ATOM 3065 O O . GLU B 1 111 ? -5.809 11.32 5.074 1 98.69 111 GLU B O 1
ATOM 3070 N N . ASN B 1 112 ? -4.738 13.227 4.523 1 98.88 112 ASN B N 1
ATOM 3071 C CA . ASN B 1 112 ? -3.637 12.914 5.426 1 98.88 112 ASN B CA 1
ATOM 3072 C C . ASN B 1 112 ? -4.121 12.727 6.859 1 98.88 112 ASN B C 1
ATOM 3074 O O . ASN B 1 112 ? -3.658 11.836 7.566 1 98.88 112 ASN B O 1
ATOM 3078 N N . VAL B 1 113 ? -5.082 13.539 7.227 1 98.81 113 VAL B N 1
ATOM 3079 C CA . VAL B 1 113 ? -5.562 13.516 8.602 1 98.81 113 VAL B CA 1
ATOM 3080 C C . VAL B 1 113 ? -6.512 12.336 8.797 1 98.81 113 VAL B C 1
ATOM 3082 O O . VAL B 1 113 ? -6.23 11.43 9.586 1 98.81 113 VAL B O 1
ATOM 3085 N N . ILE B 1 114 ? -7.574 12.258 8.023 1 98.69 114 ILE B N 1
ATOM 3086 C CA . ILE B 1 114 ? -8.625 11.281 8.273 1 98.69 114 ILE B CA 1
ATOM 3087 C C . ILE B 1 114 ? -8.102 9.875 7.996 1 98.69 114 ILE B C 1
ATOM 3089 O O . ILE B 1 114 ? -8.43 8.93 8.719 1 98.69 114 ILE B O 1
ATOM 3093 N N . PHE B 1 115 ? -7.254 9.688 6.973 1 98.81 115 PHE B N 1
ATOM 3094 C CA . PHE B 1 115 ? -6.727 8.367 6.68 1 98.81 115 PHE B CA 1
ATOM 3095 C C . PHE B 1 115 ? -5.723 7.934 7.742 1 98.81 115 PHE B C 1
ATOM 3097 O O . PHE B 1 115 ? -5.609 6.746 8.055 1 98.81 115 PHE B O 1
ATOM 3104 N N . SER B 1 116 ? -4.988 8.898 8.328 1 98.88 116 SER B N 1
ATOM 3105 C CA . SER B 1 116 ? -4.113 8.555 9.445 1 98.88 116 SER B CA 1
ATOM 3106 C C . SER B 1 116 ? -4.918 8.086 10.656 1 98.88 116 SER B C 1
ATOM 3108 O O . SER B 1 116 ? -4.523 7.148 11.344 1 98.88 116 SER B O 1
ATOM 3110 N N . ILE B 1 117 ? -6.051 8.75 10.922 1 98.62 117 ILE B N 1
ATOM 3111 C CA . ILE B 1 117 ? -6.941 8.328 12 1 98.62 117 ILE B CA 1
ATOM 3112 C C . ILE B 1 117 ? -7.457 6.918 11.711 1 98.62 117 ILE B C 1
ATOM 3114 O O . ILE B 1 117 ? -7.492 6.07 12.609 1 98.62 117 ILE B O 1
ATOM 3118 N N . CYS B 1 118 ? -7.805 6.66 10.484 1 98.62 118 CYS B N 1
ATOM 3119 C CA . CYS B 1 118 ? -8.289 5.34 10.094 1 98.62 118 CYS B CA 1
ATOM 3120 C C . CYS B 1 118 ? -7.18 4.297 10.219 1 98.62 118 CYS B C 1
ATOM 3122 O O . CYS B 1 118 ? -7.43 3.172 10.656 1 98.62 118 CYS B O 1
ATOM 3124 N N . ARG B 1 119 ? -5.961 4.66 9.789 1 98.62 119 ARG B N 1
ATOM 3125 C CA . ARG B 1 119 ? -4.812 3.77 9.922 1 98.62 119 ARG B CA 1
ATOM 3126 C C . ARG B 1 119 ? -4.547 3.426 11.383 1 98.62 119 ARG B C 1
ATOM 3128 O O . ARG B 1 119 ? -4.254 2.273 11.711 1 98.62 119 ARG B O 1
ATOM 3135 N N . PHE B 1 120 ? -4.641 4.449 12.242 1 98.62 120 PHE B N 1
ATOM 3136 C CA . PHE B 1 120 ? -4.523 4.238 13.68 1 98.62 120 PHE B CA 1
ATOM 3137 C C . PHE B 1 120 ? -5.555 3.227 14.164 1 98.62 120 PHE B C 1
ATOM 3139 O O . PHE B 1 120 ? -5.223 2.307 14.914 1 98.62 120 PHE B O 1
ATOM 3146 N N . TYR B 1 121 ? -6.762 3.336 13.703 1 98 121 TYR B N 1
ATOM 3147 C CA . TYR B 1 121 ? -7.836 2.422 14.07 1 98 121 TYR B CA 1
ATOM 3148 C C . TYR B 1 121 ? -7.547 1.01 13.578 1 98 121 TYR B C 1
ATOM 3150 O O . TYR B 1 121 ? -7.855 0.031 14.258 1 98 121 TYR B O 1
ATOM 3158 N N . GLU B 1 122 ? -6.996 0.896 12.406 1 97.5 122 GLU B N 1
ATOM 3159 C CA . GLU B 1 122 ? -6.652 -0.419 11.875 1 97.5 122 GLU B CA 1
ATOM 3160 C C . GLU B 1 122 ? -5.684 -1.151 12.797 1 97.5 122 GLU B C 1
ATOM 3162 O O . GLU B 1 122 ? -5.785 -2.367 12.977 1 97.5 122 GLU B O 1
ATOM 3167 N N . VAL B 1 123 ? -4.785 -0.38 13.359 1 97.19 123 VAL B N 1
ATOM 3168 C CA . VAL B 1 123 ? -3.707 -0.977 14.141 1 97.19 123 VAL B CA 1
ATOM 3169 C C . VAL B 1 123 ? -4.195 -1.27 15.562 1 97.19 123 VAL B C 1
ATOM 3171 O O . VAL B 1 123 ? -3.93 -2.342 16.109 1 97.19 123 VAL B O 1
ATOM 3174 N N . PHE B 1 124 ? -5.031 -0.367 16.141 1 96.75 124 PHE B N 1
ATOM 3175 C CA . PHE B 1 124 ? -5.262 -0.455 17.578 1 96.75 124 PHE B CA 1
ATOM 3176 C C . PHE B 1 124 ? -6.73 -0.731 17.875 1 96.75 124 PHE B C 1
ATOM 3178 O O . PHE B 1 124 ? -7.102 -0.982 19.016 1 96.75 124 PHE B O 1
ATOM 3185 N N . LYS B 1 125 ? -7.613 -0.645 16.828 1 95.69 125 LYS B N 1
ATOM 3186 C CA . LYS B 1 125 ? -9.055 -0.828 16.984 1 95.69 125 LYS B CA 1
ATOM 3187 C C . LYS B 1 125 ? -9.641 0.182 17.953 1 95.69 125 LYS B C 1
ATOM 3189 O O . LYS B 1 125 ? -10.555 -0.146 18.719 1 95.69 125 LYS B O 1
ATOM 3194 N N . ARG B 1 126 ? -9.039 1.32 18 1 96.44 126 ARG B N 1
ATOM 3195 C CA . ARG B 1 126 ? -9.508 2.498 18.719 1 96.44 126 ARG B CA 1
ATOM 3196 C C . ARG B 1 126 ? -9.031 3.779 18.047 1 96.44 126 ARG B C 1
ATOM 3198 O O . ARG B 1 126 ? -8.148 3.74 17.172 1 96.44 126 ARG B O 1
ATOM 3205 N N . TYR B 1 127 ? -9.602 4.875 18.453 1 97.44 127 TYR B N 1
ATOM 3206 C CA . TYR B 1 127 ? -9.211 6.168 17.891 1 97.44 127 TYR B CA 1
ATOM 3207 C C . TYR B 1 127 ? -8.234 6.883 18.828 1 97.44 127 TYR B C 1
ATOM 3209 O O . TYR B 1 127 ? -8.203 6.613 20.031 1 97.44 127 TYR B O 1
ATOM 3217 N N . PRO B 1 128 ? -7.387 7.73 18.266 1 98.06 128 PRO B N 1
ATOM 3218 C CA . PRO B 1 128 ? -6.457 8.461 19.141 1 98.06 128 PRO B CA 1
ATOM 3219 C C . PRO B 1 128 ? -7.156 9.477 20.031 1 98.06 128 PRO B C 1
ATOM 3221 O O . PRO B 1 128 ? -8.133 10.102 19.609 1 98.06 128 PRO B O 1
ATOM 3224 N N . GLU B 1 129 ? -6.609 9.641 21.156 1 97.44 129 GLU B N 1
ATOM 3225 C CA . GLU B 1 129 ? -7.062 10.688 22.062 1 97.44 129 GLU B CA 1
ATOM 3226 C C . GLU B 1 129 ? -6.43 12.031 21.719 1 97.44 129 GLU B C 1
ATOM 3228 O O . GLU B 1 129 ? -7.078 13.078 21.828 1 97.44 129 GLU B O 1
ATOM 3233 N N . TYR B 1 130 ? -5.188 11.984 21.344 1 98.06 130 TYR B N 1
ATOM 3234 C CA . TYR B 1 130 ? -4.422 13.172 20.969 1 98.06 130 TYR B CA 1
ATOM 3235 C C . TYR B 1 130 ? -3.857 13.039 19.562 1 98.06 130 TYR B C 1
ATOM 3237 O O . TYR B 1 130 ? -3.535 11.938 19.109 1 98.06 130 TYR B O 1
ATOM 3245 N N . ILE B 1 131 ? -3.73 14.195 18.906 1 98.69 131 ILE B N 1
ATOM 3246 C CA . ILE B 1 131 ? -3.133 14.219 17.578 1 98.69 131 ILE B CA 1
ATOM 3247 C C . ILE B 1 131 ? -2.09 15.328 17.484 1 98.69 131 ILE B C 1
ATOM 3249 O O . ILE B 1 131 ? -2.352 16.469 17.906 1 98.69 131 ILE B O 1
ATOM 3253 N N . THR B 1 132 ? -0.934 15 17.078 1 98.88 132 THR B N 1
ATOM 3254 C CA . THR B 1 132 ? 0.092 15.977 16.734 1 98.88 132 THR B CA 1
ATOM 3255 C C . THR B 1 132 ? 0.406 15.93 15.234 1 98.88 132 THR B C 1
ATOM 3257 O O . THR B 1 132 ? 0.644 14.859 14.68 1 98.88 132 THR B O 1
ATOM 3260 N N . ILE B 1 133 ? 0.36 17.031 14.602 1 98.88 133 ILE B N 1
ATOM 3261 C CA . ILE B 1 133 ? 0.734 17.141 13.195 1 98.88 133 ILE B CA 1
ATOM 3262 C C . ILE B 1 133 ? 2.062 17.891 13.07 1 98.88 133 ILE B C 1
ATOM 3264 O O . ILE B 1 133 ? 2.254 18.938 13.688 1 98.88 133 ILE B O 1
ATOM 3268 N N . ILE B 1 134 ? 2.93 17.344 12.336 1 98.88 134 ILE B N 1
ATOM 3269 C CA . ILE B 1 134 ? 4.207 17.969 12.023 1 98.88 134 ILE B CA 1
ATOM 3270 C C . ILE B 1 134 ? 4.27 18.312 10.539 1 98.88 134 ILE B C 1
ATOM 3272 O O . ILE B 1 134 ? 4.301 17.406 9.695 1 98.88 134 ILE B O 1
ATOM 3276 N N . GLY B 1 135 ? 4.266 19.578 10.164 1 98.56 135 GLY B N 1
ATOM 3277 C CA . GLY B 1 135 ? 4.223 19.984 8.766 1 98.56 135 GLY B CA 1
ATOM 3278 C C . GLY B 1 135 ? 4.625 21.438 8.555 1 98.56 135 GLY B C 1
ATOM 3279 O O . GLY B 1 135 ? 5.254 22.047 9.422 1 98.56 135 GLY B O 1
ATOM 3280 N N . PHE B 1 136 ? 4.328 21.984 7.438 1 98.06 136 PHE B N 1
ATOM 3281 C CA . PHE B 1 136 ? 4.637 23.359 7.105 1 98.06 136 PHE B CA 1
ATOM 3282 C C . PHE B 1 136 ? 3.787 24.328 7.93 1 98.06 136 PHE B C 1
ATOM 3284 O O . PHE B 1 136 ? 2.568 24.156 8.016 1 98.06 136 PHE B O 1
ATOM 3291 N N . GLU B 1 137 ? 4.359 25.328 8.398 1 97.75 137 GLU B N 1
ATOM 3292 C CA . GLU B 1 137 ? 3.674 26.297 9.234 1 97.75 137 GLU B CA 1
ATOM 3293 C C . GLU B 1 137 ? 2.541 26.984 8.477 1 97.75 137 GLU B C 1
ATOM 3295 O O . GLU B 1 137 ? 1.479 27.25 9.047 1 97.75 137 GLU B O 1
ATOM 3300 N N . PHE B 1 138 ? 2.779 27.297 7.254 1 96.62 138 PHE B N 1
ATOM 3301 C CA . PHE B 1 138 ? 1.793 28.047 6.488 1 96.62 138 PHE B CA 1
ATOM 3302 C C . PHE B 1 138 ? 0.537 27.219 6.258 1 96.62 138 PHE B C 1
ATOM 3304 O O . PHE B 1 138 ? -0.463 27.719 5.742 1 96.62 138 PHE B O 1
ATOM 3311 N N . LYS B 1 139 ? 0.551 25.953 6.633 1 97.81 139 LYS B N 1
ATOM 3312 C CA . LYS B 1 139 ? -0.615 25.078 6.48 1 97.81 139 LYS B CA 1
ATOM 3313 C C . LYS B 1 139 ? -1.326 24.875 7.816 1 97.81 139 LYS B C 1
ATOM 3315 O O . LYS B 1 139 ? -2.359 24.203 7.879 1 97.81 139 LYS B O 1
ATOM 3320 N N . ARG B 1 140 ? -0.87 25.438 8.906 1 97.62 140 ARG B N 1
ATOM 3321 C CA . ARG B 1 140 ? -1.377 25.25 10.266 1 97.62 140 ARG B CA 1
ATOM 3322 C C . ARG B 1 140 ? -2.879 25.516 10.328 1 97.62 140 ARG B C 1
ATOM 3324 O O . ARG B 1 140 ? -3.633 24.688 10.852 1 97.62 140 ARG B O 1
ATOM 3331 N N . GLU B 1 141 ? -3.27 26.578 9.789 1 95.81 141 GLU B N 1
ATOM 3332 C CA . GLU B 1 141 ? -4.672 26.984 9.883 1 95.81 141 GLU B CA 1
ATOM 3333 C C . GLU B 1 141 ? -5.582 25.953 9.227 1 95.81 141 GLU B C 1
ATOM 3335 O O . GLU B 1 141 ? -6.617 25.578 9.789 1 95.81 141 GLU B O 1
ATOM 3340 N N . ARG B 1 142 ? -5.203 25.5 8.109 1 97.12 142 ARG B N 1
ATOM 3341 C CA . ARG B 1 142 ? -5.996 24.531 7.359 1 97.12 142 ARG B CA 1
ATOM 3342 C C . ARG B 1 142 ? -6.129 23.234 8.125 1 97.12 142 ARG B C 1
ATOM 3344 O O . ARG B 1 142 ? -7.23 22.688 8.266 1 97.12 142 ARG B O 1
ATOM 3351 N N . PHE B 1 143 ? -5.039 22.719 8.672 1 98.38 143 PHE B N 1
ATOM 3352 C CA . PHE B 1 143 ? -5.043 21.453 9.398 1 98.38 143 PHE B CA 1
ATOM 3353 C C . PHE B 1 143 ? -5.848 21.562 10.688 1 98.38 143 PHE B C 1
ATOM 3355 O O . PHE B 1 143 ? -6.703 20.734 10.969 1 98.38 143 PHE B O 1
ATOM 3362 N N . LEU B 1 144 ? -5.617 22.609 11.492 1 97.81 144 LEU B N 1
ATOM 3363 C CA . LEU B 1 144 ? -6.215 22.719 12.82 1 97.81 144 LEU B CA 1
ATOM 3364 C C . LEU B 1 144 ? -7.668 23.172 12.727 1 97.81 144 LEU B C 1
ATOM 3366 O O . LEU B 1 144 ? -8.562 22.547 13.305 1 97.81 144 LEU B O 1
ATOM 3370 N N . ASN B 1 145 ? -7.945 24.203 11.922 1 97.06 145 ASN B N 1
ATOM 3371 C CA . ASN B 1 145 ? -9.266 24.828 11.953 1 97.06 145 ASN B CA 1
ATOM 3372 C C . ASN B 1 145 ? -10.203 24.188 10.93 1 97.06 145 ASN B C 1
ATOM 3374 O O . ASN B 1 145 ? -11.367 23.938 11.234 1 97.06 145 ASN B O 1
ATOM 3378 N N . LEU B 1 146 ? -9.711 23.922 9.734 1 98 146 LEU B N 1
ATOM 3379 C CA . LEU B 1 146 ? -10.602 23.422 8.695 1 98 146 LEU B CA 1
ATOM 3380 C C . LEU B 1 146 ? -10.75 21.906 8.789 1 98 146 LEU B C 1
ATOM 3382 O O . LEU B 1 146 ? -11.875 21.391 8.844 1 98 146 LEU B O 1
ATOM 3386 N N . HIS B 1 147 ? -9.633 21.141 8.852 1 98.56 147 HIS B N 1
ATOM 3387 C CA . HIS B 1 147 ? -9.703 19.688 8.805 1 98.56 147 HIS B CA 1
ATOM 3388 C C . HIS B 1 147 ? -10.117 19.109 10.156 1 98.56 147 HIS B C 1
ATOM 3390 O O . HIS B 1 147 ? -11.148 18.453 10.266 1 98.56 147 HIS B O 1
ATOM 3396 N N . LEU B 1 148 ? -9.383 19.438 11.25 1 98.19 148 LEU B N 1
ATOM 3397 C CA . LEU B 1 148 ? -9.586 18.781 12.531 1 98.19 148 LEU B CA 1
ATOM 3398 C C . LEU B 1 148 ? -10.789 19.359 13.266 1 98.19 148 LEU B C 1
ATOM 3400 O O . LEU B 1 148 ? -11.625 18.609 13.781 1 98.19 148 LEU B O 1
ATOM 3404 N N . SER B 1 149 ? -10.906 20.672 13.289 1 96.12 149 SER B N 1
ATOM 3405 C CA . SER B 1 149 ? -11.984 21.297 14.047 1 96.12 149 SER B CA 1
ATOM 3406 C C . SER B 1 149 ? -13.281 21.312 13.25 1 96.12 149 SER B C 1
ATOM 3408 O O . SER B 1 149 ? -14.234 20.609 13.602 1 96.12 149 SER B O 1
ATOM 3410 N N . GLN B 1 150 ? -13.289 21.938 12.094 1 96.06 150 GLN B N 1
ATOM 3411 C CA . GLN B 1 150 ? -14.516 22.141 11.336 1 96.06 150 GLN B CA 1
ATOM 3412 C C . GLN B 1 150 ? -15 20.828 10.727 1 96.06 150 GLN B C 1
ATOM 3414 O O . GLN B 1 150 ? -16.141 20.422 10.961 1 96.06 150 GLN B O 1
ATOM 3419 N N . ALA B 1 151 ? -14.188 20.141 10.023 1 97.62 151 ALA B N 1
ATOM 3420 C CA . ALA B 1 151 ? -14.617 19 9.242 1 97.62 151 ALA B CA 1
ATOM 3421 C C . ALA B 1 151 ? -14.805 17.766 10.125 1 97.62 151 ALA B C 1
ATOM 3423 O O . ALA B 1 151 ? -15.797 17.047 9.984 1 97.62 151 ALA B O 1
ATOM 3424 N N . LEU B 1 152 ? -13.906 17.516 11.109 1 97.81 152 LEU B N 1
ATOM 3425 C CA . LEU B 1 152 ? -13.898 16.25 11.836 1 97.81 152 LEU B CA 1
ATOM 3426 C C . LEU B 1 152 ? -14.406 16.438 13.258 1 97.81 152 LEU B C 1
ATOM 3428 O O . LEU B 1 152 ? -14.711 15.461 13.945 1 97.81 152 LEU B O 1
ATOM 3432 N N . ARG B 1 153 ? -14.5 17.641 13.758 1 97 153 ARG B N 1
ATOM 3433 C CA . ARG B 1 153 ? -14.961 17.969 15.102 1 97 153 ARG B CA 1
ATOM 3434 C C . ARG B 1 153 ? -14.078 17.328 16.156 1 97 153 ARG B C 1
ATOM 3436 O O . ARG B 1 153 ? -14.57 16.859 17.188 1 97 153 ARG B O 1
ATOM 3443 N N . PHE B 1 154 ? -12.812 17.188 15.836 1 97.31 154 PHE B N 1
ATOM 3444 C CA . PHE B 1 154 ? -11.867 16.719 16.844 1 97.31 154 PHE B CA 1
ATOM 3445 C C . PHE B 1 154 ? -11.609 17.781 17.891 1 97.31 154 PHE B C 1
ATOM 3447 O O . PHE B 1 154 ? -11.461 18.969 17.562 1 97.31 154 PHE B O 1
ATOM 3454 N N . PRO B 1 155 ? -11.602 17.469 19.172 1 95.62 155 PRO B N 1
ATOM 3455 C CA . PRO B 1 155 ? -11.43 18.484 20.219 1 95.62 155 PRO B CA 1
ATOM 3456 C C . PRO B 1 155 ? -10.133 19.266 20.078 1 95.62 155 PRO B C 1
ATOM 3458 O O . PRO B 1 155 ? -9.047 18.688 20.047 1 95.62 155 PRO B O 1
ATOM 3461 N N . ARG B 1 156 ? -10.234 20.531 20.031 1 95.56 156 ARG B N 1
ATOM 3462 C CA . ARG B 1 156 ? -9.109 21.406 19.734 1 95.56 156 ARG B CA 1
ATOM 3463 C C . ARG B 1 156 ? -8.047 21.328 20.812 1 95.56 156 ARG B C 1
ATOM 3465 O O . ARG B 1 156 ? -6.855 21.484 20.531 1 95.56 156 ARG B O 1
ATOM 3472 N N . ASP B 1 157 ? -8.422 21.062 22.031 1 96.12 157 ASP B N 1
ATOM 3473 C CA . ASP B 1 157 ? -7.48 21.031 23.141 1 96.12 157 ASP B CA 1
ATOM 3474 C C . ASP B 1 157 ? -6.648 19.75 23.141 1 96.12 157 ASP B C 1
ATOM 3476 O O . ASP B 1 157 ? -5.75 19.594 23.969 1 96.12 157 ASP B O 1
ATOM 3480 N N . ARG B 1 158 ? -6.891 18.891 22.172 1 97.56 158 ARG B N 1
ATOM 3481 C CA . ARG B 1 158 ? -6.168 17.609 22.109 1 97.56 158 ARG B CA 1
ATOM 3482 C C . ARG B 1 158 ? -5.379 17.5 20.812 1 97.56 158 ARG B C 1
ATOM 3484 O O . ARG B 1 158 ? -4.949 16.406 20.422 1 97.56 158 ARG B O 1
ATOM 3491 N N . VAL B 1 159 ? -5.277 18.641 20.125 1 98 159 VAL B N 1
ATOM 3492 C CA . VAL B 1 159 ? -4.535 18.656 18.859 1 98 159 VAL B CA 1
ATOM 3493 C C . VAL B 1 159 ? -3.363 19.625 18.969 1 98 159 VAL B C 1
ATOM 3495 O O . VAL B 1 159 ? -3.504 20.719 19.516 1 98 159 VAL B O 1
ATOM 3498 N N . TYR B 1 160 ? -2.266 19.219 18.5 1 97.81 160 TYR B N 1
ATOM 3499 C CA . TYR B 1 160 ? -1.046 20.016 18.469 1 97.81 160 TYR B CA 1
ATOM 3500 C C . TYR B 1 160 ? -0.456 20.062 17.062 1 97.81 160 TYR B C 1
ATOM 3502 O O . TYR B 1 160 ? -0.643 19.141 16.266 1 97.81 160 TYR B O 1
ATOM 3510 N N . TYR B 1 161 ? 0.161 21.188 16.781 1 98.69 161 TYR B N 1
ATOM 3511 C CA . TYR B 1 161 ? 0.802 21.391 15.484 1 98.69 161 TYR B CA 1
ATOM 3512 C C . TYR B 1 161 ? 2.223 21.906 15.656 1 98.69 161 TYR B C 1
ATOM 3514 O O . TYR B 1 161 ? 2.449 22.891 16.375 1 98.69 161 TYR B O 1
ATOM 3522 N N . ILE B 1 162 ? 3.156 21.234 15.086 1 98.75 162 ILE B N 1
ATOM 3523 C CA . ILE B 1 162 ? 4.547 21.672 15.047 1 98.75 162 ILE B CA 1
ATOM 3524 C C . ILE B 1 162 ? 4.938 22.016 13.617 1 98.75 162 ILE B C 1
ATOM 3526 O O . ILE B 1 162 ? 4.945 21.156 12.742 1 98.75 162 ILE B O 1
ATOM 3530 N N . GLY B 1 163 ? 5.246 23.281 13.398 1 98.19 163 GLY B N 1
ATOM 3531 C CA . GLY B 1 163 ? 5.449 23.75 12.039 1 98.19 163 GLY B CA 1
ATOM 3532 C C . GLY B 1 163 ? 6.855 24.266 11.789 1 98.19 163 GLY B C 1
ATOM 3533 O O . GLY B 1 163 ? 7.531 24.719 12.711 1 98.19 163 GLY B O 1
ATOM 3534 N N . ASN B 1 164 ? 7.293 24.094 10.531 1 97.44 164 ASN B N 1
ATOM 3535 C CA . ASN B 1 164 ? 8.492 24.75 10.023 1 97.44 164 ASN B CA 1
ATOM 3536 C C . ASN B 1 164 ? 8.227 25.453 8.695 1 97.44 164 ASN B C 1
ATOM 3538 O O . ASN B 1 164 ? 7.098 25.484 8.219 1 97.44 164 ASN B O 1
ATOM 3542 N N . SER B 1 165 ? 9.227 26.188 8.227 1 96.12 165 SER B N 1
ATOM 3543 C CA . SER B 1 165 ? 9.078 26.969 6.996 1 96.12 165 SER B CA 1
ATOM 3544 C C . SER B 1 165 ? 10.227 26.672 6.027 1 96.12 165 SER B C 1
ATOM 3546 O O . SER B 1 165 ? 11.344 26.391 6.453 1 96.12 165 SER B O 1
ATOM 3548 N N . PRO B 1 166 ? 9.836 26.734 4.746 1 94.62 166 PRO B N 1
ATOM 3549 C CA . PRO B 1 166 ? 10.922 26.594 3.771 1 94.62 166 PRO B CA 1
ATOM 3550 C C . PRO B 1 166 ? 12.008 27.656 3.955 1 94.62 166 PRO B C 1
ATOM 3552 O O . PRO B 1 166 ? 11.797 28.656 4.648 1 94.62 166 PRO B O 1
ATOM 3555 N N . ASN B 1 167 ? 13.18 27.297 3.418 1 91.31 167 ASN B N 1
ATOM 3556 C CA . ASN B 1 167 ? 14.305 28.219 3.484 1 91.31 167 ASN B CA 1
ATOM 3557 C C . ASN B 1 167 ? 14.891 28.484 2.102 1 91.31 167 ASN B C 1
ATOM 3559 O O . ASN B 1 167 ? 15.867 27.844 1.707 1 91.31 167 ASN B O 1
ATOM 3563 N N . PRO B 1 168 ? 14.422 29.516 1.429 1 92.44 168 PRO B N 1
ATOM 3564 C CA . PRO B 1 168 ? 15.039 29.922 0.162 1 92.44 168 PRO B CA 1
ATOM 3565 C C . PRO B 1 168 ? 16.359 30.672 0.357 1 92.44 168 PRO B C 1
ATOM 3567 O O . PRO B 1 168 ? 16.391 31.891 0.189 1 92.44 168 PRO B O 1
ATOM 3570 N N . ASN B 1 169 ? 17.359 29.938 0.547 1 87.75 169 ASN B N 1
ATOM 3571 C CA . ASN B 1 169 ? 18.625 30.5 1.008 1 87.75 169 ASN B CA 1
ATOM 3572 C C . ASN B 1 169 ? 19.312 31.312 -0.087 1 87.75 169 ASN B C 1
ATOM 3574 O O . ASN B 1 169 ? 20.188 32.125 0.198 1 87.75 169 ASN B O 1
ATOM 3578 N N . HIS B 1 170 ? 18.938 31.188 -1.222 1 89.75 170 HIS B N 1
ATOM 3579 C CA . HIS B 1 170 ? 19.594 31.875 -2.328 1 89.75 170 HIS B CA 1
ATOM 3580 C C . HIS B 1 170 ? 18.953 33.219 -2.594 1 89.75 170 HIS B C 1
ATOM 3582 O O . HIS B 1 170 ? 19.5 34.031 -3.363 1 89.75 170 HIS B O 1
ATOM 3588 N N . LEU B 1 171 ? 17.922 33.531 -1.991 1 90.5 171 LEU B N 1
ATOM 3589 C CA . LEU B 1 171 ? 17.172 34.75 -2.242 1 90.5 171 LEU B CA 1
ATOM 3590 C C . LEU B 1 171 ? 17.625 35.875 -1.305 1 90.5 171 LEU B C 1
ATOM 3592 O O . LEU B 1 171 ? 18.078 35.594 -0.189 1 90.5 171 LEU B O 1
ATOM 3596 N N . THR B 1 172 ? 17.5 37.062 -1.797 1 92.75 172 THR B N 1
ATOM 3597 C CA . THR B 1 172 ? 17.719 38.219 -0.947 1 92.75 172 THR B CA 1
ATOM 3598 C C . THR B 1 172 ? 16.578 38.375 0.05 1 92.75 172 THR B C 1
ATOM 3600 O O . THR B 1 172 ? 15.547 37.719 -0.061 1 92.75 172 THR B O 1
ATOM 3603 N N . LYS B 1 173 ? 16.828 39.281 0.943 1 92.75 173 LYS B N 1
ATOM 3604 C CA . LYS B 1 173 ? 15.805 39.5 1.96 1 92.75 173 LYS B CA 1
ATOM 3605 C C . LYS B 1 173 ? 14.492 39.969 1.327 1 92.75 173 LYS B C 1
ATOM 3607 O O . LYS B 1 173 ? 13.422 39.469 1.7 1 92.75 173 LYS B O 1
ATOM 3612 N N . GLU B 1 174 ? 14.594 40.812 0.447 1 93.44 174 GLU B N 1
ATOM 3613 C CA . GLU B 1 174 ? 13.398 41.312 -0.228 1 93.44 174 GLU B CA 1
ATOM 3614 C C . GLU B 1 174 ? 12.711 40.219 -1.029 1 93.44 174 GLU B C 1
ATOM 3616 O O . GLU B 1 174 ? 11.484 40.125 -1.022 1 93.44 174 GLU B O 1
ATOM 3621 N N . GLU B 1 175 ? 13.484 39.438 -1.664 1 93.5 175 GLU B N 1
ATOM 3622 C CA . GLU B 1 175 ? 12.969 38.312 -2.451 1 93.5 175 GLU B CA 1
ATOM 3623 C C . GLU B 1 175 ? 12.32 37.25 -1.558 1 93.5 175 GLU B C 1
ATOM 3625 O O . GLU B 1 175 ? 11.328 36.625 -1.941 1 93.5 175 GLU B O 1
ATOM 3630 N N . LYS B 1 176 ? 12.867 37.094 -0.401 1 93.31 176 LYS B N 1
ATOM 3631 C CA . LYS B 1 176 ? 12.305 36.156 0.563 1 93.31 176 LYS B CA 1
ATOM 3632 C C . LYS B 1 176 ? 10.938 36.625 1.053 1 93.31 176 LYS B C 1
ATOM 3634 O O . LYS B 1 176 ? 10.016 35.812 1.191 1 93.31 176 LYS B O 1
ATOM 3639 N N . ASP B 1 177 ? 10.844 37.844 1.327 1 94.19 177 ASP B N 1
ATOM 3640 C CA . ASP B 1 177 ? 9.555 38.406 1.75 1 94.19 177 ASP B CA 1
ATOM 3641 C C . ASP B 1 177 ? 8.484 38.156 0.684 1 94.19 177 ASP B C 1
ATOM 3643 O O . ASP B 1 177 ? 7.359 37.781 1.001 1 94.19 177 ASP B O 1
ATOM 3647 N N . LYS B 1 178 ? 8.914 38.438 -0.505 1 94.25 178 LYS B N 1
ATOM 3648 C CA . LYS B 1 178 ? 7.992 38.219 -1.618 1 94.25 178 LYS B CA 1
ATOM 3649 C C . LYS B 1 178 ? 7.648 36.719 -1.767 1 94.25 178 LYS B C 1
ATOM 3651 O O . LYS B 1 178 ? 6.496 36.375 -2.035 1 94.25 178 LYS B O 1
ATOM 3656 N N . TYR B 1 179 ? 8.633 35.938 -1.578 1 93.56 179 TYR B N 1
ATOM 3657 C CA . TYR B 1 179 ? 8.438 34.5 -1.646 1 93.56 179 TYR B CA 1
ATOM 3658 C C . TYR B 1 179 ? 7.395 34.031 -0.638 1 93.56 179 TYR B C 1
ATOM 3660 O O . TYR B 1 179 ? 6.465 33.312 -0.988 1 93.56 179 TYR B O 1
ATOM 3668 N N . PHE B 1 180 ? 7.5 34.438 0.557 1 94.5 180 PHE B N 1
ATOM 3669 C CA . PHE B 1 180 ? 6.602 34 1.614 1 94.5 180 PHE B CA 1
ATOM 3670 C C . PHE B 1 180 ? 5.219 34.625 1.447 1 94.5 180 PHE B C 1
ATOM 3672 O O . PHE B 1 180 ? 4.207 34 1.78 1 94.5 180 PHE B O 1
ATOM 3679 N N . GLU B 1 181 ? 5.18 35.812 0.938 1 94.94 181 GLU B N 1
ATOM 3680 C CA . GLU B 1 181 ? 3.889 36.406 0.628 1 94.94 181 GLU B CA 1
ATOM 3681 C C . GLU B 1 181 ? 3.154 35.625 -0.45 1 94.94 181 GLU B C 1
ATOM 3683 O O . GLU B 1 181 ? 1.955 35.375 -0.329 1 94.94 181 GLU B O 1
ATOM 3688 N N . ASP B 1 182 ? 3.893 35.281 -1.44 1 94.38 182 ASP B N 1
ATOM 3689 C CA . ASP B 1 182 ? 3.322 34.5 -2.521 1 94.38 182 ASP B CA 1
ATOM 3690 C C . ASP B 1 182 ? 2.879 33.125 -2.018 1 94.38 182 ASP B C 1
ATOM 3692 O O . ASP B 1 182 ? 1.84 32.594 -2.434 1 94.38 182 ASP B O 1
ATOM 3696 N N . LEU B 1 183 ? 3.697 32.594 -1.172 1 93.88 183 LEU B N 1
ATOM 3697 C CA . LEU B 1 183 ? 3.396 31.297 -0.59 1 93.88 183 LEU B CA 1
ATOM 3698 C C . LEU B 1 183 ? 2.098 31.344 0.21 1 93.88 183 LEU B C 1
ATOM 3700 O O . LEU B 1 183 ? 1.237 30.484 0.055 1 93.88 183 LEU B O 1
ATOM 3704 N N . ARG B 1 184 ? 1.935 32.312 1.015 1 94.81 184 ARG B N 1
ATOM 3705 C CA . ARG B 1 184 ? 0.734 32.469 1.829 1 94.81 184 ARG B CA 1
ATOM 3706 C C . ARG B 1 184 ? -0.489 32.75 0.956 1 94.81 184 ARG B C 1
ATOM 3708 O O . ARG B 1 184 ? -1.564 32.188 1.204 1 94.81 184 ARG B O 1
ATOM 3715 N N . SER B 1 185 ? -0.285 33.531 -0.036 1 95.38 185 SER B N 1
ATOM 3716 C CA . SER B 1 185 ? -1.382 33.844 -0.941 1 95.38 185 SER B CA 1
ATOM 3717 C C . SER B 1 185 ? -1.832 32.625 -1.728 1 95.38 185 SER B C 1
ATOM 3719 O O . SER B 1 185 ? -3.031 32.406 -1.916 1 95.38 185 SER B O 1
ATOM 3721 N N . SER B 1 186 ? -0.884 31.906 -2.191 1 94 186 SER B N 1
ATOM 3722 C CA . SER B 1 186 ? -1.189 30.688 -2.93 1 94 186 SER B CA 1
ATOM 3723 C C . SER B 1 186 ? -1.909 29.672 -2.047 1 94 186 SER B C 1
ATOM 3725 O O . SER B 1 186 ? -2.889 29.062 -2.471 1 94 186 SER B O 1
ATOM 3727 N N . GLU B 1 187 ? -1.435 29.531 -0.805 1 94.62 187 GLU B N 1
ATOM 3728 C CA . GLU B 1 187 ? -2.084 28.656 0.172 1 94.62 187 GLU B CA 1
ATOM 3729 C C . GLU B 1 187 ? -3.525 29.094 0.425 1 94.62 187 GLU B C 1
ATOM 3731 O O . GLU B 1 187 ? -4.438 28.266 0.447 1 94.62 187 GLU B O 1
ATOM 3736 N N . TYR B 1 188 ? -3.729 30.312 0.609 1 94.75 188 TYR B N 1
ATOM 3737 C CA . TYR B 1 188 ? -5.066 30.828 0.881 1 94.75 188 TYR B CA 1
ATOM 3738 C C . TYR B 1 188 ? -5.988 30.609 -0.312 1 94.75 188 TYR B C 1
ATOM 3740 O O . TYR B 1 188 ? -7.082 30.062 -0.167 1 94.75 188 TYR B O 1
ATOM 3748 N N . ARG B 1 189 ? -5.52 30.859 -1.519 1 94.75 189 ARG B N 1
ATOM 3749 C CA . ARG B 1 189 ? -6.344 30.844 -2.721 1 94.75 189 ARG B CA 1
ATOM 3750 C C . ARG B 1 189 ? -6.609 29.422 -3.189 1 94.75 189 ARG B C 1
ATOM 3752 O O . ARG B 1 189 ? -7.73 29.094 -3.584 1 94.75 189 ARG B O 1
ATOM 3759 N N . ASN B 1 190 ? -5.602 28.625 -3.057 1 92.62 190 ASN B N 1
ATOM 3760 C CA . ASN B 1 190 ? -5.703 27.312 -3.711 1 92.62 190 ASN B CA 1
ATOM 3761 C C . ASN B 1 190 ? -6.098 26.219 -2.725 1 92.62 190 ASN B C 1
ATOM 3763 O O . ASN B 1 190 ? -6.512 25.141 -3.131 1 92.62 190 ASN B O 1
ATOM 3767 N N . ALA B 1 191 ? -6 26.5 -1.451 1 94.5 191 ALA B N 1
ATOM 3768 C CA . ALA B 1 191 ? -6.273 25.453 -0.479 1 94.5 191 ALA B CA 1
ATOM 3769 C C . ALA B 1 191 ? -7.293 25.906 0.558 1 94.5 191 ALA B C 1
ATOM 3771 O O . ALA B 1 191 ? -8.406 25.391 0.617 1 94.5 191 ALA B O 1
ATOM 3772 N N . VAL B 1 192 ? -7.039 26.938 1.278 1 96.31 192 VAL B N 1
ATOM 3773 C CA . VAL B 1 192 ? -7.891 27.359 2.383 1 96.31 192 VAL B CA 1
ATOM 3774 C C . VAL B 1 192 ? -9.281 27.703 1.856 1 96.31 192 VAL B C 1
ATOM 3776 O O . VAL B 1 192 ? -10.281 27.172 2.336 1 96.31 192 VAL B O 1
ATOM 3779 N N . GLN B 1 193 ? -9.367 28.469 0.852 1 96.75 193 GLN B N 1
ATOM 3780 C CA . GLN B 1 193 ? -10.648 28.906 0.312 1 96.75 193 GLN B CA 1
ATOM 3781 C C . GLN B 1 193 ? -11.438 27.734 -0.256 1 96.75 193 GLN B C 1
ATOM 3783 O O . GLN B 1 193 ? -12.656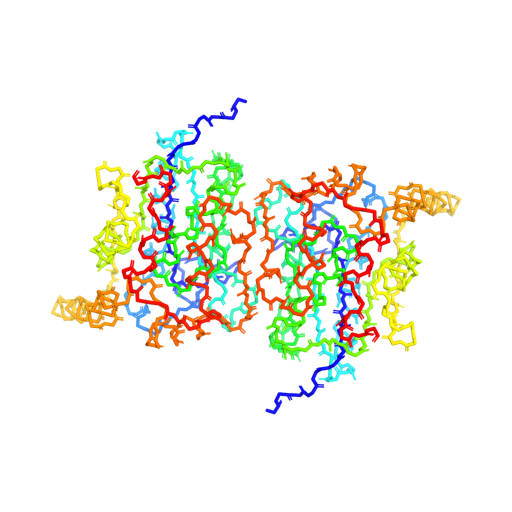 27.656 -0.092 1 96.75 193 GLN B O 1
ATOM 3788 N N . GLU B 1 194 ? -10.711 26.891 -0.917 1 97.12 194 GLU B N 1
ATOM 3789 C CA . GLU B 1 194 ? -11.367 25.734 -1.516 1 97.12 194 GLU B CA 1
ATOM 3790 C C . GLU B 1 194 ? -11.906 24.781 -0.444 1 97.12 194 GLU B C 1
ATOM 3792 O O . GLU B 1 194 ? -13.031 24.297 -0.548 1 97.12 194 GLU B O 1
ATOM 3797 N N . PHE B 1 195 ? -11.188 24.594 0.678 1 97.75 195 PHE B N 1
ATOM 3798 C CA . PHE B 1 195 ? -11.617 23.688 1.732 1 97.75 195 PHE B CA 1
ATOM 3799 C C . PHE B 1 195 ? -12.672 24.344 2.619 1 97.75 195 PHE B C 1
ATOM 3801 O O . PHE B 1 195 ? -13.438 23.641 3.301 1 97.75 195 PHE B O 1
ATOM 3808 N N . ARG B 1 196 ? -12.672 25.641 2.658 1 97.19 196 ARG B N 1
ATOM 3809 C CA . ARG B 1 196 ? -13.758 26.312 3.363 1 97.19 196 ARG B CA 1
ATOM 3810 C C . ARG B 1 196 ? -15.102 26.031 2.705 1 97.19 196 ARG B C 1
ATOM 3812 O O . ARG B 1 196 ? -16.125 25.922 3.391 1 97.19 196 ARG B O 1
ATOM 3819 N N . LYS B 1 197 ? -15.094 25.859 1.397 1 96.62 197 LYS B N 1
ATOM 3820 C CA . LYS B 1 197 ? -16.297 25.594 0.627 1 96.62 197 LYS B CA 1
ATOM 3821 C C . LYS B 1 197 ? -16.609 24.109 0.579 1 96.62 197 LYS B C 1
ATOM 3823 O O . LYS B 1 197 ? -17.766 23.703 0.591 1 96.62 197 LYS B O 1
ATOM 3828 N N . ASP B 1 198 ? -15.633 23.297 0.497 1 97.5 198 ASP B N 1
ATOM 3829 C CA . ASP B 1 198 ? -15.688 21.844 0.359 1 97.5 198 ASP B CA 1
ATOM 3830 C C . ASP B 1 198 ? -14.891 21.156 1.464 1 97.5 198 ASP B C 1
ATOM 3832 O O . ASP B 1 198 ? -13.758 20.734 1.239 1 97.5 198 ASP B O 1
ATOM 3836 N N . TRP B 1 199 ? -15.539 20.969 2.6 1 98.12 199 TRP B N 1
ATOM 3837 C CA . TRP B 1 199 ? -14.875 20.578 3.84 1 98.12 199 TRP B CA 1
ATOM 3838 C C . TRP B 1 199 ? -14.109 19.266 3.666 1 98.12 199 TRP B C 1
ATOM 3840 O O . TRP B 1 199 ? -13.086 19.047 4.324 1 98.12 199 TRP B O 1
ATOM 3850 N N . TYR B 1 200 ? -14.617 18.469 2.779 1 98 200 TYR B N 1
ATOM 3851 C CA . TYR B 1 200 ? -14.102 17.109 2.703 1 98 200 TYR B CA 1
ATOM 3852 C C . TYR B 1 200 ? -13.422 16.859 1.365 1 98 200 TYR B C 1
ATOM 3854 O O . TYR B 1 200 ? -13 15.734 1.075 1 98 200 TYR B O 1
ATOM 3862 N N . GLY B 1 201 ? -13.297 17.875 0.517 1 96.81 201 GLY B N 1
ATOM 3863 C CA . GLY B 1 201 ? -12.578 17.812 -0.746 1 96.81 201 GLY B CA 1
ATOM 3864 C C . GLY B 1 201 ? -13.203 16.859 -1.744 1 96.81 201 GLY B C 1
ATOM 3865 O O . GLY B 1 201 ? -12.492 16.156 -2.469 1 96.81 201 GLY B O 1
ATOM 3866 N N . VAL B 1 202 ? -14.492 16.797 -1.823 1 96 202 VAL B N 1
ATOM 3867 C CA . VAL B 1 202 ? -15.133 15.781 -2.652 1 96 202 VAL B CA 1
ATOM 3868 C C . VAL B 1 202 ? -15.875 16.453 -3.809 1 96 202 VAL B C 1
ATOM 3870 O O . VAL B 1 202 ? -16.453 15.773 -4.66 1 96 202 VAL B O 1
ATOM 3873 N N . GLN B 1 203 ? -15.883 17.766 -3.826 1 95.12 203 GLN B N 1
ATOM 3874 C CA . GLN B 1 203 ? -16.516 18.484 -4.922 1 95.12 203 GLN B CA 1
ATOM 3875 C C . GLN B 1 203 ? -15.57 18.625 -6.113 1 95.12 203 GLN B C 1
ATOM 3877 O O . GLN B 1 203 ? -14.398 18.234 -6.031 1 95.12 203 GLN B O 1
ATOM 3882 N N . ASP B 1 204 ? -15.977 19.234 -7.164 1 93.38 204 ASP B N 1
ATOM 3883 C CA . ASP B 1 204 ? -15.344 19.172 -8.477 1 93.38 204 ASP B CA 1
ATOM 3884 C C . ASP B 1 204 ? -13.898 19.656 -8.414 1 93.38 204 ASP B C 1
ATOM 3886 O O . ASP B 1 204 ? -12.984 18.969 -8.867 1 93.38 204 ASP B O 1
ATOM 3890 N N . VAL B 1 205 ? -13.672 20.828 -7.84 1 95.12 205 VAL B N 1
ATOM 3891 C CA . VAL B 1 205 ? -12.352 21.453 -7.879 1 95.12 205 VAL B CA 1
ATOM 3892 C C . VAL B 1 205 ? -11.344 20.594 -7.125 1 95.12 205 VAL B C 1
ATOM 3894 O O . VAL B 1 205 ? -10.328 20.172 -7.691 1 95.12 205 VAL B O 1
ATOM 3897 N N . LEU B 1 206 ? -11.609 20.281 -5.91 1 96.62 206 LEU B N 1
ATOM 3898 C CA . LEU B 1 206 ? -10.672 19.547 -5.078 1 96.62 206 LEU B CA 1
ATOM 3899 C C . LEU B 1 206 ? -10.602 18.078 -5.512 1 96.62 206 LEU B C 1
ATOM 3901 O O . LEU B 1 206 ? -9.539 17.453 -5.441 1 96.62 206 LEU B O 1
ATOM 3905 N N . MET B 1 207 ? -11.664 17.531 -5.98 1 95.75 207 MET B N 1
ATOM 3906 C CA . MET B 1 207 ? -11.664 16.141 -6.441 1 95.75 207 MET B CA 1
ATOM 3907 C C . MET B 1 207 ? -10.789 15.984 -7.68 1 95.75 207 MET B C 1
ATOM 3909 O O . MET B 1 207 ? -10.109 14.969 -7.836 1 95.75 207 MET B O 1
ATOM 3913 N N . SER B 1 208 ? -10.891 16.969 -8.562 1 96 208 SER B N 1
ATOM 3914 C CA . SER B 1 208 ? -10.047 16.922 -9.75 1 96 208 SER B CA 1
ATOM 3915 C C . SER B 1 208 ? -8.57 16.922 -9.375 1 96 208 SER B C 1
ATOM 3917 O O . SER B 1 208 ? -7.773 16.188 -9.977 1 96 208 SER B O 1
ATOM 3919 N N . LYS B 1 209 ? -8.211 17.656 -8.367 1 95.94 209 LYS B N 1
ATOM 3920 C CA . LYS B 1 209 ? -6.836 17.672 -7.879 1 95.94 209 LYS B CA 1
ATOM 3921 C C . LYS B 1 209 ? -6.441 16.328 -7.293 1 95.94 209 LYS B C 1
ATOM 3923 O O . LYS B 1 209 ? -5.34 15.828 -7.539 1 95.94 209 LYS B O 1
ATOM 3928 N N . LYS B 1 210 ? -7.332 15.734 -6.562 1 96.62 210 LYS B N 1
ATOM 3929 C CA . LYS B 1 210 ? -7.094 14.422 -5.969 1 96.62 210 LYS B CA 1
ATOM 3930 C C . LYS B 1 210 ? -6.867 13.367 -7.047 1 96.62 210 LYS B C 1
ATOM 3932 O O . LYS B 1 210 ? -5.973 12.523 -6.922 1 96.62 210 LYS B O 1
ATOM 3937 N N . GLU B 1 211 ? -7.664 13.414 -8.047 1 95.75 211 GLU B N 1
ATOM 3938 C CA . GLU B 1 211 ? -7.586 12.422 -9.117 1 95.75 211 GLU B CA 1
ATOM 3939 C C . GLU B 1 211 ? -6.238 12.484 -9.828 1 95.75 211 GLU B C 1
ATOM 3941 O O . GLU B 1 211 ? -5.668 11.453 -10.18 1 95.75 211 GLU B O 1
ATOM 3946 N N . LYS B 1 212 ? -5.711 13.672 -9.977 1 96.44 212 LYS B N 1
ATOM 3947 C CA . LYS B 1 212 ? -4.41 13.852 -10.617 1 96.44 212 LYS B CA 1
ATOM 3948 C C . LYS B 1 212 ? -3.291 13.281 -9.75 1 96.44 212 LYS B C 1
ATOM 3950 O O . LYS B 1 212 ? -2.23 12.914 -10.258 1 96.44 212 LYS B O 1
ATOM 3955 N N . ARG B 1 213 ? -3.594 13.203 -8.445 1 97.19 213 ARG B N 1
ATOM 3956 C CA . ARG B 1 213 ? -2.598 12.734 -7.492 1 97.19 213 ARG B CA 1
ATOM 3957 C C . ARG B 1 213 ? -2.795 11.25 -7.184 1 97.19 213 ARG B C 1
ATOM 3959 O O . ARG B 1 213 ? -2.342 10.766 -6.148 1 97.19 213 ARG B O 1
ATOM 3966 N N . ASN B 1 214 ? -3.461 10.539 -8.039 1 97.38 214 ASN B N 1
ATOM 3967 C CA . ASN B 1 214 ? -3.652 9.094 -7.941 1 97.38 214 ASN B CA 1
ATOM 3968 C C . ASN B 1 214 ? -3.414 8.406 -9.281 1 97.38 214 ASN B C 1
ATOM 3970 O O . ASN B 1 214 ? -4.273 7.66 -9.758 1 97.38 214 ASN B O 1
ATOM 3974 N N . PRO B 1 215 ? -2.207 8.625 -9.844 1 96.94 215 PRO B N 1
ATOM 3975 C CA . PRO B 1 215 ? -1.94 8.117 -11.195 1 96.94 215 PRO B CA 1
ATOM 3976 C C . PRO B 1 215 ? -1.991 6.59 -11.266 1 96.94 215 PRO B C 1
ATOM 3978 O O . PRO B 1 215 ? -2.109 6.027 -12.359 1 96.94 215 PRO B O 1
ATOM 3981 N N . TYR B 1 216 ? -1.998 5.887 -10.148 1 96.56 216 TYR B N 1
ATOM 3982 C CA . TYR B 1 216 ? -1.968 4.43 -10.18 1 96.56 216 TYR B CA 1
ATOM 3983 C C . TYR B 1 216 ? -3.309 3.848 -9.742 1 96.56 216 TYR B C 1
ATOM 3985 O O . TYR B 1 216 ? -3.406 2.656 -9.445 1 96.56 216 TYR B O 1
ATOM 3993 N N . SER B 1 217 ? -4.324 4.633 -9.562 1 96.44 217 SER B N 1
ATOM 3994 C CA . SER B 1 217 ? -5.703 4.215 -9.328 1 96.44 217 SER B CA 1
ATOM 3995 C C . SER B 1 217 ? -5.82 3.377 -8.062 1 96.44 217 SER B C 1
ATOM 3997 O O . SER B 1 217 ? -6.438 2.311 -8.07 1 96.44 217 SER B O 1
ATOM 3999 N N . ARG B 1 218 ? -5.18 3.877 -7.012 1 97.81 218 ARG B N 1
ATOM 4000 C CA . ARG B 1 218 ? -5.211 3.174 -5.734 1 97.81 218 ARG B CA 1
ATOM 4001 C C . ARG B 1 218 ? -6.484 3.496 -4.961 1 97.81 218 ARG B C 1
ATOM 4003 O O . ARG B 1 218 ? -6.98 4.625 -5.012 1 97.81 218 ARG B O 1
ATOM 4010 N N . SER B 1 219 ? -6.992 2.529 -4.25 1 96.75 219 SER B N 1
ATOM 4011 C CA . SER B 1 219 ? -8.125 2.693 -3.34 1 96.75 219 SER B CA 1
ATOM 4012 C C . SER B 1 219 ? -7.789 2.186 -1.942 1 96.75 219 SER B C 1
ATOM 4014 O O . SER B 1 219 ? -7.125 1.157 -1.792 1 96.75 219 SER B O 1
ATOM 4016 N N . HIS B 1 220 ? -8.18 2.914 -0.98 1 97.12 220 HIS B N 1
ATOM 4017 C CA . HIS B 1 220 ? -7.902 2.541 0.402 1 97.12 220 HIS B CA 1
ATOM 4018 C C . HIS B 1 220 ? -8.93 1.542 0.922 1 97.12 220 HIS B C 1
ATOM 4020 O O . HIS B 1 220 ? -10.031 1.439 0.378 1 97.12 220 HIS B O 1
ATOM 4026 N N . GLY B 1 221 ? -8.578 0.826 1.982 1 96.88 221 GLY B N 1
ATOM 4027 C CA . GLY B 1 221 ? -9.445 -0.187 2.559 1 96.88 221 GLY B CA 1
ATOM 4028 C C . GLY B 1 221 ? -10.125 0.265 3.836 1 96.88 221 GLY B C 1
ATOM 4029 O O . GLY B 1 221 ? -10.711 -0.547 4.559 1 96.88 221 GLY B O 1
ATOM 4030 N N . TYR B 1 222 ? -10.164 1.543 4.113 1 97.44 222 TYR B N 1
ATOM 4031 C CA . TYR B 1 222 ? -10.633 2.031 5.406 1 97.44 222 TYR B CA 1
ATOM 4032 C C . TYR B 1 222 ? -12.141 1.859 5.543 1 97.44 222 TYR B C 1
ATOM 4034 O O . TYR B 1 222 ? -12.656 1.697 6.652 1 97.44 222 TYR B O 1
ATOM 4042 N N . THR B 1 223 ? -12.898 1.854 4.441 1 94.88 223 THR B N 1
ATOM 4043 C CA . THR B 1 223 ? -14.336 1.61 4.512 1 94.88 223 THR B CA 1
ATOM 4044 C C . THR B 1 223 ? -14.617 0.198 5.016 1 94.88 223 THR B C 1
ATOM 4046 O O . THR B 1 223 ? -15.641 -0.039 5.672 1 94.88 223 THR B O 1
ATOM 4049 N N . LEU B 1 224 ? -13.703 -0.688 4.727 1 93.19 224 LEU B N 1
ATOM 4050 C CA . LEU B 1 224 ? -13.844 -2.07 5.168 1 93.19 224 LEU B CA 1
ATOM 4051 C C . LEU B 1 224 ? -13.383 -2.23 6.613 1 93.19 224 LEU B C 1
ATOM 4053 O O . LEU B 1 224 ? -14.016 -2.941 7.398 1 93.19 224 LEU B O 1
ATOM 4057 N N . SER B 1 225 ? -12.305 -1.573 6.973 1 95.44 225 SER B N 1
ATOM 4058 C CA . SER B 1 225 ? -11.656 -1.847 8.25 1 95.44 225 SER B CA 1
ATOM 4059 C C . SER B 1 225 ? -12.227 -0.966 9.359 1 95.44 225 SER B C 1
ATOM 4061 O O . SER B 1 225 ? -12.062 -1.263 10.539 1 95.44 225 SER B O 1
ATOM 4063 N N . ASN B 1 226 ? -12.844 0.127 8.977 1 96.06 226 ASN B N 1
ATOM 4064 C CA . ASN B 1 226 ? -13.32 1.079 9.969 1 96.06 226 ASN B CA 1
ATOM 4065 C C . ASN B 1 226 ? -14.844 1.109 10.031 1 96.06 226 ASN B C 1
ATOM 4067 O O . ASN B 1 226 ? -15.477 1.997 9.453 1 96.06 226 ASN B O 1
ATOM 4071 N N . GLY B 1 227 ? -15.43 0.258 10.789 1 93.19 227 GLY B N 1
ATOM 4072 C CA . GLY B 1 227 ? -16.875 0.072 10.883 1 93.19 227 GLY B CA 1
ATOM 4073 C C . GLY B 1 227 ? -17.594 1.28 11.453 1 93.19 227 GLY B C 1
ATOM 4074 O O . GLY B 1 227 ? -18.547 1.772 10.859 1 93.19 227 GLY B O 1
ATOM 4075 N N . PRO B 1 228 ? -17.109 1.854 12.492 1 95.19 228 PRO B N 1
ATOM 4076 C CA . PRO B 1 228 ? -17.828 2.918 13.195 1 95.19 228 PRO B CA 1
ATOM 4077 C C . PRO B 1 228 ? -18.078 4.145 12.312 1 95.19 228 PRO B C 1
ATOM 4079 O O . PRO B 1 228 ? -19.109 4.801 12.438 1 95.19 228 PRO B O 1
ATOM 4082 N N . ILE B 1 229 ? -17.156 4.434 11.352 1 96.56 229 ILE B N 1
ATOM 4083 C CA . ILE B 1 229 ? -17.359 5.629 10.547 1 96.56 229 ILE B CA 1
ATOM 4084 C C . ILE B 1 229 ? -17.438 5.254 9.07 1 96.56 229 ILE B C 1
ATOM 4086 O O . ILE B 1 229 ? -17.125 6.07 8.203 1 96.56 229 ILE B O 1
ATOM 4090 N N . ARG B 1 230 ? -17.781 4.062 8.75 1 95 230 ARG B N 1
ATOM 4091 C CA . ARG B 1 230 ? -17.828 3.543 7.391 1 95 230 ARG B CA 1
ATOM 4092 C C . ARG B 1 230 ? -18.719 4.41 6.508 1 95 230 ARG B C 1
ATOM 4094 O O . ARG B 1 230 ? -18.375 4.719 5.367 1 95 230 ARG B O 1
ATOM 4101 N N . GLU B 1 231 ? -19.875 4.758 7 1 94.12 231 GLU B N 1
ATOM 4102 C CA . GLU B 1 231 ? -20.797 5.566 6.219 1 94.12 231 GLU B CA 1
ATOM 4103 C C . GLU B 1 231 ? -20.172 6.902 5.82 1 94.12 231 GLU B C 1
ATOM 4105 O O . GLU B 1 231 ? -20.312 7.336 4.676 1 94.12 231 GLU B O 1
ATOM 4110 N N . PHE B 1 232 ? -19.562 7.562 6.789 1 96.69 232 PHE B N 1
ATOM 4111 C CA . PHE B 1 232 ? -18.859 8.812 6.516 1 96.69 232 PHE B CA 1
ATOM 4112 C C . PHE B 1 232 ? -17.812 8.609 5.441 1 96.69 232 PHE B C 1
ATOM 4114 O O . PHE B 1 232 ? -17.734 9.375 4.48 1 96.69 232 PHE B O 1
ATOM 4121 N N . LEU B 1 233 ? -16.969 7.52 5.551 1 96.62 233 LEU B N 1
ATOM 4122 C CA . LEU B 1 233 ? -15.883 7.238 4.621 1 96.62 233 LEU B CA 1
ATOM 4123 C C . LEU B 1 233 ? -16.422 6.953 3.225 1 96.62 233 LEU B C 1
ATOM 4125 O O . LEU B 1 233 ? -15.805 7.324 2.227 1 96.62 233 LEU B O 1
ATOM 4129 N N . CYS B 1 234 ? -17.531 6.293 3.133 1 94.31 234 CYS B N 1
ATOM 4130 C CA . CYS B 1 234 ? -18.156 6.039 1.841 1 94.31 234 CYS B CA 1
ATOM 4131 C C . CYS B 1 234 ? -18.609 7.34 1.182 1 94.31 234 CYS B C 1
ATOM 4133 O O . CYS B 1 234 ? -18.453 7.508 -0.03 1 94.31 234 CYS B O 1
ATOM 4135 N N . GLN B 1 235 ? -19.078 8.273 1.964 1 94.44 235 GLN B N 1
ATOM 4136 C CA . GLN B 1 235 ? -19.562 9.547 1.443 1 94.44 235 GLN B CA 1
ATOM 4137 C C . GLN B 1 235 ? -18.406 10.391 0.894 1 94.44 235 GLN B C 1
ATOM 4139 O O . GLN B 1 235 ? -18.594 11.148 -0.061 1 94.44 235 GLN B O 1
ATOM 4144 N N . ILE B 1 236 ? -17.25 10.172 1.461 1 95.94 236 ILE B N 1
ATOM 4145 C CA . ILE B 1 236 ? -16.156 11.039 1.034 1 95.94 236 ILE B CA 1
ATOM 4146 C C . ILE B 1 236 ? -15.258 10.289 0.058 1 95.94 236 ILE B C 1
ATOM 4148 O O . ILE B 1 236 ? -14.156 10.742 -0.25 1 95.94 236 ILE B O 1
ATOM 4152 N N . SER B 1 237 ? -15.602 9.141 -0.446 1 91.31 237 SER B N 1
ATOM 4153 C CA . SER B 1 237 ? -14.766 8.289 -1.293 1 91.31 237 SER B CA 1
ATOM 4154 C C . SER B 1 237 ? -14.664 8.852 -2.707 1 91.31 237 SER B C 1
ATOM 4156 O O . SER B 1 237 ? -13.781 8.461 -3.473 1 91.31 237 SER B O 1
ATOM 4158 N N . GLY B 1 238 ? -15.594 9.773 -3.125 1 85.81 238 GLY B N 1
ATOM 4159 C CA . GLY B 1 238 ? -15.602 10.344 -4.465 1 85.81 238 GLY B CA 1
ATOM 4160 C C . GLY B 1 238 ? -16.266 9.438 -5.488 1 85.81 238 GLY B C 1
ATOM 4161 O O . GLY B 1 238 ? -16.266 9.742 -6.684 1 85.81 238 GLY B O 1
ATOM 4162 N N . ARG B 1 239 ? -16.906 8.344 -5.125 1 81.44 239 ARG B N 1
ATOM 4163 C CA . ARG B 1 239 ? -17.453 7.359 -6.055 1 81.44 239 ARG B CA 1
ATOM 4164 C C . ARG B 1 239 ? -18.906 7.648 -6.375 1 81.44 239 ARG B C 1
ATOM 4166 O O . ARG B 1 239 ? -19.469 7.086 -7.324 1 81.44 239 ARG B O 1
ATOM 4173 N N . ALA B 1 240 ? -19.469 8.43 -5.531 1 80.94 240 ALA B N 1
ATOM 4174 C CA . ALA B 1 240 ? -20.859 8.844 -5.754 1 80.94 240 ALA B CA 1
ATOM 4175 C C . ALA B 1 240 ? -20.969 10.367 -5.789 1 80.94 240 ALA B C 1
ATOM 4177 O O . ALA B 1 240 ? -20.016 11.078 -5.484 1 80.94 240 ALA B O 1
ATOM 4178 N N . ARG B 1 241 ? -22.094 10.82 -6.246 1 87.94 241 ARG B N 1
ATOM 4179 C CA . ARG B 1 241 ? -22.344 12.25 -6.172 1 87.94 241 ARG B CA 1
ATOM 4180 C C . ARG B 1 241 ? -22.188 12.766 -4.746 1 87.94 241 ARG B C 1
ATOM 4182 O O . ARG B 1 241 ? -22.781 12.219 -3.812 1 87.94 241 ARG B O 1
ATOM 4189 N N . PRO B 1 242 ? -21.344 13.703 -4.684 1 91 242 PRO B N 1
ATOM 4190 C CA . PRO B 1 242 ? -21.078 14.18 -3.326 1 91 242 PRO B CA 1
ATOM 4191 C C . PRO B 1 242 ? -22.281 14.844 -2.68 1 91 242 PRO B C 1
ATOM 4193 O O . PRO B 1 242 ? -23.047 15.539 -3.357 1 91 242 PRO B O 1
ATOM 4196 N N . GLU B 1 243 ? -22.422 14.633 -1.487 1 93.12 243 GLU B N 1
ATOM 4197 C CA . GLU B 1 243 ? -23.438 15.305 -0.677 1 93.12 243 GLU B CA 1
ATOM 4198 C C . GLU B 1 243 ? -22.938 16.641 -0.16 1 93.12 243 GLU B C 1
ATOM 4200 O O . GLU B 1 243 ? -21.75 16.969 -0.321 1 93.12 243 GLU B O 1
ATOM 4205 N N . SER B 1 244 ? -23.875 17.453 0.405 1 95.38 244 SER B N 1
ATOM 4206 C CA . SER B 1 244 ? -23.469 18.719 1.004 1 95.38 244 SER B CA 1
ATOM 4207 C C . SER B 1 244 ? -22.578 18.5 2.221 1 95.38 244 SER B C 1
ATOM 4209 O O . SER B 1 244 ? -22.594 17.422 2.818 1 95.38 244 SER B O 1
ATOM 4211 N N . ASN B 1 245 ? -21.781 19.5 2.551 1 96.88 245 ASN B N 1
ATOM 4212 C CA . ASN B 1 245 ? -20.938 19.438 3.74 1 96.88 245 ASN B CA 1
ATOM 4213 C C . ASN B 1 245 ? -21.734 19.031 4.973 1 96.88 245 ASN B C 1
ATOM 4215 O O . ASN B 1 245 ? -21.281 18.203 5.77 1 96.88 245 ASN B O 1
ATOM 4219 N N . GLU B 1 246 ? -22.938 19.562 5.098 1 95.81 246 GLU B N 1
ATOM 4220 C CA . GLU B 1 246 ? -23.781 19.344 6.273 1 95.81 246 GLU B CA 1
ATOM 4221 C C . GLU B 1 246 ? -24.234 17.891 6.363 1 95.81 246 GLU B C 1
ATOM 4223 O O . GLU B 1 246 ? -24.266 17.312 7.449 1 95.81 246 GLU B O 1
ATOM 4228 N N . VAL B 1 247 ? -24.578 17.344 5.223 1 95.62 247 VAL B N 1
ATOM 4229 C CA . VAL B 1 247 ? -25.016 15.953 5.18 1 95.62 247 VAL B CA 1
ATOM 4230 C C . VAL B 1 247 ? -23.875 15.023 5.547 1 95.62 247 VAL B C 1
ATOM 4232 O O . VAL B 1 247 ? -24.031 14.109 6.363 1 95.62 247 VAL B O 1
ATOM 4235 N N . VAL B 1 248 ? -22.719 15.273 4.988 1 96.25 248 VAL B N 1
ATOM 4236 C CA . VAL B 1 248 ? -21.547 14.461 5.285 1 96.25 248 VAL B CA 1
ATOM 4237 C C . VAL B 1 248 ? -21.156 14.625 6.75 1 96.25 248 VAL B C 1
ATOM 4239 O O . VAL B 1 248 ? -20.812 13.6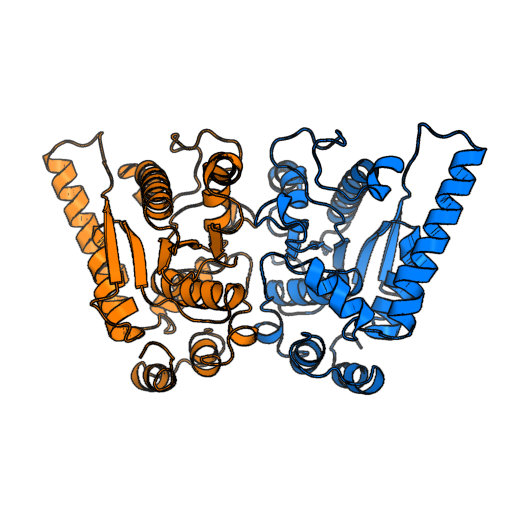56 7.422 1 96.25 248 VAL B O 1
ATOM 4242 N N . HIS B 1 249 ? -21.234 15.867 7.207 1 96.25 249 HIS B N 1
ATOM 4243 C CA . HIS B 1 249 ? -20.891 16.188 8.586 1 96.25 249 HIS B CA 1
ATOM 4244 C C . HIS B 1 249 ? -21.766 15.406 9.57 1 96.25 249 HIS B C 1
ATOM 4246 O O . HIS B 1 249 ? -21.297 14.984 10.625 1 96.25 249 HIS B O 1
ATOM 4252 N N . LYS B 1 250 ? -23.016 15.172 9.25 1 95.56 250 LYS B N 1
ATOM 4253 C CA . LYS B 1 250 ? -23.969 14.445 10.086 1 95.56 250 LYS B CA 1
ATOM 4254 C C . LYS B 1 250 ? -23.578 12.977 10.211 1 95.56 250 LYS B C 1
ATOM 4256 O O . LYS B 1 250 ? -23.859 12.336 11.227 1 95.56 250 LYS B O 1
ATOM 4261 N N . ALA B 1 251 ? -22.922 12.516 9.164 1 94.94 251 ALA B N 1
ATOM 4262 C CA . ALA B 1 251 ? -22.484 11.117 9.188 1 94.94 251 ALA B CA 1
ATOM 4263 C C . ALA B 1 251 ? -21.422 10.898 10.273 1 94.94 251 ALA B C 1
ATOM 4265 O O . ALA B 1 251 ? -21.125 9.75 10.625 1 94.94 251 ALA B O 1
ATOM 4266 N N . LEU B 1 252 ? -20.875 11.992 10.859 1 95 252 LEU B N 1
ATOM 4267 C CA . LEU B 1 252 ? -19.859 11.898 11.906 1 95 252 LEU B CA 1
ATOM 4268 C C . LEU B 1 252 ? -20.484 12.086 13.289 1 95 252 LEU B C 1
ATOM 4270 O O . LEU B 1 252 ? -19.781 12.148 14.289 1 95 252 LEU B O 1
ATOM 4274 N N . ASP B 1 253 ? -21.766 12.148 13.375 1 93.19 253 ASP B N 1
ATOM 4275 C CA . ASP B 1 253 ? -22.438 12.414 14.641 1 93.19 253 ASP B CA 1
ATOM 4276 C C . ASP B 1 253 ? -22.094 11.352 15.68 1 93.19 253 ASP B C 1
ATOM 4278 O O . ASP B 1 253 ? -21.969 11.648 16.859 1 93.19 253 ASP B O 1
ATOM 4282 N N . ASP B 1 254 ? -21.844 10.117 15.219 1 87.44 254 ASP B N 1
ATOM 4283 C CA . ASP B 1 254 ? -21.562 9.039 16.156 1 87.44 254 ASP B CA 1
ATOM 4284 C C . ASP B 1 254 ? -20.078 8.68 16.156 1 87.44 254 ASP B C 1
ATOM 4286 O O . ASP B 1 254 ? -19.688 7.586 16.578 1 87.44 254 ASP B O 1
ATOM 4290 N N . ALA B 1 255 ? -19.297 9.648 15.641 1 88.75 255 ALA B N 1
ATOM 4291 C CA . ALA B 1 255 ? -17.859 9.375 15.664 1 88.75 255 ALA B CA 1
ATOM 4292 C C . ALA B 1 255 ? -17.344 9.32 17.094 1 88.75 255 ALA B C 1
ATOM 4294 O O . ALA B 1 255 ? -17.734 10.133 17.938 1 88.75 255 ALA B O 1
ATOM 4295 N N . PRO B 1 256 ? -16.453 8.492 17.328 1 87.94 256 PRO B N 1
ATOM 4296 C CA . PRO B 1 256 ? -16.062 8.219 18.719 1 87.94 256 PRO B CA 1
ATOM 4297 C C . PRO B 1 256 ? -15.305 9.383 19.359 1 87.94 256 PRO B C 1
ATOM 4299 O O . PRO B 1 256 ? -15.164 9.438 20.578 1 87.94 256 PRO B O 1
ATOM 4302 N N . TRP B 1 257 ? -14.797 10.258 18.625 1 86.44 257 TRP B N 1
ATOM 4303 C CA . TRP B 1 257 ? -14.023 11.344 19.219 1 86.44 257 TRP B CA 1
ATOM 4304 C C . TRP B 1 257 ? -14.844 12.633 19.266 1 86.44 257 TRP B C 1
ATOM 4306 O O . TRP B 1 257 ? -14.352 13.672 19.703 1 86.44 257 TRP B O 1
ATOM 4316 N N . THR B 1 258 ? -16.031 12.539 18.781 1 80.44 258 THR B N 1
ATOM 4317 C CA . THR B 1 258 ? -16.859 13.75 18.797 1 80.44 258 THR B CA 1
ATOM 4318 C C . THR B 1 258 ? -17.578 13.883 20.141 1 80.44 258 THR B C 1
ATOM 4320 O O . THR B 1 258 ? -17.828 12.891 20.828 1 80.44 258 THR B O 1
#

Organism: Candida parapsilosis (strain CDC 317 / ATCC MYA-4646) (NCBI:txid578454)

InterPro domains:
  IPR055323 Uncharacterized protein C57A10.07/YOR238W [PTHR28110] (4-238)

pLDDT: mean 95.38, std 6.38, range [32.0, 98.94]

Secondary structure (DSSP, 8-state):
------EEEEEE--SEE-TTS-TTSGGGEE--HHHHHTTHHHHHHHHHHHHHHHHHH-TTEEEEEE-----GGG-S--HHHHHHHHHHHHIIIII-GGGEEEE----SHHHHHHHHHHHHHHHHSS--SEEEEEEEGGGHHIIIIIIIIIIT---GGGEEEEEE----TTS-HHHHHHHHHHHHHHHIIIIIHHHHH-TTS-SHHHHHHHHHT-TT---B-HHHH--TTHHHHHHTSSSSPPPPHHHHHHTTTT-TT-/------EEEEEE--SEE-TTS-TTSGGGEE--HHHHHTTHHHHHHHHHHHHHHHHHH-TTEEEEEE-----GGG-S--HHHHHHHHHHHHIIIII-GGGEEEE----SHHHHHHHHHHHHHHHHSS--SEEEEEEEGGGHHIIIIIIIIIIT---GGGEEEEEE----TTS-HHHHHHHHHHHHHHHIIIIIHHHHH-TTS-SHHHHHHHHHT-TT---B-HHHH-GGGHHHHHHTSSSSPPPPHHHHHHTTTT-TT-

Foldseek 3Di:
DPQQAFEEEEEEFAWAAQAPDDQQDPVRIGHDPLCSQLSCSVLLVVLVVVSVVVCVVDVNYAYEYEFAQQDVVNPRDTRRVRSCSVCVVVQVPPPDPLRYDYHHQDLDLLCSPVSSQLVVCLNPVDGHLAYEYEEAPLCVCCNQPQRQCPQQVFDNVRYYYHHDHGHSPVDDPVVVVVSVVVVSVCCCVQPVVVCVQVSLQLDDSSVVSSVSRCPPPDDDCSLVRPPQLNVLCVLSRNPDDHDGSVVSSVSNVRPPRD/DPQQAFEEEEEEFAWAAQAPDDQQDPVRIDHDPLCSQLSCSVLLVVLVVVSVVVCVVDVNYAYEYEFAQQDVVNPRDTRRVRSCSVCVVVQVPPPDPLRYDYHHQDLDLLCSPVSSQLVVCLNPVDGHLAYEYEEAPLCVCCNQPQRQCPQQNFDNVRYYYHHDHGHSPVDDPVVVVVSVVVVSVCCCVQPVVVCVQVSLQLDDSSVVSS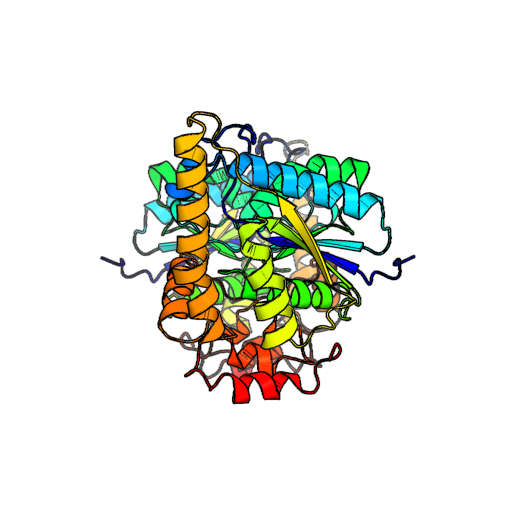VSRCPPPDDDCSLVRPPQLNVLCVLSRNPDPHDGSVVSSVSNVRPPRD

Radius of gyration: 23.43 Å; Cα contacts (8 Å, |Δi|>4): 939; chains: 2; bounding box: 50×80×55 Å

Sequence (516 aa):
MTHDVDHLIIVPCHGVYKLGELPHRQQSWHMADFQLEGNDHLCFLEHLDIALKELEKNFHAYLIISGGETKKEAGPISEAFSYYAIIEKQVREEIGFDRVTTENYARDSFENVIFSICRFYEVFKRYPEYITIIGFEFKRERFLNLHLSQALRFPRDRVYYIGNSPNPNHLTKEEKDKYFEDLRSSEYRNAVQEFRKDWYGVQDVLMSKKEKRNPYSRSHGYTLSNGPIREFLCQISGRARPESNEVVHKALDDAPWTMTHDVDHLIIVPCHGVYKLGELPHRQQSWHMADFQLEGNDHLCFLEHLDIALKELEKNFHAYLIISGGETKKEAGPISEAFSYYAIIEKQVREEIGFDRVTTENYARDSFENVIFSICRFYEVFKRYPEYITIIGFEFKRERFLNLHLSQALRFPRDRVYYIGNSPNPNHLTKEEKDKYFEDLRSSEYRNAVQEFRKDWYGVQDVLMSKKEKRNPYSRSHGYTLSNGPIREFLCQISGRARPESNEVVHKALDDAPWT